Protein AF-0000000076640587 (afdb_homodimer)

InterPro domains:
  IPR010496 3-keto-alpha-glucoside-1,2-lyase/3-keto-2-hydroxy-glucal hydratase domain [PF06439] (41-233)

Organism: NCBI:txid1194090

Radius of gyration: 27.67 Å; Cα contacts (8 Å, |Δi|>4): 1198; chains: 2; bounding box: 108×90×88 Å

Nearest PDB structures (foldseek):
  4jqt-assembly1_B  TM=8.275E-01  e=9.500E-14  Bacteroides thetaiotaomicron VPI-5482
  3imm-assembly3_C  TM=6.831E-01  e=9.959E-11  Parabacteroides distasonis ATCC 8503
  3s5q-assembly1_A  TM=6.541E-01  e=3.874E-10  Parabacteroides distasonis ATCC 8503
  3hbk-assembly1_A  TM=6.434E-01  e=1.646E-08  Parabacteroides distasonis ATCC 8503
  8axs-assembly1_A  TM=4.552E-01  e=3.311E-05  Akkermansia muciniphila

Secondary structure (DSSP, 8-state):
---------------------PPPPPPS-TTTT-EE-SSSTTGGGEE--TTTEEEETTEEEEEE-GGG--SS-EEEEEEEEESSEEEEEEEEE-TT-EEEEEEEEEEPTTSTT-EEEEEEEEETTSSSTT-EEEETTTEEEE-TTEEEEE-TTS-EEEEEESS-HHHHHTTS-SS-EEEEEEEETTEEEEEETTEEEEEEEE--TT--SSEEEEEEE-SSS-EEEEEEEEEEEE-/---------------------PPPPPPS-TTTT-EE-SSSTTGGGEE--TTTEEEETTEEEEEE-GGG--SS-EEEEEEEEESSEEEEEEEEE-TT-EEEEEEEEEEPTTSTT-EEEEEEEEETTSSSTT-EEEETTTEEEE-TTEEEEE-TTS-EEEEEESS-HHHHHTTS-SS-EEEEEEEETTEEEEEETTEEEEEEEE--TT--SSEEEEEEE-SSS-EEEEEEEEEEEE-

pLDDT: mean 90.07, std 19.49, range [26.83, 99.0]

Foldseek 3Di:
DPPPDPPPPPPPPPPPPPVPVDDPDPDPCPQPFWDFCDFPVNPVQKDWDPVAWDDDPQKIKGWDAPVRFDPFKAWIWGNDKAFFKKKKKKKAKAQAWKKWKFHLWDDDPPDPRDTFAWTQIDGNVLQQHQFIATHVPPGGQKGFFFEWEQEQVRDTDGDGGQDDPVVLSVLDDNDMKMWIWGGDAQWTWIDIPRGTTYIYRYPYPPDGRMGIIIMITGGDHIMMMMMHDIIMHGD/DPPPPPPPPPPPPPPPDPVPVDDPDPDPCPQPFWDFCDFPVNPVQKDWDPVAWDDDPQKIKGWDAPVRFDPFKAWTWGNDKAFFKKKKKKKAKAQAWKKWKFHLWDDDPPDPRDTFAWTQIDGNVLQQHQFIATHVPPGGQKGWFFEWEQEQVRDTDGDGGQDDPVVLSVLDDNDMKMWIWGGDAQWTWIDIPRGTTYIYRYPYPPHGRMGIIIMITGGDHIMMMMMHDTIMHGD

Solvent-accessible surface area (backbone atoms only — not comparable to full-atom values): 24705 Å² total; per-residue (Å²): 136,86,79,79,76,79,81,78,80,76,79,77,75,76,73,76,68,72,80,68,80,73,72,79,74,70,68,87,66,84,61,71,76,52,39,78,67,60,45,88,90,37,45,81,53,38,49,51,60,67,88,36,41,48,78,57,95,76,25,43,36,37,48,35,42,88,89,54,61,46,92,53,55,36,27,45,30,44,78,53,71,42,59,42,31,37,37,35,33,32,35,35,46,32,66,81,20,50,36,29,43,34,34,35,18,40,77,40,86,96,41,83,51,26,70,30,27,40,23,44,31,37,35,31,76,56,83,47,46,34,12,36,32,20,40,95,60,80,31,77,48,18,53,58,20,23,23,16,41,21,38,67,85,56,48,55,32,75,73,33,24,33,51,54,61,77,62,55,54,68,58,61,57,92,46,75,38,36,40,37,38,44,33,46,83,50,36,41,35,31,23,41,68,46,33,45,21,18,31,32,38,46,58,22,73,80,56,63,72,46,20,33,32,30,36,43,47,52,46,54,72,57,29,40,36,38,36,31,66,35,32,38,26,75,109,135,85,80,78,76,79,80,78,79,77,76,77,75,75,74,77,68,74,80,67,79,71,72,78,75,71,68,87,64,83,62,71,75,52,40,78,66,59,44,88,89,36,44,81,52,37,49,52,61,69,88,35,40,48,78,56,94,78,25,43,36,38,48,36,41,90,89,55,60,47,92,54,54,36,27,45,29,44,77,52,71,41,58,42,32,37,39,36,34,32,35,36,50,32,65,80,18,48,37,30,41,33,34,36,18,40,76,41,87,96,41,83,51,26,69,32,28,41,24,44,32,38,35,30,77,53,83,50,46,34,12,37,33,20,41,94,60,81,34,76,48,17,52,58,20,24,24,16,42,20,39,66,84,57,48,54,32,76,72,34,24,34,52,53,58,75,63,56,56,67,58,62,57,98,43,74,36,37,40,36,38,44,33,46,83,51,35,40,35,31,20,43,68,48,32,43,21,17,31,30,38,45,57,21,73,80,55,64,72,45,21,32,32,29,36,42,47,52,46,55,71,54,29,39,35,38,36,33,65,35,32,38,26,76,108

Structure (mmCIF, N/CA/C/O backbone):
data_AF-0000000076640587-model_v1
#
loop_
_entity.id
_entity.type
_entity.pdbx_description
1 polymer '3-keto-alpha-glucoside-1,2-lyase/3-keto-2-hydroxy-glucal hydratase domain-containing protein'
#
loop_
_atom_site.group_PDB
_atom_site.id
_atom_site.type_symbol
_atom_site.label_atom_id
_atom_site.label_alt_id
_atom_site.label_comp_id
_atom_site.label_asym_id
_atom_site.label_entity_id
_atom_site.label_seq_id
_atom_site.pdbx_PDB_ins_code
_atom_site.Cartn_x
_atom_site.Cartn_y
_atom_site.Cartn_z
_atom_site.occupancy
_atom_site.B_iso_or_equiv
_atom_site.auth_seq_id
_atom_site.auth_comp_id
_atom_site.auth_asym_id
_atom_site.auth_atom_id
_atom_site.pdbx_PDB_model_num
ATOM 1 N N . MET A 1 1 ? -50.781 22.109 61.188 1 26.83 1 MET A N 1
ATOM 2 C CA . MET A 1 1 ? -49.344 22.031 60.969 1 26.83 1 MET A CA 1
ATOM 3 C C . MET A 1 1 ? -49.031 21.656 59.531 1 26.83 1 MET A C 1
ATOM 5 O O . MET A 1 1 ? -49.344 20.547 59.062 1 26.83 1 MET A O 1
ATOM 9 N N . LYS A 1 2 ? -49.219 22.703 58.594 1 37.69 2 LYS A N 1
ATOM 10 C CA . LYS A 1 2 ? -49.094 22.75 57.125 1 37.69 2 LYS A CA 1
ATOM 11 C C . LYS A 1 2 ? -47.75 22.234 56.656 1 37.69 2 LYS A C 1
ATOM 13 O O . LYS A 1 2 ? -46.719 22.703 57.125 1 37.69 2 LYS A O 1
ATOM 18 N N . TYR A 1 3 ? -47.594 20.891 56.312 1 35.53 3 TYR A N 1
ATOM 19 C CA . TYR A 1 3 ? -46.438 20.109 55.844 1 35.53 3 TYR A CA 1
ATOM 20 C C . TYR A 1 3 ? -45.844 20.719 54.594 1 35.53 3 TYR A C 1
ATOM 22 O O . TYR A 1 3 ? -46.562 20.953 53.625 1 35.53 3 TYR A O 1
ATOM 30 N N . PHE A 1 4 ? -45 21.672 54.656 1 42 4 PHE A N 1
ATOM 31 C CA . PHE A 1 4 ? -44.281 22.281 53.562 1 42 4 PHE A CA 1
ATOM 32 C C . PHE A 1 4 ? -43.5 21.219 52.781 1 42 4 PHE A C 1
ATOM 34 O O . PHE A 1 4 ? -42.656 20.516 53.344 1 42 4 PHE A O 1
ATOM 41 N N . LEU A 1 5 ? -44.062 20.609 51.781 1 42.41 5 LEU A N 1
ATOM 42 C CA . LEU A 1 5 ? -43.469 19.641 50.875 1 42.41 5 LEU A CA 1
ATOM 43 C C . LEU A 1 5 ? -42.312 20.266 50.094 1 42.41 5 LEU A C 1
ATOM 45 O O . LEU A 1 5 ? -42.469 21.297 49.438 1 42.41 5 LEU A O 1
ATOM 49 N N . PRO A 1 6 ? -41.062 20.109 50.531 1 45 6 PRO A N 1
ATOM 50 C CA . PRO A 1 6 ? -39.906 20.656 49.812 1 45 6 PRO A CA 1
ATOM 51 C C . PRO A 1 6 ? -39.844 20.156 48.344 1 45 6 PRO A C 1
ATOM 53 O O . PRO A 1 6 ? -40.219 19.016 48.062 1 45 6 PRO A O 1
ATOM 56 N N . ALA A 1 7 ? -40.031 21.016 47.344 1 44.22 7 ALA A N 1
ATOM 57 C CA . ALA A 1 7 ? -39.875 20.797 45.875 1 44.22 7 ALA A CA 1
ATOM 58 C C . ALA A 1 7 ? -38.469 20.359 45.531 1 44.22 7 ALA A C 1
ATOM 60 O O . ALA A 1 7 ? -37.5 21.094 45.781 1 44.22 7 ALA A O 1
ATOM 61 N N . VAL A 1 8 ? -38.062 19.109 45.719 1 42.09 8 VAL A N 1
ATOM 62 C CA . VAL A 1 8 ? -36.781 18.609 45.281 1 42.09 8 VAL A CA 1
ATOM 63 C C . VAL A 1 8 ? -36.625 18.844 43.781 1 42.09 8 VAL A C 1
ATOM 65 O O . VAL A 1 8 ? -37.438 18.375 42.969 1 42.09 8 VAL A O 1
ATOM 68 N N . LEU A 1 9 ? -36.094 20 43.312 1 43.03 9 LEU A N 1
ATOM 69 C CA . LEU A 1 9 ? -35.719 20.266 41.938 1 43.03 9 LEU A CA 1
ATOM 70 C C . LEU A 1 9 ? -34.75 19.188 41.406 1 43.03 9 LEU A C 1
ATOM 72 O O . LEU A 1 9 ? -33.656 19.016 41.938 1 43.03 9 LEU A O 1
ATOM 76 N N . GLY A 1 10 ? -35.25 18.062 40.906 1 40.03 10 GLY A N 1
ATOM 77 C CA . GLY A 1 10 ? -34.469 17.031 40.25 1 40.03 10 GLY A CA 1
ATOM 78 C C . GLY A 1 10 ? -33.656 17.562 39.094 1 40.03 10 GLY A C 1
ATOM 79 O O . GLY A 1 10 ? -34.188 18.141 38.125 1 40.03 10 GLY A O 1
ATOM 80 N N . MET A 1 11 ? -32.406 17.984 39.344 1 41.38 11 MET A N 1
ATOM 81 C CA . MET A 1 11 ? -31.438 18.359 38.312 1 41.38 11 MET A CA 1
ATOM 82 C C . MET A 1 11 ? -31.281 17.25 37.281 1 41.38 11 MET A C 1
ATOM 84 O O . MET A 1 11 ? -30.891 16.125 37.625 1 41.38 11 MET A O 1
ATOM 88 N N . ILE A 1 12 ? -32.031 17.297 36.188 1 42.62 12 ILE A N 1
ATOM 89 C CA . ILE A 1 12 ? -31.828 16.406 35.062 1 42.62 12 ILE A CA 1
ATOM 90 C C . ILE A 1 12 ? -30.422 16.578 34.5 1 42.62 12 ILE A C 1
ATOM 92 O O . ILE A 1 12 ? -30.047 17.656 34.031 1 42.62 12 ILE A O 1
ATOM 96 N N . LEU A 1 13 ? -29.469 15.867 35.031 1 39.22 13 LEU A N 1
ATOM 97 C CA . LEU A 1 13 ? -28.156 15.773 34.406 1 39.22 13 LEU A CA 1
ATOM 98 C C . LEU A 1 13 ? -28.281 15.281 32.969 1 39.22 13 LEU A C 1
ATOM 100 O O . LEU A 1 13 ? -28.672 14.133 32.719 1 39.22 13 LEU A O 1
ATOM 104 N N . LEU A 1 14 ? -28.5 16.203 32.062 1 39.56 14 LEU A N 1
ATOM 105 C CA . LEU A 1 14 ? -28.344 15.852 30.641 1 39.56 14 LEU A CA 1
ATOM 106 C C . LEU A 1 14 ? -26.938 15.297 30.375 1 39.56 14 LEU A C 1
ATOM 108 O O . LEU A 1 14 ? -25.953 16.016 30.516 1 39.56 14 LEU A O 1
ATOM 112 N N . PHE A 1 15 ? -26.734 14.031 30.594 1 36.06 15 PHE A N 1
ATOM 113 C CA . PHE A 1 15 ? -25.547 13.352 30.125 1 36.06 15 PHE A CA 1
ATOM 114 C C . PHE A 1 15 ? -25.344 13.562 28.625 1 36.06 15 PHE A C 1
ATOM 116 O O . PHE A 1 15 ? -26.141 13.078 27.812 1 36.06 15 PHE A O 1
ATOM 123 N N . ALA A 1 16 ? -24.703 14.664 28.203 1 37.38 16 ALA A N 1
ATOM 124 C CA . ALA A 1 16 ? -24.219 14.773 26.828 1 37.38 16 ALA A CA 1
ATOM 125 C C . ALA A 1 16 ? -23.438 13.531 26.422 1 37.38 16 ALA A C 1
ATOM 127 O O . ALA A 1 16 ? -22.359 13.25 26.984 1 37.38 16 ALA A O 1
ATOM 128 N N . SER A 1 17 ? -24.109 12.5 25.953 1 35.81 17 SER A N 1
ATOM 129 C CA . SER A 1 17 ? -23.422 11.352 25.359 1 35.81 17 SER A CA 1
ATOM 130 C C . SER A 1 17 ? -22.359 11.797 24.359 1 35.81 17 SER A C 1
ATOM 132 O O . SER A 1 17 ? -22.641 12.617 23.484 1 35.81 17 SER A O 1
ATOM 134 N N . PRO A 1 18 ? -21.109 11.672 24.719 1 38.47 18 PRO A N 1
ATOM 135 C CA . PRO A 1 18 ? -20.141 11.93 23.656 1 38.47 18 PRO A CA 1
ATOM 136 C C . PRO A 1 18 ? -20.516 11.258 22.344 1 38.47 18 PRO A C 1
ATOM 138 O O . PRO A 1 18 ? -21.016 10.141 22.328 1 38.47 18 PRO A O 1
ATOM 141 N N . LEU A 1 19 ? -20.906 12.023 21.375 1 35.66 19 LEU A N 1
ATOM 142 C CA . LEU A 1 19 ? -21.062 11.5 20.016 1 35.66 19 LEU A CA 1
ATOM 143 C C . LEU A 1 19 ? -19.953 10.5 19.688 1 35.66 19 LEU A C 1
ATOM 145 O O . LEU A 1 19 ? -18.812 10.898 19.453 1 35.66 19 LEU A O 1
ATOM 149 N N . HIS A 1 20 ? -19.969 9.336 20.328 1 31.84 20 HIS A N 1
ATOM 150 C CA . HIS A 1 20 ? -19.094 8.289 19.797 1 31.84 20 HIS A CA 1
ATOM 151 C C . HIS A 1 20 ? -19.234 8.164 18.281 1 31.84 20 HIS A C 1
ATOM 153 O O . HIS A 1 20 ? -20.328 7.926 17.781 1 31.84 20 HIS A O 1
ATOM 159 N N . ALA A 1 21 ? -18.422 8.875 17.562 1 36.19 21 ALA A N 1
ATOM 160 C CA . ALA A 1 21 ? -18.406 8.578 16.141 1 36.19 21 ALA A CA 1
ATOM 161 C C . ALA A 1 21 ? -18.484 7.078 15.883 1 36.19 21 ALA A C 1
ATOM 163 O O . ALA A 1 21 ? -17.594 6.328 16.297 1 36.19 21 ALA A O 1
ATOM 164 N N . GLN A 1 22 ? -19.641 6.445 15.805 1 33.38 22 GLN A N 1
ATOM 165 C CA . GLN A 1 22 ? -19.828 5.039 15.461 1 33.38 22 GLN A CA 1
ATOM 166 C C . GLN A 1 22 ? -19.047 4.672 14.203 1 33.38 22 GLN A C 1
ATOM 168 O O . GLN A 1 22 ? -19.047 5.41 13.219 1 33.38 22 GLN A O 1
ATOM 173 N N . PHE A 1 23 ? -18.125 3.748 14.297 1 35.94 23 PHE A N 1
ATOM 174 C CA . PHE A 1 23 ? -17.422 3.143 13.172 1 35.94 23 PHE A CA 1
ATOM 175 C C . PHE A 1 23 ? -18.406 2.584 12.156 1 35.94 23 PHE A C 1
ATOM 177 O O . PHE A 1 23 ? -19.438 2 12.531 1 35.94 23 PHE A O 1
ATOM 184 N N . PRO A 1 24 ? -18.453 3.023 11.016 1 41.66 24 PRO A N 1
ATOM 185 C CA . PRO A 1 24 ? -19.328 2.346 10.07 1 41.66 24 PRO A CA 1
ATOM 186 C C . PRO A 1 24 ? -19.156 0.83 10.07 1 41.66 24 PRO A C 1
ATOM 188 O O . PRO A 1 24 ? -18.047 0.338 10.32 1 41.66 24 PRO A O 1
ATOM 191 N N . GLU A 1 25 ? -20.156 -0.007 10.336 1 46.59 25 GLU A N 1
ATOM 192 C CA . GLU A 1 25 ? -20.141 -1.456 10.164 1 46.59 25 GLU A CA 1
ATOM 193 C C . GLU A 1 25 ? -19.594 -1.842 8.789 1 46.59 25 GLU A C 1
ATOM 195 O O . GLU A 1 25 ? -19.938 -1.213 7.789 1 46.59 25 GLU A O 1
ATOM 200 N N . PRO A 1 26 ? -18.531 -2.646 8.711 1 46.06 26 PRO A N 1
ATOM 201 C CA . PRO A 1 26 ? -18.078 -3.078 7.387 1 46.06 26 PRO A CA 1
ATOM 202 C C . PRO A 1 26 ? -19.203 -3.615 6.512 1 46.06 26 PRO A C 1
ATOM 204 O O . PRO A 1 26 ? -20.141 -4.234 7.023 1 46.06 26 PRO A O 1
ATOM 207 N N . PRO A 1 27 ? -19.297 -3.094 5.402 1 46.25 27 PRO A N 1
ATOM 208 C CA . PRO A 1 27 ? -20.375 -3.625 4.555 1 46.25 27 PRO A CA 1
ATOM 209 C C . PRO A 1 27 ? -20.328 -5.145 4.422 1 46.25 27 PRO A C 1
ATOM 211 O O . PRO A 1 27 ? -19.234 -5.734 4.434 1 46.25 27 PRO A O 1
ATOM 214 N N . LYS A 1 28 ? -21.359 -5.898 4.609 1 47.22 28 LYS A N 1
ATOM 215 C CA . LYS A 1 28 ? -21.625 -7.332 4.559 1 47.22 28 LYS A CA 1
ATOM 216 C C . LYS A 1 28 ? -21.078 -7.953 3.281 1 47.22 28 LYS A C 1
ATOM 218 O O . LYS A 1 28 ? -20.922 -9.172 3.189 1 47.22 28 LYS A O 1
ATOM 223 N N . ASP A 1 29 ? -20.984 -7.242 2.023 1 53.91 29 ASP A N 1
ATOM 224 C CA . ASP A 1 29 ? -20.703 -8.039 0.832 1 53.91 29 ASP A CA 1
ATOM 225 C C . ASP A 1 29 ? -19.234 -7.934 0.427 1 53.91 29 ASP A C 1
ATOM 227 O O . ASP A 1 29 ? -18.906 -7.219 -0.519 1 53.91 29 ASP A O 1
ATOM 231 N N . GLU A 1 30 ? -18.297 -8.406 1.137 1 56.25 30 GLU A N 1
ATOM 232 C CA . GLU A 1 30 ? -16.844 -8.422 0.944 1 56.25 30 GLU A CA 1
ATOM 233 C C . GLU A 1 30 ? -16.484 -8.852 -0.475 1 56.25 30 GLU A C 1
ATOM 235 O O . GLU A 1 30 ? -15.461 -8.422 -1.016 1 56.25 30 GLU A O 1
ATOM 240 N N . ASP A 1 31 ? -17.391 -9.57 -1.124 1 64.25 31 ASP A N 1
ATOM 241 C CA . ASP A 1 31 ? -17.016 -10.125 -2.42 1 64.25 31 ASP A CA 1
ATOM 242 C C . ASP A 1 31 ? -17.719 -9.391 -3.559 1 64.25 31 ASP A C 1
ATOM 244 O O . ASP A 1 31 ? -17.75 -9.867 -4.691 1 64.25 31 ASP A O 1
ATOM 248 N N . ALA A 1 32 ? -18.172 -8.281 -3.225 1 73.19 32 ALA A N 1
ATOM 249 C CA . ALA A 1 32 ? -18.812 -7.57 -4.328 1 73.19 32 ALA A CA 1
ATOM 250 C C . ALA A 1 32 ? -17.797 -7.211 -5.41 1 73.19 32 ALA A C 1
ATOM 252 O O . ALA A 1 32 ? -16.703 -6.723 -5.109 1 73.19 32 ALA A O 1
ATOM 253 N N . GLY A 1 33 ? -18 -7.719 -6.672 1 88.44 33 GLY A N 1
ATOM 254 C CA . GLY A 1 33 ? -17.219 -7.391 -7.855 1 88.44 33 GLY A CA 1
ATOM 255 C C . GLY A 1 33 ? -16.25 -8.492 -8.258 1 88.44 33 GLY A C 1
ATOM 256 O O . GLY A 1 33 ? -15.664 -8.438 -9.344 1 88.44 33 GLY A O 1
ATOM 257 N N . PHE A 1 34 ? -16.172 -9.578 -7.469 1 95.81 34 PHE A N 1
ATOM 258 C CA . PHE A 1 34 ? -15.234 -10.648 -7.793 1 95.81 34 PHE A CA 1
ATOM 259 C C . PHE A 1 34 ? -15.898 -11.688 -8.688 1 95.81 34 PHE A C 1
ATOM 261 O O . PHE A 1 34 ? -17.078 -12.008 -8.508 1 95.81 34 PHE A O 1
ATOM 268 N N . GLU A 1 35 ? -15.117 -12.219 -9.562 1 96.31 35 GLU A N 1
ATOM 269 C CA . GLU A 1 35 ? -15.508 -13.344 -10.414 1 96.31 35 GLU A CA 1
ATOM 270 C C . GLU A 1 35 ? -14.57 -14.531 -10.211 1 96.31 35 GLU A C 1
ATOM 272 O O . GLU A 1 35 ? -13.352 -14.359 -10.102 1 96.31 35 GLU A O 1
ATOM 277 N N . GLN A 1 36 ? -15.188 -15.734 -10.18 1 97.44 36 GLN A N 1
ATOM 278 C CA . GLN A 1 36 ? -14.367 -16.938 -10.195 1 97.44 36 GLN A CA 1
ATOM 279 C C . GLN A 1 36 ? -13.758 -17.172 -11.57 1 97.44 36 GLN A C 1
ATOM 281 O O . GLN A 1 36 ? -14.477 -17.344 -12.555 1 97.44 36 GLN A O 1
ATOM 286 N N . ILE A 1 37 ? -12.414 -17.281 -11.602 1 98.38 37 ILE A N 1
ATOM 287 C CA . ILE A 1 37 ? -11.836 -17.328 -12.938 1 98.38 37 ILE A CA 1
ATOM 288 C C . ILE A 1 37 ? -11.242 -18.719 -13.195 1 98.38 37 ILE A C 1
ATOM 290 O O . ILE A 1 37 ? -10.766 -19 -14.297 1 98.38 37 ILE A O 1
ATOM 294 N N . LEU A 1 38 ? -11.242 -19.594 -12.242 1 98.56 38 LEU A N 1
ATOM 295 C CA . LEU A 1 38 ? -10.812 -20.984 -12.453 1 98.56 38 LEU A CA 1
ATOM 296 C C . LEU A 1 38 ? -11.789 -21.953 -11.805 1 98.56 38 LEU A C 1
ATOM 298 O O . LEU A 1 38 ? -11.75 -22.156 -10.586 1 98.56 38 LEU A O 1
ATOM 302 N N . THR A 1 39 ? -12.602 -22.5 -12.586 1 97.88 39 THR A N 1
ATOM 303 C CA . THR A 1 39 ? -13.594 -23.516 -12.258 1 97.88 39 THR A CA 1
ATOM 304 C C . THR A 1 39 ? -13.555 -24.641 -13.289 1 97.88 39 THR A C 1
ATOM 306 O O . THR A 1 39 ? -12.781 -24.594 -14.242 1 97.88 39 THR A O 1
ATOM 309 N N . ARG A 1 40 ? -14.383 -25.656 -12.977 1 97 40 ARG A N 1
ATOM 310 C CA . ARG A 1 40 ? -14.484 -26.719 -13.969 1 97 40 ARG A CA 1
ATOM 311 C C . ARG A 1 40 ? -14.93 -26.156 -15.32 1 97 40 ARG A C 1
ATOM 313 O O . ARG A 1 40 ? -14.422 -26.578 -16.359 1 97 40 ARG A O 1
ATOM 320 N N . GLU A 1 41 ? -15.797 -25.219 -15.367 1 97.06 41 GLU A N 1
ATOM 321 C CA . GLU A 1 41 ? -16.391 -24.641 -16.578 1 97.06 41 GLU A CA 1
ATOM 322 C C . GLU A 1 41 ? -15.398 -23.734 -17.297 1 97.06 41 GLU A C 1
ATOM 324 O O . GLU A 1 41 ? -15.484 -23.562 -18.516 1 97.06 41 GLU A O 1
ATOM 329 N N . THR A 1 42 ? -14.422 -23.188 -16.531 1 97.56 42 THR A N 1
ATOM 330 C CA . THR A 1 42 ? -13.508 -22.234 -17.156 1 97.56 42 THR A CA 1
ATOM 331 C C . THR A 1 42 ? -12.094 -22.812 -17.219 1 97.56 42 THR A C 1
ATOM 333 O O . THR A 1 42 ? -11.141 -22.078 -17.484 1 97.56 42 THR A O 1
ATOM 336 N N . PHE A 1 43 ? -12.008 -24.047 -16.984 1 97.94 43 PHE A N 1
ATOM 337 C CA . PHE A 1 43 ? -10.703 -24.688 -16.938 1 97.94 43 PHE A CA 1
ATOM 338 C C . PHE A 1 43 ? -9.977 -24.531 -18.266 1 97.94 43 PHE A C 1
ATOM 340 O O . PHE A 1 43 ? -8.758 -24.328 -18.297 1 97.94 43 PHE A O 1
ATOM 347 N N . ASP A 1 44 ? -10.656 -24.531 -19.359 1 97.31 44 ASP A N 1
ATOM 348 C CA . ASP A 1 44 ? -10.062 -24.438 -20.688 1 97.31 44 ASP A CA 1
ATOM 349 C C . ASP A 1 44 ? -9.648 -23.016 -21.016 1 97.31 44 ASP A C 1
ATOM 351 O O . ASP A 1 44 ? -8.992 -22.766 -22.031 1 97.31 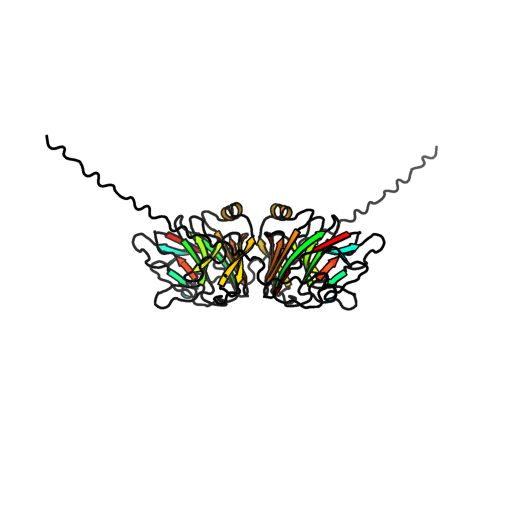44 ASP A O 1
ATOM 355 N N . HIS A 1 45 ? -10.016 -22.078 -20.109 1 98.56 45 HIS A N 1
ATOM 356 C CA . HIS A 1 45 ? -9.547 -20.703 -20.266 1 98.56 45 HIS A CA 1
ATOM 357 C C . HIS A 1 45 ? -8.141 -20.547 -19.703 1 98.56 45 HIS A C 1
ATOM 359 O O . HIS A 1 45 ? -7.609 -19.438 -19.656 1 98.56 45 HIS A O 1
ATOM 365 N N . TRP A 1 46 ? -7.648 -21.641 -19.281 1 98.81 46 TRP A N 1
ATOM 366 C CA . TRP A 1 46 ? -6.277 -21.703 -18.797 1 98.81 46 TRP A CA 1
ATOM 367 C C . TRP A 1 46 ? -5.453 -22.703 -19.594 1 98.81 46 TRP A C 1
ATOM 369 O O . TRP A 1 46 ? -6.008 -23.578 -20.266 1 98.81 46 TRP A O 1
ATOM 379 N N . GLU A 1 47 ? -4.117 -22.5 -19.516 1 98.62 47 GLU A N 1
ATOM 380 C CA . GLU A 1 47 ? -3.238 -23.438 -20.203 1 98.62 47 GLU A CA 1
ATOM 381 C C . GLU A 1 47 ? -2.043 -23.828 -19.328 1 98.62 47 GLU A C 1
ATOM 383 O O . GLU A 1 47 ? -1.599 -23.031 -18.5 1 98.62 47 GLU A O 1
ATOM 388 N N . GLY A 1 48 ? -1.555 -24.938 -19.5 1 98.44 48 GLY A N 1
ATOM 389 C CA . GLY A 1 48 ? -0.412 -25.531 -18.828 1 98.44 48 GLY A CA 1
ATOM 390 C C . GLY A 1 48 ? -0.182 -26.984 -19.203 1 98.44 48 GLY A C 1
ATOM 391 O O . GLY A 1 48 ? -1.013 -27.594 -19.875 1 98.44 48 GLY A O 1
ATOM 392 N N . ASP A 1 49 ? 0.935 -27.484 -18.844 1 98 49 ASP A N 1
ATOM 393 C CA . ASP A 1 49 ? 1.28 -28.875 -19.141 1 98 49 ASP A CA 1
ATOM 394 C C . ASP A 1 49 ? 0.447 -29.844 -18.312 1 98 49 ASP A C 1
ATOM 396 O O . ASP A 1 49 ? 0.62 -29.922 -17.094 1 98 49 ASP A O 1
ATOM 400 N N . ARG A 1 50 ? -0.397 -30.641 -18.969 1 97.31 50 ARG A N 1
ATOM 401 C CA . ARG A 1 50 ? -1.365 -31.484 -18.281 1 97.31 50 ARG A CA 1
ATOM 402 C C . ARG A 1 50 ? -0.68 -32.688 -17.641 1 97.31 50 ARG A C 1
ATOM 404 O O . ARG A 1 50 ? -1.294 -33.406 -16.844 1 97.31 50 ARG A O 1
ATOM 411 N N . ASP A 1 51 ? 0.578 -32.844 -17.859 1 96.75 51 ASP A N 1
ATOM 412 C CA . ASP A 1 51 ? 1.342 -33.844 -17.141 1 96.75 51 ASP A CA 1
ATOM 413 C C . ASP A 1 51 ? 1.595 -33.438 -15.695 1 96.75 51 ASP A C 1
ATOM 415 O O . ASP A 1 51 ? 1.896 -34.281 -14.844 1 96.75 51 ASP A O 1
ATOM 419 N N . TYR A 1 52 ? 1.47 -32.156 -15.453 1 97.88 52 TYR A N 1
ATOM 420 C CA . TYR A 1 52 ? 1.823 -31.656 -14.125 1 97.88 52 TYR A CA 1
ATOM 421 C C . TYR A 1 52 ? 0.619 -31.016 -13.445 1 97.88 52 TYR A C 1
ATOM 423 O O . TYR A 1 52 ? 0.569 -30.922 -12.219 1 97.88 52 TYR A O 1
ATOM 431 N N . TRP A 1 53 ? -0.309 -30.516 -14.289 1 98.5 53 TRP A N 1
ATOM 432 C CA . TRP A 1 53 ? -1.455 -29.781 -13.758 1 98.5 53 TRP A CA 1
ATOM 433 C C . TRP A 1 53 ? -2.754 -30.531 -14.031 1 98.5 53 TRP A C 1
ATOM 435 O O . TRP A 1 53 ? -2.955 -31.062 -15.125 1 98.5 53 TRP A O 1
ATOM 445 N N . ARG A 1 54 ? -3.602 -30.578 -13.039 1 98.06 54 ARG A N 1
ATOM 446 C CA . ARG A 1 54 ? -4.941 -31.125 -13.203 1 98.06 54 ARG A CA 1
ATOM 447 C C . ARG A 1 54 ? -5.949 -30.406 -12.328 1 98.06 54 ARG A C 1
ATOM 449 O O . ARG A 1 54 ? -5.574 -29.719 -11.375 1 98.06 54 ARG A O 1
ATOM 456 N N . PHE A 1 55 ? -7.168 -30.453 -12.68 1 98.38 55 PHE A N 1
ATOM 457 C CA . PHE A 1 55 ? -8.266 -29.875 -11.922 1 98.38 55 PHE A CA 1
ATOM 458 C C . PHE A 1 55 ? -9.164 -30.969 -11.344 1 98.38 55 PHE A C 1
ATOM 460 O O . PHE A 1 55 ? -9.742 -31.75 -12.086 1 98.38 55 PHE A O 1
ATOM 467 N N . GLU A 1 56 ? -9.18 -31.094 -10.008 1 97.56 56 GLU A N 1
ATOM 468 C CA . GLU A 1 56 ? -9.953 -32.125 -9.312 1 97.56 56 GLU A CA 1
ATOM 469 C C . GLU A 1 56 ? -10.648 -31.547 -8.078 1 97.56 56 GLU A C 1
ATOM 471 O O . GLU A 1 56 ? -10.023 -30.859 -7.273 1 97.56 56 GLU A O 1
ATOM 476 N N . ASP A 1 57 ? -11.961 -31.797 -7.949 1 96.75 57 ASP A N 1
ATOM 477 C CA . ASP A 1 57 ? -12.734 -31.453 -6.762 1 96.75 57 ASP A CA 1
ATOM 478 C C . ASP A 1 57 ? -12.625 -29.953 -6.445 1 96.75 57 ASP A C 1
ATOM 480 O O . ASP A 1 57 ? -12.344 -29.578 -5.309 1 96.75 57 ASP A O 1
ATOM 484 N N . GLY A 1 58 ? -12.656 -29.203 -7.461 1 97.31 58 GLY A N 1
ATOM 485 C CA . GLY A 1 58 ? -12.688 -27.766 -7.293 1 97.31 58 GLY A CA 1
ATOM 486 C C . GLY A 1 58 ? -11.32 -27.156 -7.035 1 97.31 58 GLY A C 1
ATOM 487 O O . GLY A 1 58 ? -11.219 -25.984 -6.672 1 97.31 58 GLY A O 1
ATOM 488 N N . LYS A 1 59 ? -10.266 -27.984 -7.289 1 98.62 59 LYS A N 1
ATOM 489 C CA . LYS A 1 59 ? -8.906 -27.531 -7.023 1 98.62 59 LYS A CA 1
ATOM 490 C C . LYS A 1 59 ? -8.016 -27.703 -8.25 1 98.62 59 LYS A C 1
ATOM 492 O O . LYS A 1 59 ? -8.109 -28.719 -8.945 1 98.62 59 LYS A O 1
ATOM 497 N N . LEU A 1 60 ? -7.227 -26.672 -8.492 1 98.94 60 LEU A N 1
ATOM 498 C CA . LEU A 1 60 ? -6.086 -26.859 -9.383 1 98.94 60 LEU A CA 1
ATOM 499 C C . LEU A 1 60 ? -4.926 -27.516 -8.641 1 98.94 60 LEU A C 1
ATOM 501 O O . LEU A 1 60 ? -4.5 -27.047 -7.586 1 98.94 60 LEU A O 1
ATOM 505 N N . ILE A 1 61 ? -4.461 -28.609 -9.164 1 98.81 61 ILE A N 1
ATOM 506 C CA . ILE A 1 61 ? -3.391 -29.359 -8.516 1 98.81 61 ILE A CA 1
ATOM 507 C C . ILE A 1 61 ? -2.162 -29.391 -9.422 1 98.81 61 ILE A C 1
ATOM 509 O O . ILE A 1 61 ? -2.25 -29.797 -10.578 1 98.81 61 ILE A O 1
ATOM 513 N N . GLY A 1 62 ? -1.047 -28.875 -8.945 1 98.5 62 GLY A N 1
ATOM 514 C CA . GLY A 1 62 ? 0.263 -29.047 -9.547 1 98.5 62 GLY A CA 1
ATOM 515 C C . GLY A 1 62 ? 1.128 -30.062 -8.812 1 98.5 62 GLY A C 1
ATOM 516 O O . GLY A 1 62 ? 1.283 -29.969 -7.59 1 98.5 62 GLY A O 1
ATOM 517 N N . GLU A 1 63 ? 1.671 -30.969 -9.578 1 97.88 63 GLU A N 1
ATOM 518 C CA . GLU A 1 63 ? 2.395 -32.031 -8.891 1 97.88 63 GLU A CA 1
ATOM 519 C C . GLU A 1 63 ? 3.615 -32.469 -9.688 1 97.88 63 GLU A C 1
ATOM 521 O O . GLU A 1 63 ? 3.516 -32.719 -10.891 1 97.88 63 GLU A O 1
ATOM 526 N N . VAL A 1 64 ? 4.727 -32.438 -9.047 1 97.25 64 VAL A N 1
ATOM 527 C CA . VAL A 1 64 ? 5.977 -33 -9.531 1 97.25 64 VAL A CA 1
ATOM 528 C C . VAL A 1 64 ? 6.34 -34.25 -8.703 1 97.25 64 VAL A C 1
ATOM 530 O O . VAL A 1 64 ? 6.371 -34.188 -7.469 1 97.25 64 VAL A O 1
ATOM 533 N N . THR A 1 65 ? 6.527 -35.312 -9.391 1 95.94 65 THR A N 1
ATOM 534 C CA . THR A 1 65 ? 6.922 -36.562 -8.734 1 95.94 65 THR A CA 1
ATOM 535 C C . THR A 1 65 ? 8.328 -36.969 -9.156 1 95.94 65 THR A C 1
ATOM 537 O O . THR A 1 65 ? 8.938 -36.344 -10.023 1 95.94 65 THR A O 1
ATOM 540 N N . GLU A 1 66 ? 8.789 -38.062 -8.484 1 94.69 66 GLU A N 1
ATOM 541 C CA . GLU A 1 66 ? 10.102 -38.562 -8.875 1 94.69 66 GLU A CA 1
ATOM 542 C C . GLU A 1 66 ? 10.109 -39 -10.328 1 94.69 66 GLU A C 1
ATOM 544 O O . GLU A 1 66 ? 11.133 -38.906 -11.008 1 94.69 66 GLU A O 1
ATOM 549 N N . GLY A 1 67 ? 9.023 -39.375 -10.859 1 93.94 67 GLY A N 1
ATOM 550 C CA . GLY A 1 67 ? 8.914 -39.938 -12.195 1 93.94 67 GLY A CA 1
ATOM 551 C C . GLY A 1 67 ? 8.688 -38.875 -13.266 1 93.94 67 GLY A C 1
ATOM 552 O O . GLY A 1 67 ? 8.695 -39.156 -14.453 1 93.94 67 GLY A O 1
ATOM 553 N N . ASN A 1 68 ? 8.523 -37.656 -12.906 1 93.19 68 ASN A N 1
ATOM 554 C CA . ASN A 1 68 ? 8.266 -36.594 -13.883 1 93.19 68 ASN A CA 1
ATOM 555 C C . ASN A 1 68 ? 8.914 -35.281 -13.469 1 93.19 68 ASN A C 1
ATOM 557 O O . ASN A 1 68 ? 8.258 -34.219 -13.461 1 93.19 68 ASN A O 1
ATOM 561 N N . LEU A 1 69 ? 10.164 -35.375 -13.164 1 93.62 69 LEU A N 1
ATOM 562 C CA . LEU A 1 69 ? 10.875 -34.188 -12.688 1 93.62 69 LEU A CA 1
ATOM 563 C C . LEU A 1 69 ? 10.883 -33.094 -13.742 1 93.62 69 LEU A C 1
ATOM 565 O O . LEU A 1 69 ? 10.898 -33.375 -14.945 1 93.62 69 LEU A O 1
ATOM 569 N N . LEU A 1 70 ? 10.844 -31.844 -13.305 1 93.19 70 LEU A N 1
ATOM 570 C CA . LEU A 1 70 ? 10.859 -30.672 -14.172 1 93.19 70 LEU A CA 1
ATOM 571 C C . LEU A 1 70 ? 12.289 -30.172 -14.391 1 93.19 70 LEU A C 1
ATOM 573 O O . LEU A 1 70 ? 13.07 -30.094 -13.438 1 93.19 70 LEU A O 1
ATOM 577 N N . ASP A 1 71 ? 12.539 -29.828 -15.625 1 89.94 71 ASP A N 1
ATOM 578 C CA . ASP A 1 71 ? 13.82 -29.203 -15.938 1 89.94 71 ASP A CA 1
ATOM 579 C C . ASP A 1 71 ? 13.781 -27.703 -15.672 1 89.94 71 ASP A C 1
ATOM 581 O O . ASP A 1 71 ? 14.812 -27.094 -15.367 1 89.94 71 ASP A O 1
ATOM 585 N N . GLU A 1 72 ? 12.656 -27.125 -15.859 1 93.44 72 GLU A N 1
ATOM 586 C CA . GLU A 1 72 ? 12.422 -25.703 -15.664 1 93.44 72 GLU A CA 1
ATOM 587 C C . GLU A 1 72 ? 11.094 -25.453 -14.969 1 93.44 72 GLU A C 1
ATOM 589 O O . GLU A 1 72 ? 10.18 -26.281 -15.031 1 93.44 72 GLU A O 1
ATOM 594 N N . ASN A 1 73 ? 11.086 -24.297 -14.289 1 97.12 73 ASN A N 1
ATOM 595 C CA . ASN A 1 73 ? 9.797 -23.922 -13.727 1 97.12 73 ASN A CA 1
ATOM 596 C C . ASN A 1 73 ? 8.703 -23.906 -14.797 1 97.12 73 ASN A C 1
ATOM 598 O O . ASN A 1 73 ? 8.953 -23.5 -15.93 1 97.12 73 ASN A O 1
ATOM 602 N N . THR A 1 74 ? 7.562 -24.328 -14.406 1 98 74 THR A N 1
ATOM 603 C CA . THR A 1 74 ? 6.43 -24.281 -15.328 1 98 74 THR A CA 1
ATOM 604 C C . THR A 1 74 ? 5.211 -23.656 -14.656 1 98 74 THR A C 1
ATOM 606 O O . THR A 1 74 ? 5.164 -23.547 -13.43 1 98 74 THR A O 1
ATOM 609 N N . PHE A 1 75 ? 4.254 -23.203 -15.516 1 98.88 75 PHE A N 1
ATOM 610 C CA . PHE A 1 75 ? 3.143 -22.406 -15 1 98.88 75 PHE A CA 1
ATOM 611 C C . PHE A 1 75 ? 1.818 -22.891 -15.586 1 98.88 75 PHE A C 1
ATOM 613 O O . PHE A 1 75 ? 1.788 -23.484 -16.672 1 98.88 75 PHE A O 1
ATOM 620 N N . PHE A 1 76 ? 0.812 -22.781 -14.773 1 98.94 76 PHE A N 1
ATOM 621 C CA . PHE A 1 76 ? -0.564 -22.812 -15.258 1 98.94 76 PHE A CA 1
ATOM 622 C C . PHE A 1 76 ? -1.095 -21.406 -15.469 1 98.94 76 PHE A C 1
ATOM 624 O O . PHE A 1 76 ? -1.177 -20.609 -14.531 1 98.94 76 PHE A O 1
ATOM 631 N N . ILE A 1 77 ? -1.458 -21 -16.734 1 98.94 77 ILE A N 1
ATOM 632 C CA . ILE A 1 77 ? -1.544 -19.594 -17.141 1 98.94 77 ILE A CA 1
ATOM 633 C C . ILE A 1 77 ? -2.969 -19.266 -17.578 1 98.94 77 ILE A C 1
ATOM 635 O O . ILE A 1 77 ? -3.557 -20 -18.375 1 98.94 77 ILE A O 1
ATOM 639 N N . TRP A 1 78 ? -3.545 -18.219 -17 1 98.88 78 TRP A N 1
ATOM 640 C CA . TRP A 1 78 ? -4.816 -17.703 -17.484 1 98.88 78 TRP A CA 1
ATOM 641 C C . TRP A 1 78 ? -4.656 -17.078 -18.875 1 98.88 78 TRP A C 1
ATOM 643 O O . TRP A 1 78 ? -3.689 -16.359 -19.125 1 98.88 78 TRP A O 1
ATOM 653 N N . LYS A 1 79 ? -5.523 -17.391 -19.812 1 98.5 79 LYS A N 1
ATOM 654 C CA . LYS A 1 79 ? -5.402 -16.953 -21.188 1 98.5 79 LYS A CA 1
ATOM 655 C C . LYS A 1 79 ? -5.938 -15.531 -21.359 1 98.5 79 LYS A C 1
ATOM 657 O O . LYS A 1 79 ? -6.609 -15.227 -22.344 1 98.5 79 LYS A O 1
ATOM 662 N N . GLU A 1 80 ? -5.836 -14.711 -20.375 1 97.56 80 GLU A N 1
ATOM 663 C CA . GLU A 1 80 ? -6.16 -13.289 -20.406 1 97.56 80 GLU A CA 1
ATOM 664 C C . GLU A 1 80 ? -5.105 -12.461 -19.688 1 97.56 80 GLU A C 1
ATOM 666 O O . GLU A 1 80 ? -4.625 -12.852 -18.625 1 97.56 80 GLU A O 1
ATOM 671 N N . LYS A 1 81 ? -4.797 -11.32 -20.25 1 98.62 81 LYS A N 1
ATOM 672 C CA . LYS A 1 81 ? -3.857 -10.414 -19.594 1 98.62 81 LYS A CA 1
ATOM 673 C C . LYS A 1 81 ? -4.559 -9.578 -18.531 1 98.62 81 LYS A C 1
ATOM 675 O O . LYS A 1 81 ? -5.734 -9.242 -18.672 1 98.62 81 LYS A O 1
ATOM 680 N N . VAL A 1 82 ? -3.783 -9.242 -17.531 1 98.75 82 VAL A N 1
ATOM 681 C CA . VAL A 1 82 ? -4.324 -8.438 -16.453 1 98.75 82 VAL A CA 1
ATOM 682 C C . VAL A 1 82 ? -3.535 -7.129 -16.328 1 98.75 82 VAL A C 1
ATOM 684 O O . VAL A 1 82 ? -2.344 -7.09 -16.656 1 98.75 82 VAL A O 1
ATOM 687 N N . LYS A 1 83 ? -4.168 -6.047 -15.938 1 98.62 83 LYS A N 1
ATOM 688 C CA . LYS A 1 83 ? -3.6 -4.75 -15.578 1 98.62 83 LYS A CA 1
ATOM 689 C C . LYS A 1 83 ? -3.725 -4.492 -14.078 1 98.62 83 LYS A C 1
ATOM 691 O O . LYS A 1 83 ? -3.098 -5.184 -13.266 1 98.62 83 LYS A O 1
ATOM 696 N N . ASP A 1 84 ? -4.633 -3.494 -13.672 1 98.69 84 ASP A N 1
ATOM 697 C CA . ASP A 1 84 ? -4.969 -3.268 -12.266 1 98.69 84 ASP A CA 1
ATOM 698 C C . ASP A 1 84 ? -6.035 -4.25 -11.789 1 98.69 84 ASP A C 1
ATOM 700 O O . ASP A 1 84 ? -7.082 -4.395 -12.422 1 98.69 84 ASP A O 1
ATOM 704 N N . PHE A 1 85 ? -5.746 -4.934 -10.633 1 98.5 85 PHE A N 1
ATOM 705 C CA . PHE A 1 85 ? -6.711 -5.938 -10.203 1 98.5 85 PHE A CA 1
ATOM 706 C C . PHE A 1 85 ? -6.574 -6.223 -8.711 1 98.5 85 PHE A C 1
ATOM 708 O O . PHE A 1 85 ? -5.59 -5.82 -8.094 1 98.5 85 PHE A O 1
ATOM 715 N N . GLU A 1 86 ? -7.555 -6.863 -8.219 1 98.12 86 GLU A N 1
ATOM 716 C CA . GLU A 1 86 ? -7.555 -7.578 -6.945 1 98.12 86 GLU A CA 1
ATOM 717 C C . GLU A 1 86 ? -7.77 -9.078 -7.156 1 98.12 86 GLU A C 1
ATOM 719 O O . GLU A 1 86 ? -8.609 -9.484 -7.965 1 98.12 86 GLU A O 1
ATOM 724 N N . LEU A 1 87 ? -6.953 -9.875 -6.488 1 98.69 87 LEU A N 1
ATOM 725 C CA . LEU A 1 87 ? -7.051 -11.32 -6.625 1 98.69 87 LEU A CA 1
ATOM 726 C C . LEU A 1 87 ? -7 -12 -5.258 1 98.69 87 LEU A C 1
ATOM 728 O O . LEU A 1 87 ? -6.121 -11.711 -4.445 1 98.69 87 LEU A O 1
ATOM 732 N N . LYS A 1 88 ? -7.961 -12.805 -4.984 1 98.56 88 LYS A N 1
ATOM 733 C CA . LYS A 1 88 ? -7.949 -13.703 -3.83 1 98.56 88 LYS A CA 1
ATOM 734 C C . LYS A 1 88 ? -7.895 -15.164 -4.262 1 98.56 88 LYS A C 1
ATOM 736 O O . LYS A 1 88 ? -8.688 -15.602 -5.098 1 98.56 88 LYS A O 1
ATOM 741 N N . VAL A 1 89 ? -6.922 -15.867 -3.738 1 98.69 89 VAL A N 1
ATOM 742 C CA . VAL A 1 89 ? -6.723 -17.281 -4.047 1 98.69 89 VAL A CA 1
ATOM 743 C C . VAL A 1 89 ? -6.289 -18.031 -2.789 1 98.69 89 VAL A C 1
ATOM 745 O O . VAL A 1 89 ? -5.465 -17.531 -2.018 1 98.69 89 VAL A O 1
ATOM 748 N N . GLU A 1 90 ? -6.906 -19.203 -2.646 1 98.88 90 GLU A N 1
ATOM 749 C CA . GLU A 1 90 ? -6.406 -20.062 -1.582 1 98.88 90 GLU A CA 1
ATOM 750 C C . GLU A 1 90 ? -5.387 -21.062 -2.117 1 98.88 90 GLU A C 1
ATOM 752 O O . GLU A 1 90 ? -5.539 -21.594 -3.225 1 98.88 90 GLU A O 1
ATOM 757 N N . TYR A 1 91 ? -4.352 -21.344 -1.332 1 98.88 91 TYR A N 1
ATOM 758 C CA . TYR A 1 91 ? -3.318 -22.281 -1.758 1 98.88 91 TYR A CA 1
ATOM 759 C C . TYR A 1 91 ? -2.826 -23.109 -0.585 1 98.88 91 TYR A C 1
ATOM 761 O O . TYR A 1 91 ? -2.965 -22.719 0.573 1 98.88 91 TYR A O 1
ATOM 769 N N . ARG A 1 92 ? -2.328 -24.219 -0.844 1 98.56 92 ARG A N 1
ATOM 770 C CA . ARG A 1 92 ? -1.452 -24.984 0.046 1 98.56 92 ARG A CA 1
ATOM 771 C C . ARG A 1 92 ? -0.35 -25.688 -0.739 1 98.56 92 ARG A C 1
ATOM 773 O O . ARG A 1 92 ? -0.561 -26.094 -1.881 1 98.56 92 ARG A O 1
ATOM 780 N N . VAL A 1 93 ? 0.789 -25.766 -0.201 1 98.44 93 VAL A N 1
ATOM 781 C CA . VAL A 1 93 ? 1.973 -26.297 -0.876 1 98.44 93 VAL A CA 1
ATOM 782 C C . VAL A 1 93 ? 2.707 -27.266 0.047 1 98.44 93 VAL A C 1
ATOM 784 O O . VAL A 1 93 ? 2.754 -27.062 1.262 1 98.44 93 VAL A O 1
ATOM 787 N N . SER A 1 94 ? 3.236 -28.297 -0.521 1 97.88 94 SER A N 1
ATOM 788 C CA . SER A 1 94 ? 3.949 -29.312 0.242 1 97.88 94 SER A CA 1
ATOM 789 C C . SER A 1 94 ? 5.172 -28.734 0.938 1 97.88 94 SER A C 1
ATOM 791 O O . SER A 1 94 ? 5.668 -27.672 0.549 1 97.88 94 SER A O 1
ATOM 793 N N . ALA A 1 95 ? 5.691 -29.375 1.899 1 95.94 95 ALA A N 1
ATOM 794 C CA . ALA A 1 95 ? 6.684 -28.875 2.85 1 95.94 95 ALA A CA 1
ATOM 795 C C . ALA A 1 95 ? 7.953 -28.422 2.135 1 95.94 95 ALA A C 1
ATOM 797 O O . ALA A 1 95 ? 8.617 -27.484 2.568 1 95.94 95 ALA A O 1
ATOM 798 N N . GLU A 1 96 ? 8.266 -29.078 1.076 1 93.5 96 GLU A N 1
ATOM 799 C CA . GLU A 1 96 ? 9.492 -28.719 0.372 1 93.5 96 GLU A CA 1
ATOM 800 C C . GLU A 1 96 ? 9.188 -27.969 -0.922 1 93.5 96 GLU A C 1
ATOM 802 O O . GLU A 1 96 ? 10.086 -27.734 -1.736 1 93.5 96 GLU A O 1
ATOM 807 N N . GLY A 1 97 ? 7.961 -27.656 -1.083 1 97 97 GLY A N 1
ATOM 808 C CA . GLY A 1 97 ? 7.527 -27.047 -2.336 1 97 97 GLY A CA 1
ATOM 809 C C . GLY A 1 97 ? 7.832 -25.562 -2.428 1 97 97 GLY A C 1
ATOM 810 O O . GLY A 1 97 ? 8.016 -24.906 -1.405 1 97 97 GLY A O 1
ATOM 811 N N . ASN A 1 98 ? 7.996 -25.109 -3.615 1 97.31 98 ASN A N 1
ATOM 812 C CA . ASN A 1 98 ? 8.148 -23.703 -3.988 1 97.31 98 ASN A CA 1
ATOM 813 C C . ASN A 1 98 ? 7.215 -23.328 -5.133 1 97.31 98 ASN A C 1
ATOM 815 O O . ASN A 1 98 ? 7.215 -23.969 -6.18 1 97.31 98 ASN A O 1
ATOM 819 N N . SER A 1 99 ? 6.383 -22.406 -4.848 1 98.5 99 SER A N 1
ATOM 820 C CA . SER A 1 99 ? 5.355 -21.984 -5.789 1 98.5 99 SER A CA 1
ATOM 821 C C . SER A 1 99 ? 5.156 -20.469 -5.738 1 98.5 99 SER A C 1
ATOM 823 O O . SER A 1 99 ? 6.02 -19.734 -5.25 1 98.5 99 SER A O 1
ATOM 825 N N . GLY A 1 100 ? 4.109 -19.984 -6.363 1 98.81 100 GLY A N 1
ATOM 826 C CA . GLY A 1 100 ? 3.781 -18.578 -6.379 1 98.81 100 GLY A CA 1
ATOM 827 C C . GLY A 1 100 ? 2.723 -18.219 -7.406 1 98.81 100 GLY A C 1
ATOM 828 O O . GLY A 1 100 ? 2.307 -19.062 -8.195 1 98.81 100 GLY A O 1
ATOM 829 N N . ILE A 1 101 ? 2.279 -17.062 -7.293 1 98.94 101 ILE A N 1
ATOM 830 C CA . ILE A 1 101 ? 1.34 -16.469 -8.242 1 98.94 101 ILE A CA 1
ATOM 831 C C . ILE A 1 101 ? 2.045 -15.398 -9.07 1 98.94 101 ILE A C 1
ATOM 833 O O . ILE A 1 101 ? 2.512 -14.391 -8.531 1 98.94 101 ILE A O 1
ATOM 837 N N . ASN A 1 102 ? 2.143 -15.656 -10.344 1 98.94 102 ASN A N 1
ATOM 838 C CA . ASN A 1 102 ? 2.738 -14.688 -11.258 1 98.94 102 ASN A CA 1
ATOM 839 C C . ASN A 1 102 ? 1.687 -13.75 -11.844 1 98.94 102 ASN A C 1
ATOM 841 O O . ASN A 1 102 ? 0.566 -14.164 -12.133 1 98.94 102 ASN A O 1
ATOM 845 N N . TYR A 1 103 ? 2.043 -12.531 -11.977 1 98.94 103 TYR A N 1
ATOM 846 C CA . TYR A 1 103 ? 1.128 -11.555 -12.562 1 98.94 103 TYR A CA 1
ATOM 847 C C . TYR A 1 103 ? 1.893 -10.477 -13.312 1 98.94 103 TYR A C 1
ATOM 849 O O . TYR A 1 103 ? 3.102 -10.312 -13.125 1 98.94 103 TYR A O 1
ATOM 857 N N . ARG A 1 104 ? 1.16 -9.805 -14.227 1 98.94 104 ARG A N 1
ATOM 858 C CA . ARG A 1 104 ? 1.768 -8.836 -15.125 1 98.94 104 ARG A CA 1
ATOM 859 C C . ARG A 1 104 ? 3.068 -9.375 -15.711 1 98.94 104 ARG A C 1
ATOM 861 O O . ARG A 1 104 ? 4.082 -8.672 -15.734 1 98.94 104 ARG A O 1
ATOM 868 N N . SER A 1 105 ? 2.941 -10.648 -16.156 1 98.88 105 SER A N 1
ATOM 869 C CA . SER A 1 105 ? 4.129 -11.359 -16.609 1 98.88 105 SER A CA 1
ATOM 870 C C . SER A 1 105 ? 4.168 -11.453 -18.141 1 98.88 105 SER A C 1
ATOM 872 O O . SER A 1 105 ? 3.174 -11.172 -18.797 1 98.88 105 SER A O 1
ATOM 874 N N . GLU A 1 106 ? 5.293 -11.828 -18.594 1 98.75 106 GLU A N 1
ATOM 875 C CA . GLU A 1 106 ? 5.488 -12.141 -20 1 98.75 106 GLU A CA 1
ATOM 876 C C . GLU A 1 106 ? 5.824 -13.617 -20.203 1 98.75 106 GLU A C 1
ATOM 878 O O . GLU A 1 106 ? 6.473 -14.234 -19.344 1 98.75 106 GLU A O 1
ATOM 883 N N . LYS A 1 107 ? 5.332 -14.117 -21.359 1 98.5 107 LYS A N 1
ATOM 884 C CA . LYS A 1 107 ? 5.766 -15.461 -21.719 1 98.5 107 LYS A CA 1
ATOM 885 C C . LYS A 1 107 ? 7.219 -15.461 -22.172 1 98.5 107 LYS A C 1
ATOM 887 O O . LYS A 1 107 ? 7.691 -14.492 -22.766 1 98.5 107 LYS A O 1
ATOM 892 N N . VAL A 1 108 ? 7.867 -16.547 -21.891 1 98.19 108 VAL A N 1
ATOM 893 C CA . VAL A 1 108 ? 9.27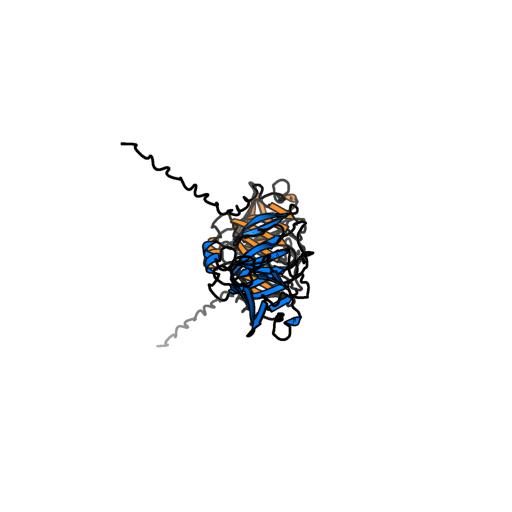3 -16.688 -22.25 1 98.19 108 VAL A CA 1
ATOM 894 C C . VAL A 1 108 ? 9.398 -17.391 -23.594 1 98.19 108 VAL A C 1
ATOM 896 O O . VAL A 1 108 ? 8.938 -18.531 -23.75 1 98.19 108 VAL A O 1
ATOM 899 N N . GLU A 1 109 ? 10.07 -16.766 -24.516 1 97.12 109 GLU A N 1
ATOM 900 C CA . GLU A 1 109 ? 10.234 -17.344 -25.844 1 97.12 109 GLU A CA 1
ATOM 901 C C . GLU A 1 109 ? 11.039 -18.641 -25.781 1 97.12 109 GLU A C 1
ATOM 903 O O . GLU A 1 109 ? 12.078 -18.703 -25.125 1 97.12 109 GLU A O 1
ATOM 908 N N . GLY A 1 110 ? 10.453 -19.688 -26.422 1 96.25 110 GLY A N 1
ATOM 909 C CA . GLY A 1 110 ? 11.18 -20.938 -26.547 1 96.25 110 GLY A CA 1
ATOM 910 C C . GLY A 1 110 ? 10.992 -21.859 -25.359 1 96.25 110 GLY A C 1
ATOM 911 O O . GLY A 1 110 ? 11.461 -23 -25.391 1 96.25 110 GLY A O 1
ATOM 912 N N . ILE A 1 111 ? 10.383 -21.422 -24.344 1 96.44 111 ILE A N 1
ATOM 913 C CA . ILE A 1 111 ? 10.125 -22.266 -23.172 1 96.44 111 ILE A CA 1
ATOM 914 C C . ILE A 1 111 ? 8.617 -22.375 -22.953 1 96.44 111 ILE A C 1
ATOM 916 O O . ILE A 1 111 ? 7.98 -21.406 -22.516 1 96.44 111 ILE A O 1
ATOM 920 N N . PRO A 1 112 ? 8.062 -23.547 -23.172 1 96.38 112 PRO A N 1
ATOM 921 C CA . PRO A 1 112 ? 6.613 -23.688 -23.047 1 96.38 112 PRO A CA 1
ATOM 922 C C . PRO A 1 112 ? 6.113 -23.391 -21.625 1 96.38 112 PRO A C 1
ATOM 924 O O . PRO A 1 112 ? 6.719 -23.844 -20.656 1 96.38 112 PRO A O 1
ATOM 927 N N . HIS A 1 113 ? 5.109 -22.594 -21.484 1 98.06 113 HIS A N 1
ATOM 928 C CA . HIS A 1 113 ? 4.383 -22.281 -20.25 1 98.06 113 HIS A CA 1
ATOM 929 C C . HIS A 1 113 ? 5.301 -21.641 -19.219 1 98.06 113 HIS A C 1
ATOM 931 O O . HIS A 1 113 ? 5.141 -21.875 -18.016 1 98.06 113 HIS A O 1
ATOM 937 N N . ALA A 1 114 ? 6.297 -20.969 -19.672 1 98.44 114 ALA A N 1
ATOM 938 C CA . ALA A 1 114 ? 7.176 -20.234 -18.766 1 98.44 114 ALA A CA 1
ATOM 939 C C . ALA A 1 114 ? 6.797 -18.75 -18.719 1 98.44 114 ALA A C 1
ATOM 941 O O . ALA A 1 114 ? 6.488 -18.156 -19.75 1 98.44 114 ALA A O 1
ATOM 942 N N . LEU A 1 115 ? 6.809 -18.188 -17.484 1 98.75 115 LEU A N 1
ATOM 943 C CA . LEU A 1 115 ? 6.523 -16.766 -17.312 1 98.75 115 LEU A CA 1
ATOM 944 C C . LEU A 1 115 ? 7.723 -16.031 -16.719 1 98.75 115 LEU A C 1
ATOM 946 O O . LEU A 1 115 ? 8.492 -16.625 -15.953 1 98.75 115 LEU A O 1
ATOM 950 N N . LYS A 1 116 ? 7.887 -14.828 -17.109 1 98.81 116 LYS A N 1
ATOM 951 C CA . LYS A 1 116 ? 8.797 -13.836 -16.547 1 98.81 116 LYS A CA 1
ATOM 952 C C . LYS A 1 116 ? 8.031 -12.633 -16 1 98.81 116 LYS A C 1
ATOM 954 O O . LYS A 1 116 ? 7.234 -12.023 -16.719 1 98.81 116 LYS A O 1
ATOM 959 N N . GLY A 1 117 ? 8.242 -12.336 -14.727 1 98.88 117 GLY A N 1
ATOM 960 C CA . GLY A 1 117 ? 7.547 -11.18 -14.172 1 98.88 117 GLY A CA 1
ATOM 961 C C . GLY A 1 117 ? 7.34 -11.281 -12.672 1 98.88 117 GLY A C 1
ATOM 962 O O . GLY A 1 117 ? 8.023 -12.047 -11.992 1 98.88 117 GLY A O 1
ATOM 963 N N . TYR A 1 118 ? 6.426 -10.391 -12.156 1 98.94 118 TYR A N 1
ATOM 964 C CA . TYR A 1 118 ? 6.141 -10.32 -10.727 1 98.94 118 TYR A CA 1
ATOM 965 C C . TYR A 1 118 ? 5.613 -11.648 -10.203 1 98.94 118 TYR A C 1
ATOM 967 O O . TYR A 1 118 ? 4.816 -12.312 -10.875 1 98.94 118 TYR A O 1
ATOM 975 N N . GLN A 1 119 ? 6.047 -11.953 -8.992 1 98.94 119 GLN A N 1
ATOM 976 C CA . GLN A 1 119 ? 5.617 -13.195 -8.359 1 98.94 119 GLN A CA 1
ATOM 977 C C . GLN A 1 119 ? 5.355 -13 -6.871 1 98.94 119 GLN A C 1
ATOM 979 O O . GLN A 1 119 ? 6.23 -12.523 -6.141 1 98.94 119 GLN A O 1
ATOM 984 N N . ALA A 1 120 ? 4.145 -13.312 -6.488 1 98.94 120 ALA A N 1
ATOM 985 C CA . ALA A 1 120 ? 3.873 -13.508 -5.066 1 98.94 120 ALA A CA 1
ATOM 986 C C . ALA A 1 120 ? 4.301 -14.898 -4.613 1 98.94 120 ALA A C 1
ATOM 988 O O . ALA A 1 120 ? 3.645 -15.891 -4.938 1 98.94 120 ALA A O 1
ATOM 989 N N . ASP A 1 121 ? 5.309 -14.93 -3.785 1 98.88 121 ASP A N 1
ATOM 990 C CA . ASP A 1 121 ? 5.922 -16.219 -3.463 1 98.88 121 ASP A CA 1
ATOM 991 C C . ASP A 1 121 ? 5.078 -16.984 -2.451 1 98.88 121 ASP A C 1
ATOM 993 O O . ASP A 1 121 ? 4.496 -16.391 -1.539 1 98.88 121 ASP A O 1
ATOM 997 N N . ALA A 1 122 ? 5.051 -18.25 -2.641 1 98.62 122 ALA A N 1
ATOM 998 C CA . ALA A 1 122 ? 4.434 -19.234 -1.747 1 98.62 122 ALA A CA 1
ATOM 999 C C . ALA A 1 122 ? 5.285 -20.5 -1.647 1 98.62 122 ALA A C 1
ATOM 1001 O O . ALA A 1 122 ? 5.496 -21.188 -2.643 1 98.62 122 ALA A O 1
ATOM 1002 N N . ASP A 1 123 ? 5.781 -20.734 -0.446 1 98 123 ASP A N 1
ATOM 1003 C CA . ASP A 1 123 ? 6.66 -21.906 -0.327 1 98 123 ASP A CA 1
ATOM 1004 C C . ASP A 1 123 ? 6.355 -22.688 0.944 1 98 123 ASP A C 1
ATOM 1006 O O . ASP A 1 123 ? 5.879 -22.125 1.932 1 98 123 ASP A O 1
ATOM 1010 N N . GLY A 1 124 ? 6.652 -23.938 0.907 1 97.44 124 GLY A N 1
ATOM 1011 C CA . GLY A 1 124 ? 6.41 -24.859 2.012 1 97.44 124 GLY A CA 1
ATOM 1012 C C . GLY A 1 124 ? 7.215 -24.516 3.254 1 97.44 124 GLY A C 1
ATOM 1013 O O . GLY A 1 124 ? 6.68 -24.516 4.363 1 97.44 124 GLY A O 1
ATOM 1014 N N . PRO A 1 125 ? 8.484 -24.234 3.152 1 96.69 125 PRO A N 1
ATOM 1015 C CA . PRO A 1 125 ? 9.305 -23.891 4.32 1 96.69 125 PRO A CA 1
ATOM 1016 C C . PRO A 1 125 ? 8.898 -22.547 4.949 1 96.69 125 PRO A C 1
ATOM 1018 O O . PRO A 1 125 ? 9.367 -22.219 6.043 1 96.69 125 PRO A O 1
ATOM 1021 N N . ASN A 1 126 ? 8.109 -21.797 4.223 1 97.94 126 ASN A N 1
ATOM 1022 C CA . ASN A 1 126 ? 7.641 -20.5 4.691 1 97.94 126 ASN A CA 1
ATOM 1023 C C . ASN A 1 126 ? 8.797 -19.531 4.898 1 97.94 126 ASN A C 1
ATOM 1025 O O . ASN A 1 126 ? 8.82 -18.781 5.883 1 97.94 126 ASN A O 1
ATOM 1029 N N . ARG A 1 127 ? 9.719 -19.609 4.035 1 96.12 127 ARG A N 1
ATOM 1030 C CA . ARG A 1 127 ? 10.844 -18.688 4.023 1 96.12 127 ARG A CA 1
ATOM 1031 C C . ARG A 1 127 ? 10.508 -17.438 3.207 1 96.12 127 ARG A C 1
ATOM 1033 O O . ARG A 1 127 ? 10.93 -16.328 3.555 1 96.12 127 ARG A O 1
ATOM 1040 N N . TRP A 1 128 ? 9.703 -17.641 2.174 1 96.94 128 TRP A N 1
ATOM 1041 C CA . TRP A 1 128 ? 9.562 -16.594 1.167 1 96.94 128 TRP A CA 1
ATOM 1042 C C . TRP A 1 128 ? 8.102 -16.203 1.001 1 96.94 128 TRP A C 1
ATOM 1044 O O . TRP A 1 128 ? 7.797 -15.211 0.326 1 96.94 128 TRP A O 1
ATOM 1054 N N . SER A 1 129 ? 7.195 -16.906 1.658 1 98.75 129 SER A N 1
ATOM 1055 C CA . SER A 1 129 ? 5.777 -16.641 1.471 1 98.75 129 SER A CA 1
ATOM 1056 C C . SER A 1 129 ? 5.438 -15.195 1.829 1 98.75 129 SER A C 1
ATOM 1058 O O . SER A 1 129 ? 5.797 -14.719 2.908 1 98.75 129 SER A O 1
ATOM 1060 N N . GLY A 1 130 ? 4.836 -14.492 0.892 1 98.81 130 GLY A N 1
ATOM 1061 C CA . GLY A 1 130 ? 4.398 -13.133 1.14 1 98.81 130 GLY A CA 1
ATOM 1062 C C . GLY A 1 130 ? 5.297 -12.094 0.499 1 98.81 130 GLY A C 1
ATOM 1063 O O . GLY A 1 130 ? 4.922 -10.922 0.397 1 98.81 130 GLY A O 1
ATOM 1064 N N . GLN A 1 131 ? 6.48 -12.508 0.054 1 98.69 131 GLN A N 1
ATOM 1065 C CA . GLN A 1 131 ? 7.395 -11.547 -0.551 1 98.69 131 GLN A CA 1
ATOM 1066 C C . GLN A 1 131 ? 7.098 -11.367 -2.037 1 98.69 131 GLN A C 1
ATOM 1068 O O . GLN A 1 131 ? 6.375 -12.172 -2.633 1 98.69 131 GLN A O 1
ATOM 1073 N N . LEU A 1 132 ? 7.613 -10.305 -2.602 1 98.94 132 LEU A N 1
ATOM 1074 C CA . LEU A 1 132 ? 7.527 -10.016 -4.027 1 98.94 132 LEU A CA 1
ATOM 1075 C C . LEU A 1 132 ? 8.859 -10.297 -4.719 1 98.94 132 LEU A C 1
ATOM 1077 O O . LEU A 1 132 ? 9.859 -9.625 -4.441 1 98.94 132 LEU A O 1
ATOM 1081 N N . TYR A 1 133 ? 8.805 -11.273 -5.484 1 98.81 133 TYR A N 1
ATOM 1082 C CA . TYR A 1 133 ? 9.922 -11.656 -6.336 1 98.81 133 TYR A CA 1
ATOM 1083 C C . TYR A 1 133 ? 9.617 -11.391 -7.805 1 98.81 133 TYR A C 1
ATOM 1085 O O . TYR A 1 133 ? 8.445 -11.328 -8.195 1 98.81 133 TYR A O 1
ATOM 1093 N N . GLU A 1 134 ? 10.609 -11.109 -8.594 1 98.75 134 GLU A N 1
ATOM 1094 C CA . GLU A 1 134 ? 10.422 -11.078 -10.039 1 98.75 134 GLU A CA 1
ATOM 1095 C C . GLU A 1 134 ? 11.133 -12.25 -10.711 1 98.75 134 GLU A C 1
ATOM 1097 O O . GLU A 1 134 ? 12.352 -12.227 -10.883 1 98.75 134 GLU A O 1
ATOM 1102 N N . GLU A 1 135 ? 10.359 -13.203 -11.133 1 98.31 135 GLU A N 1
ATOM 1103 C CA . GLU A 1 135 ? 10.844 -14.391 -11.836 1 98.31 135 GLU A CA 1
ATOM 1104 C C . GLU A 1 135 ? 11.562 -14.008 -13.133 1 98.31 135 GLU A C 1
ATOM 1106 O O . GLU A 1 135 ? 11.023 -13.258 -13.945 1 98.31 135 GLU A O 1
ATOM 1111 N N . ARG A 1 136 ? 12.82 -14.492 -13.297 1 97.56 136 ARG A N 1
ATOM 1112 C CA . ARG A 1 136 ? 13.625 -14.266 -14.492 1 97.56 136 ARG A CA 1
ATOM 1113 C C . ARG A 1 136 ? 13.828 -12.773 -14.742 1 97.56 136 ARG A C 1
ATOM 1115 O O . ARG A 1 136 ? 13.883 -12.336 -15.891 1 97.56 136 ARG A O 1
ATOM 1122 N N . GLY A 1 137 ? 13.719 -11.992 -13.688 1 98 137 GLY A N 1
ATOM 1123 C CA . GLY A 1 137 ? 13.859 -10.547 -13.773 1 98 137 GLY A CA 1
ATOM 1124 C C . GLY A 1 137 ? 14.719 -9.961 -12.672 1 98 137 GLY A C 1
ATOM 1125 O O . GLY A 1 137 ? 15.844 -10.414 -12.453 1 98 137 GLY A O 1
ATOM 1126 N N . ARG A 1 138 ? 14.219 -8.977 -11.922 1 98.06 138 ARG A N 1
ATOM 1127 C CA . ARG A 1 138 ? 14.992 -8.195 -10.961 1 98.06 138 ARG A CA 1
ATOM 1128 C C . ARG A 1 138 ? 15.109 -8.938 -9.633 1 98.06 138 ARG A C 1
ATOM 1130 O O . ARG A 1 138 ? 15.742 -8.445 -8.695 1 98.06 138 ARG A O 1
ATOM 1137 N N . GLU A 1 139 ? 14.453 -10 -9.523 1 97.56 139 GLU A N 1
ATOM 1138 C CA . GLU A 1 139 ? 14.547 -10.891 -8.375 1 97.56 139 GLU A CA 1
ATOM 1139 C C . GLU A 1 139 ? 13.789 -10.336 -7.176 1 97.56 139 GLU A C 1
ATOM 1141 O O . GLU A 1 139 ? 12.578 -10.102 -7.258 1 97.56 139 GLU A O 1
ATOM 1146 N N . PHE A 1 140 ? 14.508 -10.094 -6.043 1 98.31 140 PHE A N 1
ATOM 1147 C CA . PHE A 1 140 ? 13.82 -9.703 -4.816 1 98.31 140 PHE A CA 1
ATOM 1148 C C . PHE A 1 140 ? 13.461 -8.219 -4.848 1 98.31 140 PHE A C 1
ATOM 1150 O O . PHE A 1 140 ? 14.328 -7.359 -4.711 1 98.31 140 PHE A O 1
ATOM 1157 N N . LEU A 1 141 ? 12.18 -7.949 -4.973 1 98.81 141 LEU A N 1
ATOM 1158 C CA . LEU A 1 141 ? 11.711 -6.566 -5.051 1 98.81 141 LEU A CA 1
ATOM 1159 C C . LEU A 1 141 ? 11.227 -6.078 -3.693 1 98.81 141 LEU A C 1
ATOM 1161 O O . LEU A 1 141 ? 11.367 -4.898 -3.365 1 98.81 141 LEU A O 1
ATOM 1165 N N . ALA A 1 142 ? 10.617 -6.902 -2.918 1 98.88 142 ALA A N 1
ATOM 1166 C CA . ALA A 1 142 ? 10.211 -6.641 -1.539 1 98.88 142 ALA A CA 1
ATOM 1167 C C . ALA A 1 142 ? 10.164 -7.934 -0.727 1 98.88 142 ALA A C 1
ATOM 1169 O O . ALA A 1 142 ? 9.383 -8.836 -1.03 1 98.88 142 ALA A O 1
ATOM 1170 N N . LEU A 1 143 ? 10.969 -7.996 0.261 1 98.69 143 LEU A N 1
ATOM 1171 C CA . LEU A 1 143 ? 10.93 -9.133 1.174 1 98.69 143 LEU A CA 1
ATOM 1172 C C . LEU A 1 143 ? 9.719 -9.039 2.098 1 98.69 143 LEU A C 1
ATOM 1174 O O . LEU A 1 143 ? 9.102 -7.98 2.215 1 98.69 143 LEU A O 1
ATOM 1178 N N . ARG A 1 144 ? 9.391 -10.148 2.678 1 98.75 144 ARG A N 1
ATOM 1179 C CA . ARG A 1 144 ? 8.344 -10.133 3.695 1 98.75 144 ARG A CA 1
ATOM 1180 C C . ARG A 1 144 ? 8.641 -9.086 4.766 1 98.75 144 ARG A C 1
ATOM 1182 O O . ARG A 1 144 ? 9.766 -9.016 5.273 1 98.75 144 ARG A O 1
ATOM 1189 N N . GLY A 1 145 ? 7.66 -8.258 5.035 1 98.75 145 GLY A N 1
ATOM 1190 C CA . GLY A 1 145 ? 7.809 -7.238 6.062 1 98.75 145 GLY A CA 1
ATOM 1191 C C . GLY A 1 145 ? 8.188 -5.879 5.508 1 98.75 145 GLY A C 1
ATOM 1192 O O . GLY A 1 145 ? 8.047 -4.863 6.191 1 98.75 145 GLY A O 1
ATOM 1193 N N . GLN A 1 146 ? 8.562 -5.848 4.242 1 98.75 146 GLN A N 1
ATOM 1194 C CA . GLN A 1 146 ? 9.125 -4.609 3.715 1 98.75 146 GLN A CA 1
ATOM 1195 C C . GLN A 1 146 ? 8.078 -3.807 2.951 1 98.75 146 GLN A C 1
ATOM 1197 O O . GLN A 1 146 ? 7.164 -4.379 2.355 1 98.75 146 GLN A O 1
ATOM 1202 N N . VAL A 1 147 ? 8.242 -2.52 3.043 1 98.88 147 VAL A N 1
ATOM 1203 C CA . VAL A 1 147 ? 7.777 -1.585 2.023 1 98.88 147 VAL A CA 1
ATOM 1204 C C . VAL A 1 147 ? 8.961 -1.088 1.199 1 98.88 147 VAL A C 1
ATOM 1206 O O . VAL A 1 147 ? 9.93 -0.562 1.751 1 98.88 147 VAL A O 1
ATOM 1209 N N . THR A 1 148 ? 8.828 -1.244 -0.151 1 98.75 148 THR A N 1
ATOM 1210 C CA . THR A 1 148 ? 9.961 -0.836 -0.968 1 98.75 148 THR A CA 1
ATOM 1211 C C . THR A 1 148 ? 9.523 0.141 -2.055 1 98.75 148 THR A C 1
ATOM 1213 O O . THR A 1 148 ? 8.367 0.128 -2.479 1 98.75 148 THR A O 1
ATOM 1216 N N . HIS A 1 149 ? 10.383 0.973 -2.373 1 98.31 149 HIS A N 1
ATOM 1217 C CA . HIS A 1 149 ? 10.297 1.773 -3.59 1 98.31 149 HIS A CA 1
ATOM 1218 C C . HIS A 1 149 ? 11.383 1.381 -4.586 1 98.31 149 HIS A C 1
ATOM 1220 O O . HIS A 1 149 ? 12.562 1.35 -4.242 1 98.31 149 HIS A O 1
ATOM 1226 N N . VAL A 1 150 ? 10.922 0.983 -5.754 1 97.94 150 VAL A N 1
ATOM 1227 C CA . VAL A 1 150 ? 11.852 0.713 -6.848 1 97.94 150 VAL A CA 1
ATOM 1228 C C . VAL A 1 150 ? 11.977 1.951 -7.734 1 97.94 150 VAL A C 1
ATOM 1230 O O . VAL A 1 150 ? 11.016 2.357 -8.391 1 97.94 150 VAL A O 1
ATOM 1233 N N . GLY A 1 151 ? 13.164 2.463 -7.758 1 95.44 151 GLY A N 1
ATOM 1234 C CA . GLY A 1 151 ? 13.383 3.676 -8.531 1 95.44 151 GLY A CA 1
ATOM 1235 C C . GLY A 1 151 ? 13.727 3.402 -9.984 1 95.44 151 GLY A C 1
ATOM 1236 O O . GLY A 1 151 ? 13.734 2.248 -10.414 1 95.44 151 GLY A O 1
ATOM 1237 N N . GLU A 1 152 ? 14 4.465 -10.719 1 94.56 152 GLU A N 1
ATOM 1238 C CA . GLU A 1 152 ? 14.289 4.379 -12.148 1 94.56 152 GLU A CA 1
ATOM 1239 C C . GLU A 1 152 ? 15.508 3.496 -12.414 1 94.56 152 GLU A C 1
ATOM 1241 O O . GLU A 1 152 ? 15.648 2.934 -13.5 1 94.56 152 GLU A O 1
ATOM 1246 N N . ASP A 1 153 ? 16.359 3.301 -11.438 1 95.44 153 ASP A N 1
ATOM 1247 C CA . ASP A 1 153 ? 17.547 2.463 -11.57 1 95.44 153 ASP A CA 1
ATOM 1248 C C . ASP A 1 153 ? 17.203 0.986 -11.398 1 95.44 153 ASP A C 1
ATOM 1250 O O . ASP A 1 153 ? 18.078 0.127 -11.422 1 95.44 153 ASP A O 1
ATOM 1254 N N . ASP A 1 154 ? 15.906 0.665 -11.133 1 97.12 154 ASP A N 1
ATOM 1255 C CA . ASP A 1 154 ? 15.344 -0.679 -11.023 1 97.12 154 ASP A CA 1
ATOM 1256 C C . ASP A 1 154 ? 15.844 -1.383 -9.766 1 97.12 154 ASP A C 1
ATOM 1258 O O . ASP A 1 154 ? 15.875 -2.613 -9.711 1 97.12 154 ASP A O 1
ATOM 1262 N N . LYS A 1 155 ? 16.297 -0.615 -8.805 1 96.5 155 LYS A N 1
ATOM 1263 C CA . LYS A 1 155 ? 16.75 -1.177 -7.535 1 96.5 155 LYS A CA 1
ATOM 1264 C C . LYS A 1 155 ? 15.742 -0.908 -6.422 1 96.5 155 LYS A C 1
ATOM 1266 O O . LYS A 1 155 ? 15.344 0.238 -6.199 1 96.5 155 LYS A O 1
ATOM 1271 N N . PRO A 1 156 ? 15.375 -1.95 -5.738 1 98 156 PRO A N 1
ATOM 1272 C CA . PRO A 1 156 ? 14.461 -1.739 -4.609 1 98 156 PRO A CA 1
ATOM 1273 C C . PRO A 1 156 ? 15.164 -1.138 -3.393 1 98 156 PRO A C 1
ATOM 1275 O O . PRO A 1 156 ? 16.312 -1.493 -3.096 1 98 156 PRO A O 1
ATOM 1278 N N . ARG A 1 157 ? 14.539 -0.188 -2.768 1 97 157 ARG A N 1
ATOM 1279 C CA . ARG A 1 157 ? 14.969 0.394 -1.497 1 97 157 ARG A CA 1
ATOM 1280 C C . ARG A 1 157 ? 13.875 0.262 -0.443 1 97 157 ARG A C 1
ATOM 1282 O O . ARG A 1 157 ? 12.719 0.611 -0.693 1 97 157 ARG A O 1
ATOM 1289 N N . GLU A 1 158 ? 14.242 -0.307 0.691 1 98.06 158 GLU A N 1
ATOM 1290 C CA . GLU A 1 158 ? 13.289 -0.407 1.789 1 98.06 158 GLU A CA 1
ATOM 1291 C C . GLU A 1 158 ? 12.992 0.965 2.389 1 98.06 158 GLU A C 1
ATOM 1293 O O . GLU A 1 158 ? 13.906 1.675 2.812 1 98.06 158 GLU A O 1
ATOM 1298 N N . ILE A 1 159 ? 11.688 1.309 2.447 1 97.88 159 ILE A N 1
ATOM 1299 C CA . ILE A 1 159 ? 11.352 2.643 2.93 1 97.88 159 ILE A CA 1
ATOM 1300 C C . ILE A 1 159 ? 10.445 2.535 4.152 1 97.88 159 ILE A C 1
ATOM 1302 O O . ILE A 1 159 ? 10.086 3.549 4.762 1 97.88 159 ILE A O 1
ATOM 1306 N N . GLY A 1 160 ? 10.078 1.384 4.473 1 98.44 160 GLY A N 1
ATOM 1307 C CA . GLY A 1 160 ? 9.203 1.149 5.609 1 98.44 160 GLY A CA 1
ATOM 1308 C C . GLY A 1 160 ? 8.945 -0.323 5.871 1 98.44 160 GLY A C 1
ATOM 1309 O O . GLY A 1 160 ? 9.57 -1.188 5.254 1 98.44 160 GLY A O 1
ATOM 1310 N N . SER A 1 161 ? 8.016 -0.533 6.832 1 98.75 161 SER A N 1
ATOM 1311 C CA . SER A 1 161 ? 7.742 -1.908 7.234 1 98.75 161 SER A CA 1
ATOM 1312 C C . SER A 1 161 ? 6.254 -2.125 7.473 1 98.75 161 SER A C 1
ATOM 1314 O O . SER A 1 161 ? 5.551 -1.212 7.91 1 98.75 161 SER A O 1
ATOM 1316 N N . VAL A 1 162 ? 5.848 -3.387 7.199 1 98.75 162 VAL A N 1
ATOM 1317 C CA . VAL A 1 162 ? 4.465 -3.768 7.469 1 98.75 162 VAL A CA 1
ATOM 1318 C C . VAL A 1 162 ? 4.406 -4.656 8.711 1 98.75 162 VAL A C 1
ATOM 1320 O O . VAL A 1 162 ? 3.334 -5.137 9.086 1 98.75 162 VAL A O 1
ATOM 1323 N N . GLY A 1 163 ? 5.504 -4.883 9.305 1 97.69 163 GLY A N 1
ATOM 1324 C CA . GLY A 1 163 ? 5.562 -5.715 10.5 1 97.69 163 GLY A CA 1
ATOM 1325 C C . GLY A 1 163 ? 6.891 -6.434 10.656 1 97.69 163 GLY A C 1
ATOM 1326 O O . GLY A 1 163 ? 7.727 -6.41 9.75 1 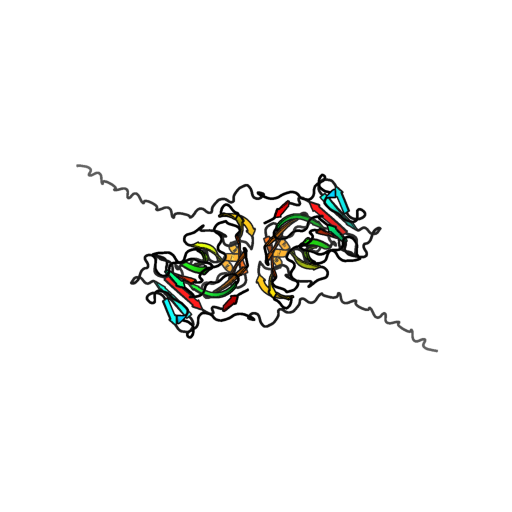97.69 163 GLY A O 1
ATOM 1327 N N . GLN A 1 164 ? 7.02 -7.051 11.781 1 95.25 164 GLN A N 1
ATOM 1328 C CA . GLN A 1 164 ? 8.242 -7.785 12.078 1 95.25 164 GLN A CA 1
ATOM 1329 C C . GLN A 1 164 ? 8.172 -9.211 11.539 1 95.25 164 GLN A C 1
ATOM 1331 O O . GLN A 1 164 ? 7.105 -9.828 11.539 1 95.25 164 GLN A O 1
ATOM 1336 N N . GLU A 1 165 ? 9.297 -9.703 11.188 1 95.38 165 GLU A N 1
ATOM 1337 C CA . GLU A 1 165 ? 9.391 -11.016 10.555 1 95.38 165 GLU A CA 1
ATOM 1338 C C . GLU A 1 165 ? 8.758 -12.094 11.422 1 95.38 165 GLU A C 1
ATOM 1340 O O . GLU A 1 165 ? 7.992 -12.922 10.922 1 95.38 165 GLU A O 1
ATOM 1345 N N . GLU A 1 166 ? 9.031 -12.094 12.727 1 94.5 166 GLU A N 1
ATOM 1346 C CA . GLU A 1 166 ? 8.523 -13.133 13.625 1 94.5 166 GLU A CA 1
ATOM 1347 C C . GLU A 1 166 ? 7 -13.156 13.625 1 94.5 166 GLU A C 1
ATOM 1349 O O . GLU A 1 166 ? 6.391 -14.227 13.633 1 94.5 166 GLU A O 1
ATOM 1354 N N . GLU A 1 167 ? 6.434 -12.031 13.578 1 95.31 167 GLU A N 1
ATOM 1355 C CA . GLU A 1 167 ? 4.977 -11.93 13.57 1 95.31 167 GLU A CA 1
ATOM 1356 C C . GLU A 1 167 ? 4.395 -12.375 12.234 1 95.31 167 GLU A C 1
ATOM 1358 O O . GLU A 1 167 ? 3.369 -13.055 12.195 1 95.31 167 GLU A O 1
ATOM 1363 N N . LEU A 1 168 ? 5.062 -12.031 11.211 1 97.94 168 LEU A N 1
ATOM 1364 C CA . LEU A 1 168 ? 4.527 -12.281 9.875 1 97.94 168 LEU A CA 1
ATOM 1365 C C . LEU A 1 168 ? 4.676 -13.75 9.5 1 97.94 168 LEU A C 1
ATOM 1367 O O . LEU A 1 168 ? 3.83 -14.305 8.797 1 97.94 168 LEU A O 1
ATOM 1371 N N . VAL A 1 169 ? 5.699 -14.398 9.961 1 97.75 169 VAL A N 1
ATOM 1372 C CA . VAL A 1 169 ? 5.863 -15.828 9.734 1 97.75 169 VAL A CA 1
ATOM 1373 C C . VAL A 1 169 ? 4.688 -16.578 10.352 1 97.75 169 VAL A C 1
ATOM 1375 O O . VAL A 1 169 ? 4.199 -17.562 9.773 1 97.75 169 VAL A O 1
ATOM 1378 N N . ALA A 1 170 ? 4.195 -16.094 11.461 1 97.56 170 ALA A N 1
ATOM 1379 C CA . ALA A 1 170 ? 3.137 -16.766 12.211 1 97.56 170 ALA A CA 1
ATOM 1380 C C . ALA A 1 170 ? 1.788 -16.609 11.516 1 97.56 170 ALA A C 1
ATOM 1382 O O . ALA A 1 170 ? 0.829 -17.312 11.852 1 97.56 170 ALA A O 1
ATOM 1383 N N . VAL A 1 171 ? 1.691 -15.766 10.562 1 98.19 171 VAL A N 1
ATOM 1384 C CA . VAL A 1 171 ? 0.458 -15.516 9.82 1 98.19 171 VAL A CA 1
ATOM 1385 C C . VAL A 1 171 ? 0.191 -16.688 8.867 1 98.19 171 VAL A C 1
ATOM 1387 O O . VAL A 1 171 ? -0.963 -16.969 8.547 1 98.19 171 VAL A O 1
ATOM 1390 N N . VAL A 1 172 ? 1.224 -17.297 8.398 1 98.5 172 VAL A N 1
ATOM 1391 C CA . VAL A 1 172 ? 1.121 -18.344 7.379 1 98.5 172 VAL A CA 1
ATOM 1392 C C . VAL A 1 172 ? 0.821 -19.688 8.039 1 98.5 172 VAL A C 1
ATOM 1394 O O . VAL A 1 172 ? 1.534 -20.109 8.953 1 98.5 172 VAL A O 1
ATOM 1397 N N . ASN A 1 173 ? -0.151 -20.391 7.5 1 97.12 173 ASN A N 1
ATOM 1398 C CA . ASN A 1 173 ? -0.575 -21.688 8.031 1 97.12 173 ASN A CA 1
ATOM 1399 C C . ASN A 1 173 ? 0.134 -22.844 7.328 1 97.12 173 ASN A C 1
ATOM 1401 O O . ASN A 1 173 ? 0.541 -22.703 6.172 1 97.12 173 ASN A O 1
ATOM 1405 N N . ASP A 1 174 ? 0.301 -24.094 7.945 1 92.62 174 ASP A N 1
ATOM 1406 C CA . ASP A 1 174 ? 0.765 -25.328 7.301 1 92.62 174 ASP A CA 1
ATOM 1407 C C . ASP A 1 174 ? -0.296 -25.875 6.355 1 92.62 174 ASP A C 1
ATOM 1409 O O . ASP A 1 174 ? 0.033 -26.531 5.355 1 92.62 174 ASP A O 1
ATOM 1413 N N . GLY A 1 175 ? -1.357 -25.422 6.133 1 97 175 GLY A N 1
ATOM 1414 C CA . GLY A 1 175 ? -2.494 -25.812 5.312 1 97 175 GLY A CA 1
ATOM 1415 C C . GLY A 1 175 ? -2.939 -24.719 4.355 1 97 175 GLY A C 1
ATOM 1416 O O . GLY A 1 175 ? -2.123 -24.156 3.621 1 97 175 GLY A O 1
ATOM 1417 N N . TRP A 1 176 ? -4.156 -24.609 4.371 1 98.69 176 TRP A N 1
ATOM 1418 C CA . TRP A 1 176 ? -4.711 -23.625 3.439 1 98.69 176 TRP A CA 1
ATOM 1419 C C . TRP A 1 176 ? -4.426 -22.203 3.91 1 98.69 176 TRP A C 1
ATOM 1421 O O . TRP A 1 176 ? -4.559 -21.891 5.098 1 98.69 176 TRP A O 1
ATOM 1431 N N . ASN A 1 177 ? -3.963 -21.406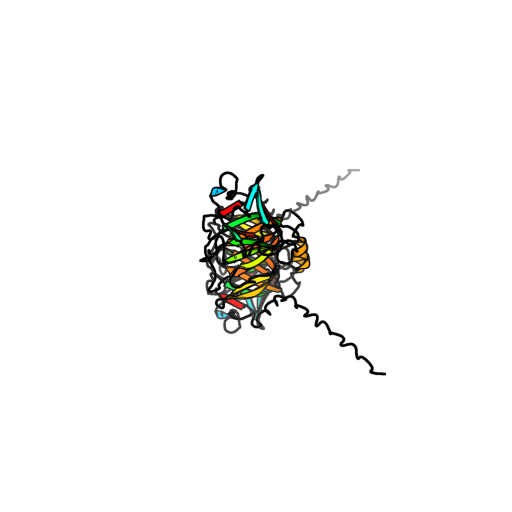 2.99 1 98.88 177 ASN A N 1
ATOM 1432 C CA . ASN A 1 177 ? -3.789 -19.969 3.121 1 98.88 177 ASN A CA 1
ATOM 1433 C C . ASN A 1 177 ? -4.531 -19.203 2.025 1 98.88 177 ASN A C 1
ATOM 1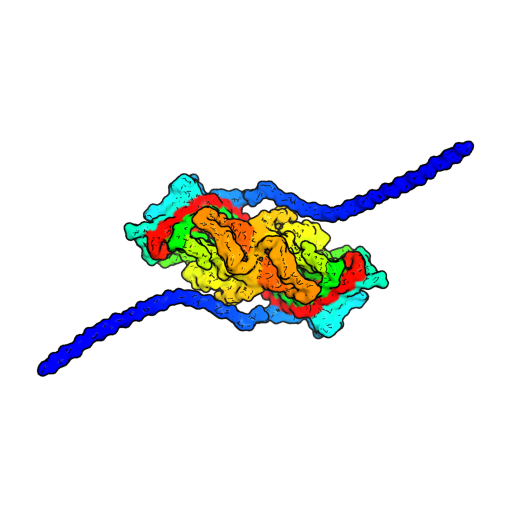435 O O . ASN A 1 177 ? -4.773 -19.75 0.944 1 98.88 177 ASN A O 1
ATOM 1439 N N . GLU A 1 178 ? -4.902 -17.969 2.338 1 98.81 178 GLU A N 1
ATOM 1440 C CA . GLU A 1 178 ? -5.453 -17.109 1.294 1 98.81 178 GLU A CA 1
ATOM 1441 C C . GLU A 1 178 ? -4.48 -16 0.922 1 98.81 178 GLU A C 1
ATOM 1443 O O . GLU A 1 178 ? -4.066 -15.211 1.78 1 98.81 178 GLU A O 1
ATOM 1448 N N . TYR A 1 179 ? -4.086 -16.016 -0.307 1 98.88 179 TYR A N 1
ATOM 1449 C CA . TYR A 1 179 ? -3.395 -14.867 -0.871 1 98.88 179 TYR A CA 1
ATOM 1450 C C . TYR A 1 179 ? -4.387 -13.812 -1.339 1 98.88 179 TYR A C 1
ATOM 1452 O O . TYR A 1 179 ? -5.414 -14.141 -1.938 1 98.88 179 TYR A O 1
ATOM 1460 N N . HIS A 1 180 ? -4.133 -12.648 -0.987 1 98.81 180 HIS A N 1
ATOM 1461 C CA . HIS A 1 180 ? -4.859 -11.484 -1.478 1 98.81 180 HIS A CA 1
ATOM 1462 C C . HIS A 1 180 ? -3.908 -10.453 -2.074 1 98.81 180 HIS A C 1
ATOM 1464 O O . HIS A 1 180 ? -3.117 -9.844 -1.353 1 98.81 180 HIS A O 1
ATOM 1470 N N . LEU A 1 181 ? -3.943 -10.289 -3.434 1 98.94 181 LEU A N 1
ATOM 1471 C CA . LEU A 1 18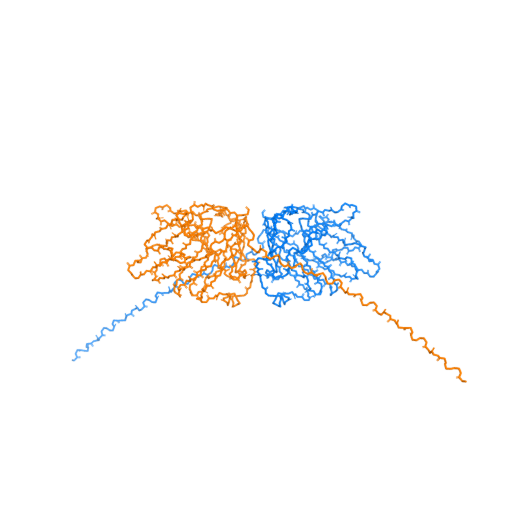1 ? -3.119 -9.328 -4.152 1 98.94 181 LEU A CA 1
ATOM 1472 C C . LEU A 1 181 ? -3.93 -8.086 -4.523 1 98.94 181 LEU A C 1
ATOM 1474 O O . LEU A 1 181 ? -5.043 -8.203 -5.039 1 98.94 181 LEU A O 1
ATOM 1478 N N . VAL A 1 182 ? -3.443 -6.973 -4.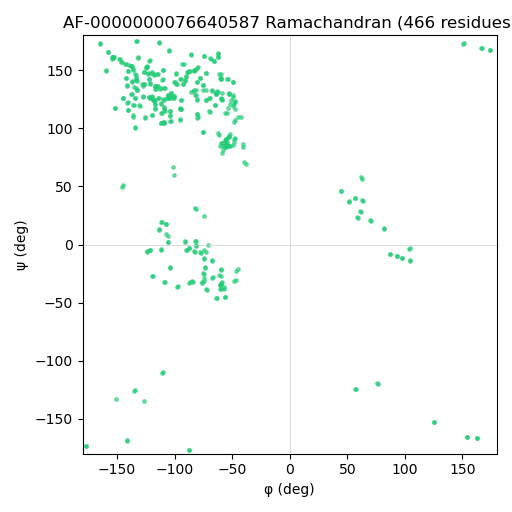148 1 98.88 182 VAL A N 1
ATOM 1479 C CA . VAL A 1 182 ? -3.951 -5.703 -4.652 1 98.88 182 VAL A CA 1
ATOM 1480 C C . VAL A 1 182 ? -2.893 -5.031 -5.527 1 98.88 182 VAL A C 1
ATOM 1482 O O . VAL A 1 182 ? -1.876 -4.551 -5.023 1 98.88 182 VAL A O 1
ATOM 1485 N N . VAL A 1 183 ? -3.129 -5.094 -6.789 1 98.94 183 VAL A N 1
ATOM 1486 C CA . VAL A 1 183 ? -2.238 -4.531 -7.801 1 98.94 183 VAL A CA 1
ATOM 1487 C C . VAL A 1 183 ? -2.889 -3.307 -8.438 1 98.94 183 VAL A C 1
ATOM 1489 O O . VAL A 1 183 ? -3.83 -3.438 -9.227 1 98.94 183 VAL A O 1
ATOM 1492 N N . ARG A 1 184 ? -2.447 -2.164 -8.078 1 98.69 184 ARG A N 1
ATOM 1493 C CA . ARG A 1 184 ? -3.08 -0.921 -8.508 1 98.69 184 ARG A CA 1
ATOM 1494 C C . ARG A 1 184 ? -2.037 0.107 -8.93 1 98.69 184 ARG A C 1
ATOM 1496 O O . ARG A 1 184 ? -1.33 0.666 -8.094 1 98.69 184 ARG A O 1
ATOM 1503 N N . GLY A 1 185 ? -2.01 0.387 -10.25 1 98.38 185 GLY A N 1
ATOM 1504 C CA . GLY A 1 185 ? -0.953 1.251 -10.758 1 98.38 185 GLY A CA 1
ATOM 1505 C C . GLY A 1 185 ? 0.439 0.73 -10.445 1 98.38 185 GLY A C 1
ATOM 1506 O O . GLY A 1 185 ? 0.762 -0.417 -10.766 1 98.38 185 GLY A O 1
ATOM 1507 N N . ASN A 1 186 ? 1.254 1.629 -9.766 1 98.69 186 ASN A N 1
ATOM 1508 C CA . ASN A 1 186 ? 2.641 1.293 -9.461 1 98.69 186 ASN A CA 1
ATOM 1509 C C . ASN A 1 186 ? 2.754 0.54 -8.141 1 98.69 186 ASN A C 1
ATOM 1511 O O . ASN A 1 186 ? 3.84 0.098 -7.762 1 98.69 186 ASN A O 1
ATOM 1515 N N . THR A 1 187 ? 1.63 0.363 -7.453 1 98.94 187 THR A N 1
ATOM 1516 C CA . THR A 1 187 ? 1.701 -0.212 -6.113 1 98.94 187 THR A CA 1
ATOM 1517 C C . THR A 1 187 ? 1.227 -1.662 -6.125 1 98.94 187 THR A C 1
ATOM 1519 O O . THR A 1 187 ? 0.145 -1.965 -6.633 1 98.94 187 THR A O 1
ATOM 1522 N N . LEU A 1 188 ? 2.043 -2.521 -5.586 1 98.94 188 LEU A N 1
ATOM 1523 C CA . LEU A 1 188 ? 1.8 -3.955 -5.465 1 98.94 188 LEU A CA 1
ATOM 1524 C C . LEU A 1 188 ? 1.742 -4.379 -4.004 1 98.94 188 LEU A C 1
ATOM 1526 O O . LEU A 1 188 ? 2.725 -4.23 -3.271 1 98.94 188 LEU A O 1
ATOM 1530 N N . ILE A 1 189 ? 0.578 -4.879 -3.586 1 99 189 ILE A N 1
ATOM 1531 C CA . ILE A 1 189 ? 0.378 -5.258 -2.193 1 99 189 ILE A CA 1
ATOM 1532 C C . ILE A 1 189 ? 0.067 -6.75 -2.105 1 99 189 ILE A C 1
ATOM 1534 O O . ILE A 1 189 ? -0.852 -7.238 -2.768 1 99 189 ILE A O 1
ATOM 1538 N N . HIS A 1 190 ? 0.857 -7.441 -1.318 1 99 190 HIS A N 1
ATOM 1539 C CA . HIS A 1 190 ? 0.63 -8.852 -1.038 1 99 190 HIS A CA 1
ATOM 1540 C C . HIS A 1 190 ? 0.109 -9.055 0.381 1 99 190 HIS A C 1
ATOM 1542 O O . HIS A 1 190 ? 0.721 -8.594 1.345 1 99 190 HIS A O 1
ATOM 1548 N N . MET A 1 191 ? -1.013 -9.75 0.445 1 98.94 191 MET A N 1
ATOM 1549 C CA . MET A 1 191 ? -1.546 -10.117 1.753 1 98.94 191 MET A CA 1
ATOM 1550 C C . MET A 1 191 ? -1.705 -11.625 1.871 1 98.94 191 MET A C 1
ATOM 1552 O O . MET A 1 191 ? -2.037 -12.297 0.893 1 98.94 191 MET A O 1
ATOM 1556 N N . LEU A 1 192 ? -1.409 -12.078 3.051 1 98.88 192 LEU A N 1
ATOM 1557 C CA . LEU A 1 192 ? -1.728 -13.461 3.406 1 98.88 192 LEU A CA 1
ATOM 1558 C C . LEU A 1 192 ? -2.639 -13.508 4.629 1 98.88 192 LEU A C 1
ATOM 1560 O O . LEU A 1 192 ? -2.348 -12.883 5.652 1 98.88 192 LEU A O 1
ATOM 1564 N N . ASN A 1 193 ? -3.75 -14.219 4.395 1 98.75 193 ASN A N 1
ATOM 1565 C CA . ASN A 1 193 ? -4.703 -14.406 5.48 1 98.75 193 ASN A CA 1
ATOM 1566 C C . ASN A 1 193 ? -5.074 -13.078 6.133 1 98.75 193 ASN A C 1
ATOM 1568 O O . ASN A 1 193 ? -5.137 -12.977 7.359 1 98.75 193 ASN A O 1
ATOM 1572 N N . GLY A 1 194 ? -5.172 -12.07 5.289 1 98.5 194 GLY A N 1
ATOM 1573 C CA . GLY A 1 194 ? -5.695 -10.773 5.703 1 98.5 194 GLY A CA 1
ATOM 1574 C C . GLY A 1 194 ? -4.617 -9.812 6.148 1 98.5 194 GLY A C 1
ATOM 1575 O O . GLY A 1 194 ? -4.883 -8.625 6.344 1 98.5 194 GLY A O 1
ATOM 1576 N N . GLN A 1 195 ? -3.396 -10.258 6.305 1 98.81 195 GLN A N 1
ATOM 1577 C CA . GLN A 1 195 ? -2.268 -9.461 6.766 1 98.81 195 GLN A CA 1
ATOM 1578 C C . GLN A 1 195 ? -1.394 -9.016 5.594 1 98.81 195 GLN A C 1
ATOM 1580 O O . GLN A 1 195 ? -0.985 -9.844 4.773 1 98.81 195 GLN A O 1
ATOM 1585 N N . VAL A 1 196 ? -1.134 -7.688 5.535 1 98.94 196 VAL A N 1
ATOM 1586 C CA . VAL A 1 196 ? -0.168 -7.234 4.543 1 98.94 196 VAL A CA 1
ATOM 1587 C C . VAL A 1 196 ? 1.21 -7.812 4.855 1 98.94 196 VAL A C 1
ATOM 1589 O O . VAL A 1 196 ? 1.692 -7.707 5.984 1 98.94 196 VAL A O 1
ATOM 1592 N N . MET A 1 197 ? 1.813 -8.391 3.822 1 98.94 197 MET A N 1
ATOM 1593 C CA . MET A 1 197 ? 3.104 -9.055 3.994 1 98.94 197 MET A CA 1
ATOM 1594 C C . MET A 1 197 ? 4.219 -8.25 3.328 1 98.94 197 MET A C 1
ATOM 1596 O O . MET A 1 197 ? 5.367 -8.297 3.768 1 98.94 197 MET A O 1
ATOM 1600 N N . SER A 1 198 ? 3.906 -7.586 2.256 1 98.94 198 SER A N 1
ATOM 1601 C CA . SER A 1 198 ? 4.855 -6.738 1.543 1 98.94 198 SER A CA 1
ATOM 1602 C C . SER A 1 198 ? 4.137 -5.719 0.67 1 98.94 198 SER A C 1
ATOM 1604 O O . SER A 1 198 ? 2.996 -5.941 0.253 1 98.94 198 SER A O 1
ATOM 1606 N N . VAL A 1 199 ? 4.758 -4.613 0.503 1 98.94 199 VAL A N 1
ATOM 1607 C CA . VAL A 1 199 ? 4.309 -3.564 -0.404 1 98.94 199 VAL A CA 1
ATOM 1608 C C . VAL A 1 199 ? 5.48 -3.084 -1.26 1 98.94 199 VAL A C 1
ATOM 1610 O O . VAL A 1 199 ? 6.574 -2.844 -0.747 1 98.94 199 VAL A O 1
ATOM 1613 N N . ALA A 1 200 ? 5.25 -2.975 -2.551 1 98.94 200 ALA A N 1
ATOM 1614 C CA . ALA A 1 200 ? 6.238 -2.359 -3.434 1 98.94 200 ALA A CA 1
ATOM 1615 C C . ALA A 1 200 ? 5.609 -1.253 -4.273 1 98.94 200 ALA A C 1
ATOM 1617 O O . ALA A 1 200 ? 4.527 -1.432 -4.84 1 98.94 200 ALA A O 1
ATOM 1618 N N . ILE A 1 201 ? 6.211 -0.122 -4.223 1 98.81 201 ILE A N 1
ATOM 1619 C CA . ILE A 1 201 ? 5.961 0.919 -5.215 1 98.81 201 ILE A CA 1
ATOM 1620 C C . ILE A 1 201 ? 7.008 0.837 -6.324 1 98.81 201 ILE A C 1
ATOM 1622 O O . ILE A 1 201 ? 8.172 1.182 -6.117 1 98.81 201 ILE A O 1
ATOM 1626 N N . ASP A 1 202 ? 6.598 0.386 -7.484 1 98.75 202 ASP A N 1
ATOM 1627 C CA . ASP A 1 202 ? 7.562 0.133 -8.547 1 98.75 202 ASP A CA 1
ATOM 1628 C C . ASP A 1 202 ? 7.516 1.234 -9.602 1 98.75 202 ASP A C 1
ATOM 1630 O O . ASP A 1 202 ? 6.617 1.255 -10.445 1 98.75 202 ASP A O 1
ATOM 1634 N N . ASP A 1 203 ? 8.492 2.066 -9.602 1 98 203 ASP A N 1
ATOM 1635 C CA . ASP A 1 203 ? 8.672 3.107 -10.609 1 98 203 ASP A CA 1
ATOM 1636 C C . ASP A 1 203 ? 9.883 2.816 -11.492 1 98 203 ASP A C 1
ATOM 1638 O O . ASP A 1 203 ? 10.453 3.727 -12.102 1 98 203 ASP A O 1
ATOM 1642 N N . GLY A 1 204 ? 10.242 1.589 -11.461 1 98.06 204 GLY A N 1
ATOM 1643 C CA . GLY A 1 204 ? 11.391 1.186 -12.258 1 98.06 204 GLY A CA 1
ATOM 1644 C C . GLY A 1 204 ? 11.117 1.234 -13.75 1 98.06 204 GLY A C 1
ATOM 1645 O O . GLY A 1 204 ? 9.969 1.185 -14.18 1 98.06 204 GLY A O 1
ATOM 1646 N N . GLU A 1 205 ? 12.219 1.275 -14.484 1 97.75 205 GLU A N 1
ATOM 1647 C CA . GLU A 1 205 ? 12.109 1.261 -15.938 1 97.75 205 GLU A CA 1
ATOM 1648 C C . GLU A 1 205 ? 11.57 -0.079 -16.438 1 97.75 205 GLU A C 1
ATOM 1650 O O . GLU A 1 205 ? 10.875 -0.135 -17.453 1 97.75 205 GLU A O 1
ATOM 1655 N N . SER A 1 206 ? 11.836 -1.08 -15.695 1 98.19 206 SER A N 1
ATOM 1656 C CA . SER A 1 206 ? 11.477 -2.434 -16.109 1 98.19 206 SER A CA 1
ATOM 1657 C C . SER A 1 206 ? 10.086 -2.809 -15.609 1 98.19 206 SER A C 1
ATOM 1659 O O . SER A 1 206 ? 9.625 -3.936 -15.812 1 98.19 206 SER A O 1
ATOM 1661 N N . ARG A 1 207 ? 9.422 -1.883 -14.953 1 98.75 207 ARG A N 1
ATOM 1662 C CA . ARG A 1 207 ? 8.125 -2.201 -14.359 1 98.75 207 ARG A CA 1
ATOM 1663 C C . ARG A 1 207 ? 7.129 -2.654 -15.422 1 98.75 207 ARG A C 1
ATOM 1665 O O . ARG A 1 207 ? 7.137 -2.143 -16.547 1 98.75 207 ARG A O 1
ATOM 1672 N N . ALA A 1 208 ? 6.289 -3.623 -15.055 1 98.75 208 ALA A N 1
ATOM 1673 C CA . ALA A 1 208 ? 5.215 -4.059 -15.945 1 98.75 208 ALA A CA 1
ATOM 1674 C C . ALA A 1 208 ? 3.879 -3.441 -15.531 1 98.75 208 ALA A C 1
ATOM 1676 O O . ALA A 1 208 ? 3.551 -3.387 -14.344 1 98.75 208 ALA A O 1
ATOM 1677 N N . LYS A 1 209 ? 3.082 -3.02 -16.547 1 98.44 209 LYS A N 1
ATOM 1678 C CA . LYS A 1 209 ? 1.769 -2.434 -16.281 1 98.44 209 LYS A CA 1
ATOM 1679 C C . LYS A 1 209 ? 0.653 -3.432 -16.594 1 98.44 209 LYS A C 1
ATOM 1681 O O . LYS A 1 209 ? -0.498 -3.219 -16.203 1 98.44 209 LYS A O 1
ATOM 1686 N N . GLU A 1 210 ? 0.983 -4.363 -17.344 1 98.81 210 GLU A N 1
ATOM 1687 C CA . GLU A 1 210 ? 0.056 -5.414 -17.766 1 98.81 210 GLU A CA 1
ATOM 1688 C C . GLU A 1 210 ? 0.796 -6.703 -18.094 1 98.81 210 GLU A C 1
ATOM 1690 O O . GLU A 1 210 ? 2.016 -6.699 -18.281 1 98.81 210 GLU A O 1
ATOM 1695 N N . GLY A 1 211 ? 0.113 -7.824 -18.109 1 98.94 211 GLY A N 1
ATOM 1696 C CA . GLY A 1 211 ? 0.703 -9.094 -18.516 1 98.94 211 GLY A CA 1
ATOM 1697 C C . GLY A 1 211 ? -0.105 -10.297 -18.062 1 98.94 211 GLY A C 1
ATOM 1698 O O . GLY A 1 211 ? -1.267 -10.156 -17.672 1 98.94 211 GLY A O 1
ATOM 1699 N N . TRP A 1 212 ? 0.489 -11.391 -18.156 1 98.88 212 TRP A N 1
ATOM 1700 C CA . TRP A 1 212 ? -0.185 -12.664 -17.938 1 98.88 212 TRP A CA 1
ATOM 1701 C C . TRP A 1 212 ? -0.241 -12.992 -16.438 1 98.88 212 TRP A C 1
ATOM 1703 O O . TRP A 1 212 ? 0.625 -12.57 -15.672 1 98.88 212 TRP A O 1
ATOM 1713 N N . LEU A 1 213 ? -1.294 -13.711 -16.109 1 98.94 213 LEU A N 1
ATOM 1714 C CA . LEU A 1 213 ? -1.502 -14.25 -14.766 1 98.94 213 LEU A CA 1
ATOM 1715 C C . LEU A 1 213 ? -1.331 -15.766 -14.766 1 98.94 213 LEU A C 1
ATOM 1717 O O . LEU A 1 213 ? -1.811 -16.453 -15.672 1 98.94 213 LEU A O 1
ATOM 1721 N N . GLY A 1 214 ? -0.611 -16.266 -13.789 1 98.94 214 GLY A N 1
ATOM 1722 C CA . GLY A 1 214 ? -0.442 -17.703 -13.672 1 98.94 214 GLY A CA 1
ATOM 1723 C C . GLY A 1 214 ? 0.095 -18.141 -12.32 1 98.94 214 GLY A C 1
ATOM 1724 O O . GLY A 1 214 ? 0.408 -17.312 -11.477 1 98.94 214 GLY A O 1
ATOM 1725 N N . VAL A 1 215 ? 0.126 -19.5 -12.133 1 98.94 215 VAL A N 1
ATOM 1726 C CA . VAL A 1 215 ? 0.667 -20.062 -10.898 1 98.94 215 VAL A CA 1
ATOM 1727 C C . VAL A 1 215 ? 1.773 -21.062 -11.227 1 98.94 215 VAL A C 1
ATOM 1729 O O . VAL A 1 215 ? 1.738 -21.703 -12.281 1 98.94 215 VAL A O 1
ATOM 1732 N N . GLN A 1 216 ? 2.684 -21.172 -10.273 1 98.75 216 GLN A N 1
ATOM 1733 C CA . GLN A 1 216 ? 3.955 -21.828 -10.578 1 98.75 216 GLN A CA 1
ATOM 1734 C C . GLN A 1 216 ? 4.07 -23.172 -9.867 1 98.75 216 GLN A C 1
ATOM 1736 O O . GLN A 1 216 ? 3.664 -23.297 -8.711 1 98.75 216 GLN A O 1
ATOM 1741 N N . ILE A 1 217 ? 4.645 -24.141 -10.523 1 97.88 217 ILE A N 1
ATOM 1742 C CA . ILE A 1 217 ? 5.387 -25.203 -9.852 1 97.88 217 ILE A CA 1
ATOM 1743 C C . ILE A 1 217 ? 6.871 -25.094 -10.195 1 97.88 217 ILE A C 1
ATOM 1745 O O . ILE A 1 217 ? 7.234 -24.828 -11.344 1 97.88 217 ILE A O 1
ATOM 1749 N N . HIS A 1 218 ? 7.656 -25.203 -9.211 1 96.69 218 HIS A N 1
ATOM 1750 C CA . HIS A 1 218 ? 9.094 -25 -9.336 1 96.69 218 HIS A CA 1
ATOM 1751 C C . HIS A 1 218 ? 9.797 -26.297 -9.711 1 96.69 218 HIS A C 1
ATOM 1753 O O . HIS A 1 218 ? 9.398 -27.375 -9.258 1 96.69 218 HIS A O 1
ATOM 1759 N N . ARG A 1 219 ? 10.883 -26.109 -10.469 1 92.56 219 ARG A N 1
ATOM 1760 C CA . ARG A 1 219 ? 11.742 -27.266 -10.727 1 92.56 219 ARG A CA 1
ATOM 1761 C C . ARG A 1 219 ? 12.406 -27.75 -9.438 1 92.56 219 ARG A C 1
ATOM 1763 O O . ARG A 1 219 ? 12.617 -26.969 -8.508 1 92.56 219 ARG A O 1
ATOM 1770 N N . GLY A 1 220 ? 12.789 -28.875 -9.406 1 82.31 220 GLY A N 1
ATOM 1771 C CA . GLY A 1 220 ? 13.43 -29.406 -8.219 1 82.31 220 GLY A CA 1
ATOM 1772 C C . GLY A 1 220 ? 12.781 -30.672 -7.703 1 82.31 220 GLY A C 1
ATOM 1773 O O . GLY A 1 220 ? 12.211 -31.438 -8.477 1 82.31 220 GLY A O 1
ATOM 1774 N N . PRO A 1 221 ? 12.938 -30.859 -6.359 1 89.31 221 PRO A N 1
ATOM 1775 C CA . PRO A 1 221 ? 12.383 -32.094 -5.805 1 89.31 221 PRO A CA 1
ATOM 1776 C C . PRO A 1 221 ? 10.867 -32.188 -5.969 1 89.31 221 PRO A C 1
ATOM 1778 O O . PRO A 1 221 ? 10.227 -31.219 -6.344 1 89.31 221 PRO A O 1
ATOM 1781 N N . PRO A 1 222 ? 10.414 -33.406 -5.797 1 96.12 222 PRO A N 1
ATOM 1782 C CA . PRO A 1 222 ? 8.961 -33.594 -5.859 1 96.12 222 PRO A CA 1
ATOM 1783 C C . PRO A 1 222 ? 8.211 -32.594 -4.98 1 96.12 222 PRO A C 1
ATOM 1785 O O . PRO A 1 222 ? 8.672 -32.25 -3.881 1 96.12 222 PRO A O 1
ATOM 1788 N N . MET A 1 223 ? 7.113 -32.094 -5.453 1 97.75 223 MET A N 1
ATOM 1789 C CA . MET A 1 223 ? 6.27 -31.172 -4.711 1 97.75 223 MET A CA 1
ATOM 1790 C C . MET A 1 223 ? 4.824 -31.25 -5.184 1 97.75 223 MET A C 1
ATOM 1792 O O . MET A 1 223 ? 4.547 -31.766 -6.266 1 97.75 223 MET A O 1
ATOM 1796 N N . LYS A 1 224 ? 4.004 -30.766 -4.328 1 98.19 224 LYS A N 1
ATOM 1797 C CA . LYS A 1 224 ? 2.588 -30.609 -4.648 1 98.19 224 LYS A CA 1
ATOM 1798 C C . LYS A 1 224 ? 2.074 -29.25 -4.203 1 98.19 224 LYS A C 1
ATOM 1800 O O . LYS A 1 224 ? 2.402 -28.781 -3.113 1 98.19 224 LYS A O 1
ATOM 1805 N N . VAL A 1 225 ? 1.349 -28.641 -5.023 1 98.75 225 VAL A N 1
ATOM 1806 C CA . VAL A 1 225 ? 0.656 -27.391 -4.688 1 98.75 225 VAL A CA 1
ATOM 1807 C C . VAL A 1 225 ? -0.791 -27.469 -5.168 1 98.75 225 VAL A C 1
ATOM 1809 O O . VAL A 1 225 ? -1.076 -28.062 -6.215 1 98.75 225 VAL A O 1
ATOM 1812 N N . GLU A 1 226 ? -1.633 -26.938 -4.367 1 98.88 226 GLU A N 1
ATOM 1813 C CA . GLU A 1 226 ? -3.049 -26.844 -4.711 1 98.88 226 GLU A CA 1
ATOM 1814 C C . GLU A 1 226 ? -3.559 -25.422 -4.578 1 98.88 226 GLU A C 1
ATOM 1816 O O . GLU A 1 226 ? -3.168 -24.703 -3.656 1 98.88 226 GLU A O 1
ATOM 1821 N N . PHE A 1 227 ? -4.363 -25 -5.539 1 98.88 227 PHE A N 1
ATOM 1822 C CA . PHE A 1 227 ? -5.039 -23.703 -5.523 1 98.88 227 PHE A CA 1
ATOM 1823 C C . PHE A 1 227 ? -6.547 -23.891 -5.641 1 98.88 227 PHE A C 1
ATOM 1825 O O . PHE A 1 227 ? -7.02 -24.781 -6.336 1 98.88 227 PHE A O 1
ATOM 1832 N N . ARG A 1 228 ? -7.254 -23 -5.008 1 98.75 228 ARG A N 1
ATOM 1833 C CA . ARG A 1 228 ? -8.703 -22.984 -5.172 1 98.75 228 ARG A CA 1
ATOM 1834 C C . ARG A 1 228 ? -9.266 -21.594 -4.91 1 98.75 228 ARG A C 1
ATOM 1836 O O . ARG A 1 228 ? -8.547 -20.703 -4.434 1 98.75 228 ARG A O 1
ATOM 1843 N N . ASN A 1 229 ? -10.484 -21.359 -5.383 1 98.25 229 ASN A N 1
ATOM 1844 C CA . ASN A 1 229 ? -11.219 -20.125 -5.129 1 98.25 229 ASN A CA 1
ATOM 1845 C C . ASN A 1 229 ? -10.492 -18.906 -5.703 1 98.25 229 ASN A C 1
ATOM 1847 O O . ASN A 1 229 ? -10.234 -17.938 -4.988 1 98.25 229 ASN A O 1
ATOM 1851 N N . PHE A 1 230 ? -10.266 -19 -7.055 1 98.44 230 PHE A N 1
ATOM 1852 C CA . PHE A 1 230 ? -9.672 -17.859 -7.758 1 98.44 230 PHE A CA 1
ATOM 1853 C C . PHE A 1 230 ? -10.695 -16.75 -7.953 1 98.44 230 PHE A C 1
ATOM 1855 O O . PHE A 1 230 ? -11.445 -16.75 -8.93 1 98.44 230 PHE A O 1
ATOM 1862 N N . ARG A 1 231 ? -10.688 -15.805 -7.09 1 98.19 231 ARG A N 1
ATOM 1863 C CA . ARG A 1 231 ? -11.609 -14.68 -7.164 1 98.19 231 ARG A CA 1
ATOM 1864 C C . ARG A 1 231 ? -10.898 -13.43 -7.676 1 98.19 231 ARG A C 1
ATOM 1866 O O . ARG A 1 231 ? -9.992 -12.906 -7.016 1 98.19 231 ARG A O 1
ATOM 1873 N N . PHE A 1 232 ? -11.328 -13 -8.844 1 98.44 232 PHE A N 1
ATOM 1874 C CA . PHE A 1 232 ? -10.648 -11.93 -9.562 1 98.44 232 PHE A CA 1
ATOM 1875 C C . PHE A 1 232 ? -11.562 -10.719 -9.727 1 98.44 232 PHE A C 1
ATOM 1877 O O . PHE A 1 232 ? -12.75 -10.875 -10.023 1 98.44 232 PHE A O 1
ATOM 1884 N N . LYS A 1 233 ? -11.016 -9.562 -9.508 1 97.38 233 LYS A N 1
ATOM 1885 C CA . LYS A 1 233 ? -11.695 -8.289 -9.719 1 97.38 233 LYS A CA 1
ATOM 1886 C C . LYS A 1 233 ? -10.781 -7.289 -10.422 1 97.38 233 LYS A C 1
ATOM 1888 O O . LYS A 1 233 ? -9.695 -6.973 -9.922 1 97.38 233 LYS A O 1
ATOM 1893 N N . ALA A 1 234 ? -11.195 -6.824 -11.594 1 96.25 234 ALA A N 1
ATOM 1894 C CA . ALA A 1 234 ? -10.461 -5.758 -12.273 1 96.25 234 ALA A CA 1
ATOM 1895 C C . ALA A 1 234 ? -10.82 -4.391 -11.695 1 96.25 234 ALA A C 1
ATOM 1897 O O . ALA A 1 234 ? -11.984 -4.141 -11.352 1 96.25 234 ALA A O 1
ATOM 1898 N N . PHE A 1 235 ? -9.812 -3.533 -11.555 1 91.88 235 PHE A N 1
ATOM 1899 C CA . PHE A 1 235 ? -10.094 -2.16 -11.148 1 91.88 235 PHE A CA 1
ATOM 1900 C C . PHE A 1 235 ? -10.578 -1.333 -12.336 1 91.88 235 PHE A C 1
ATOM 1902 O O . PHE A 1 235 ? -10.203 -1.602 -13.477 1 91.88 235 PHE A O 1
ATOM 1909 N N . MET B 1 1 ? 60.438 -55.312 10.43 1 26.91 1 MET B N 1
ATOM 1910 C CA . MET B 1 1 ? 59.031 -55.125 10.711 1 26.91 1 MET B CA 1
ATOM 1911 C C . MET B 1 1 ? 58.531 -53.812 10.094 1 26.91 1 MET B C 1
ATOM 1913 O O . MET B 1 1 ? 58.938 -52.719 10.508 1 26.91 1 MET B O 1
ATOM 1917 N N . LYS B 1 2 ? 58.375 -53.812 8.695 1 35.75 2 LYS B N 1
ATOM 1918 C CA . LYS B 1 2 ? 58 -52.781 7.73 1 35.75 2 LYS B CA 1
ATOM 1919 C C . LYS B 1 2 ? 56.688 -52.125 8.102 1 35.75 2 LYS B C 1
ATOM 1921 O O . LYS B 1 2 ? 55.688 -52.781 8.297 1 35.75 2 LYS B O 1
ATOM 1926 N N . TYR B 1 3 ? 56.688 -50.969 8.875 1 35.12 3 TYR B N 1
ATOM 1927 C CA . TYR B 1 3 ? 55.594 -50.125 9.383 1 35.12 3 TYR B CA 1
ATOM 1928 C C . TYR B 1 3 ? 54.75 -49.594 8.242 1 35.12 3 TYR B C 1
ATOM 1930 O O . TYR B 1 3 ? 55.281 -49 7.301 1 35.12 3 TYR B O 1
ATOM 1938 N N . PHE B 1 4 ? 53.781 -50.312 7.746 1 40.91 4 PHE B N 1
ATOM 1939 C CA . PHE B 1 4 ? 52.812 -49.906 6.73 1 40.91 4 PHE B CA 1
ATOM 1940 C C . PHE B 1 4 ? 52.094 -48.656 7.164 1 40.91 4 PHE B C 1
ATOM 1942 O O . PHE B 1 4 ? 51.469 -48.625 8.227 1 40.91 4 PHE B O 1
ATOM 1949 N N . LEU B 1 5 ? 52.562 -47.469 6.844 1 41.22 5 LEU B N 1
ATOM 1950 C CA . LEU B 1 5 ? 51.938 -46.188 7.094 1 41.22 5 LEU B CA 1
ATOM 1951 C C . LEU B 1 5 ? 50.594 -46.062 6.379 1 41.22 5 LEU B C 1
ATOM 1953 O O . LEU B 1 5 ? 50.531 -46.25 5.16 1 41.22 5 LEU B O 1
ATOM 1957 N N . PRO B 1 6 ? 49.469 -46.375 7.027 1 44 6 PRO B N 1
ATOM 1958 C CA . PRO B 1 6 ? 48.156 -46.25 6.391 1 44 6 PRO B CA 1
ATOM 1959 C C . PRO B 1 6 ? 47.906 -44.844 5.832 1 44 6 PRO B C 1
ATOM 1961 O O . PRO B 1 6 ? 48.375 -43.844 6.418 1 44 6 PRO B O 1
ATOM 1964 N N . ALA B 1 7 ? 47.812 -44.625 4.516 1 43.19 7 ALA B N 1
ATOM 1965 C CA . ALA B 1 7 ? 47.438 -43.438 3.77 1 43.19 7 ALA B CA 1
ATOM 1966 C C . ALA B 1 7 ? 46.031 -42.969 4.16 1 43.19 7 ALA B C 1
ATOM 1968 O O . ALA B 1 7 ? 45.062 -43.688 3.984 1 43.19 7 ALA B O 1
ATOM 1969 N N . VAL B 1 8 ? 45.875 -42.25 5.262 1 40.22 8 VAL B N 1
ATOM 1970 C CA . VAL B 1 8 ? 44.594 -41.656 5.621 1 40.22 8 VAL B CA 1
ATOM 1971 C C . VAL B 1 8 ? 44.125 -40.719 4.512 1 40.22 8 VAL B C 1
ATOM 1973 O O . VAL B 1 8 ? 44.844 -39.75 4.16 1 40.22 8 VAL B O 1
ATOM 1976 N N . LEU B 1 9 ? 43.406 -41.188 3.486 1 41.66 9 LEU B N 1
ATOM 1977 C CA . LEU B 1 9 ? 42.719 -40.375 2.486 1 41.66 9 LEU B CA 1
ATOM 1978 C C . LEU B 1 9 ? 41.812 -39.344 3.15 1 41.66 9 LEU B C 1
ATOM 1980 O O . LEU B 1 9 ? 40.875 -39.688 3.869 1 41.66 9 LEU B O 1
ATOM 1984 N N . GLY B 1 10 ? 42.344 -38.188 3.529 1 39.31 10 GLY B N 1
ATOM 1985 C CA . GLY B 1 10 ? 41.562 -37.062 4.016 1 39.31 10 GLY B CA 1
ATOM 1986 C C . GLY B 1 10 ? 40.469 -36.625 3.059 1 39.31 10 GLY B C 1
ATOM 1987 O O . GLY B 1 10 ? 40.75 -36.25 1.913 1 39.31 10 GLY B O 1
ATOM 1988 N N . MET B 1 11 ? 39.281 -37.219 3.154 1 40.34 11 MET B N 1
ATOM 1989 C CA . MET B 1 11 ? 38.094 -36.781 2.418 1 40.34 11 MET B CA 1
ATOM 1990 C C . MET B 1 11 ? 37.844 -35.281 2.621 1 40.34 11 MET B C 1
ATOM 1992 O O . MET B 1 11 ? 37.688 -34.844 3.754 1 40.34 11 MET B O 1
ATOM 1996 N N . ILE B 1 12 ? 38.312 -34.469 1.729 1 41.78 12 ILE B N 1
ATOM 1997 C CA . ILE B 1 12 ? 38 -33.031 1.694 1 41.78 12 ILE B CA 1
ATOM 1998 C C . ILE B 1 12 ? 36.469 -32.844 1.52 1 41.78 12 ILE B C 1
ATOM 2000 O O . ILE B 1 12 ? 35.906 -33.25 0.5 1 41.78 12 ILE B O 1
ATOM 2004 N N . LEU B 1 13 ? 35.75 -32.875 2.598 1 38.22 13 LEU B N 1
ATOM 2005 C CA . LEU B 1 13 ? 34.344 -32.469 2.559 1 38.22 13 LEU B CA 1
ATOM 2006 C C . LEU B 1 13 ? 34.188 -31.062 1.987 1 38.22 13 LEU B C 1
ATOM 2008 O O . LEU B 1 13 ? 34.656 -30.094 2.596 1 38.22 13 LEU B O 1
ATOM 2012 N N . LEU B 1 14 ? 34.125 -30.984 0.685 1 38.84 14 LEU B N 1
ATOM 2013 C CA . LEU B 1 14 ? 33.688 -29.719 0.088 1 38.84 14 LEU B CA 1
ATOM 2014 C C . LEU B 1 14 ? 32.344 -29.297 0.637 1 38.84 14 LEU B C 1
ATOM 2016 O O . LEU B 1 14 ? 31.328 -29.984 0.416 1 38.84 14 LEU B O 1
ATOM 2020 N N . PHE B 1 15 ? 32.312 -28.656 1.76 1 35.38 15 PHE B N 1
ATOM 2021 C CA . PHE B 1 15 ? 31.109 -27.984 2.242 1 35.38 15 PHE B CA 1
ATOM 2022 C C . PHE B 1 15 ? 30.547 -27.047 1.177 1 35.38 15 PHE B C 1
ATOM 2024 O O . PHE B 1 15 ? 31.172 -26.031 0.84 1 35.38 15 PHE B O 1
ATOM 2031 N N . ALA B 1 16 ? 29.734 -27.547 0.233 1 36.88 16 ALA B N 1
ATOM 2032 C CA . ALA B 1 16 ? 28.938 -26.656 -0.619 1 36.88 16 ALA B CA 1
ATOM 2033 C C . ALA B 1 16 ? 28.203 -25.609 0.211 1 36.88 16 ALA B C 1
ATOM 2035 O O . ALA B 1 16 ? 27.344 -25.938 1.03 1 36.88 16 ALA B O 1
ATOM 2036 N N . SER B 1 17 ? 28.859 -24.484 0.471 1 34.78 17 SER B N 1
ATOM 2037 C CA . SER B 1 17 ? 28.188 -23.359 1.098 1 34.78 17 SER B CA 1
ATOM 2038 C C . SER B 1 17 ? 26.875 -23.047 0.399 1 34.78 17 SER B C 1
ATOM 2040 O O . SER B 1 17 ? 26.812 -22.938 -0.829 1 34.78 17 SER B O 1
ATOM 2042 N N . PRO B 1 18 ? 25.766 -23.391 1.021 1 36.84 18 PRO B N 1
ATOM 2043 C CA . PRO B 1 18 ? 24.531 -22.906 0.408 1 36.84 18 PRO B CA 1
ATOM 2044 C C . PRO B 1 18 ? 24.625 -21.453 -0.066 1 36.84 18 PRO B C 1
ATOM 2046 O O . PRO B 1 18 ? 25.266 -20.625 0.592 1 36.84 18 PRO B O 1
ATOM 2049 N N . LEU B 1 19 ? 24.641 -21.25 -1.345 1 34.75 19 LEU B N 1
ATOM 2050 C CA . LEU B 1 19 ? 24.516 -19.906 -1.886 1 34.75 19 LEU B CA 1
ATOM 2051 C C . LEU B 1 19 ? 23.484 -19.094 -1.092 1 34.75 19 LEU B C 1
ATOM 2053 O O . LEU B 1 19 ? 22.281 -19.344 -1.186 1 34.75 19 LEU B O 1
ATOM 2057 N N . HIS B 1 20 ? 23.828 -18.734 0.133 1 31.16 20 HIS B N 1
ATOM 2058 C CA . HIS B 1 20 ? 22.969 -17.75 0.789 1 31.16 20 HIS B CA 1
ATOM 2059 C C . HIS B 1 20 ? 22.688 -16.562 -0.135 1 31.16 20 HIS B C 1
ATOM 2061 O O . HIS B 1 20 ? 23.625 -15.891 -0.594 1 31.16 20 HIS B O 1
ATOM 2067 N N . ALA B 1 21 ? 21.641 -16.641 -0.89 1 35.81 21 ALA B N 1
ATOM 2068 C CA . ALA B 1 21 ? 21.25 -15.422 -1.583 1 35.81 21 ALA B CA 1
ATOM 2069 C C . ALA B 1 21 ? 21.391 -14.203 -0.67 1 35.81 21 ALA B C 1
ATOM 2071 O O . ALA B 1 21 ? 20.719 -14.102 0.349 1 35.81 21 ALA B O 1
ATOM 2072 N N . GLN B 1 22 ? 22.562 -13.594 -0.536 1 32.72 22 GLN B N 1
ATOM 2073 C CA . GLN B 1 22 ? 22.781 -12.367 0.23 1 32.72 22 GLN B CA 1
ATOM 2074 C C . GLN B 1 22 ? 21.734 -11.312 -0.107 1 32.72 22 GLN B C 1
ATOM 2076 O O . GLN B 1 22 ? 21.453 -11.07 -1.28 1 32.72 22 GLN B O 1
ATOM 2081 N N . PHE B 1 23 ? 20.938 -10.914 0.818 1 34.34 23 PHE B N 1
ATOM 2082 C CA . PHE B 1 23 ? 20.047 -9.766 0.706 1 34.34 23 PHE B CA 1
ATOM 2083 C C . PHE B 1 23 ? 20.828 -8.531 0.255 1 34.34 23 PHE B C 1
ATOM 2085 O O . PHE B 1 23 ? 21.953 -8.305 0.692 1 34.34 23 PHE B O 1
ATOM 2092 N N . PRO B 1 24 ? 20.531 -7.953 -0.775 1 41.16 24 PRO B N 1
ATOM 2093 C CA . PRO B 1 24 ? 21.25 -6.707 -1.078 1 41.16 24 PRO B CA 1
ATOM 2094 C C . PRO B 1 24 ? 21.234 -5.727 0.09 1 41.16 24 PRO B C 1
ATOM 2096 O O . PRO B 1 24 ? 20.297 -5.707 0.879 1 41.16 24 PRO B O 1
ATOM 2099 N N . GLU B 1 25 ? 22.328 -5.238 0.616 1 44.34 25 GLU B N 1
ATOM 2100 C CA . GLU B 1 25 ? 22.453 -4.16 1.593 1 44.34 25 GLU B CA 1
ATOM 2101 C C . GLU B 1 25 ? 21.609 -2.953 1.188 1 44.34 25 GLU B C 1
ATOM 2103 O O . GLU B 1 25 ? 21.594 -2.576 0.013 1 44.34 25 GLU B O 1
ATOM 2108 N N . PRO B 1 26 ? 20.703 -2.494 2.043 1 44.62 26 PRO B N 1
ATOM 2109 C CA . PRO B 1 26 ? 19.969 -1.277 1.699 1 44.62 26 PRO B CA 1
ATOM 2110 C C . PRO B 1 26 ? 20.875 -0.138 1.255 1 44.62 26 PRO B C 1
ATOM 2112 O O . PRO B 1 26 ? 21.984 0.018 1.786 1 44.62 26 PRO B O 1
ATOM 2115 N N . PRO B 1 27 ? 20.562 0.406 0.168 1 43.53 27 PRO B N 1
ATOM 2116 C CA . PRO B 1 27 ? 21.438 1.499 -0.266 1 43.53 27 PRO B CA 1
ATOM 2117 C C . PRO B 1 27 ? 21.516 2.637 0.75 1 43.53 27 PRO B C 1
ATOM 2119 O O . PRO B 1 27 ? 20.547 2.891 1.468 1 43.53 27 PRO B O 1
ATOM 2122 N N . LYS B 1 28 ? 22.609 3.152 1.168 1 47.84 28 LYS B N 1
ATOM 2123 C CA . LYS B 1 28 ? 23.031 4.203 2.092 1 47.84 28 LYS B CA 1
ATOM 2124 C C . LYS B 1 28 ? 22.219 5.48 1.872 1 47.84 28 LYS B C 1
ATOM 2126 O O . LYS B 1 28 ? 22.219 6.375 2.717 1 47.84 28 LYS B O 1
ATOM 2131 N N . ASP B 1 29 ? 21.734 5.789 0.619 1 52.91 29 ASP B N 1
ATOM 2132 C CA . ASP B 1 29 ? 21.234 7.148 0.438 1 52.91 29 ASP B CA 1
ATOM 2133 C C . ASP B 1 29 ? 19.703 7.188 0.507 1 52.91 29 ASP B C 1
ATOM 2135 O O . ASP B 1 29 ? 19.031 7.387 -0.51 1 52.91 29 ASP B O 1
ATOM 2139 N N . GLU B 1 30 ? 19.109 6.801 1.547 1 55.97 30 GLU B N 1
ATOM 2140 C CA . GLU B 1 30 ? 17.688 6.754 1.835 1 55.97 30 GLU B CA 1
ATOM 2141 C C . GLU B 1 30 ? 16.984 8.047 1.415 1 55.97 30 GLU B C 1
ATOM 2143 O O . GLU B 1 30 ? 15.812 8.039 1.064 1 55.97 30 GLU B O 1
ATOM 2148 N N . ASP B 1 31 ? 17.781 9.141 1.286 1 64.38 31 ASP B N 1
ATOM 2149 C CA . ASP B 1 31 ? 17.125 10.414 1.021 1 64.38 31 ASP B CA 1
ATOM 2150 C C . ASP B 1 31 ? 17.359 10.867 -0.417 1 64.38 31 ASP B C 1
ATOM 2152 O O . ASP B 1 31 ? 17.125 12.031 -0.755 1 64.38 31 ASP B O 1
ATOM 2156 N N . ALA B 1 32 ? 17.734 9.953 -1.181 1 73.25 32 ALA B N 1
ATOM 2157 C CA . ALA B 1 32 ? 17.938 10.383 -2.561 1 73.25 32 ALA B CA 1
ATOM 2158 C C . ALA B 1 32 ? 16.625 10.82 -3.199 1 73.25 32 ALA B C 1
ATOM 2160 O O . ALA B 1 32 ? 15.602 10.141 -3.059 1 73.25 32 ALA B O 1
ATOM 2161 N N . GLY B 1 33 ? 16.547 12.109 -3.656 1 88.62 33 GLY B N 1
ATOM 2162 C CA . GLY B 1 33 ? 15.422 12.672 -4.398 1 88.62 33 GLY B CA 1
ATOM 2163 C C . GLY B 1 33 ? 14.539 13.57 -3.559 1 88.62 33 GLY B C 1
ATOM 2164 O O . GLY B 1 33 ? 13.664 14.258 -4.086 1 88.62 33 GLY B O 1
ATOM 2165 N N . PHE B 1 34 ? 14.828 13.695 -2.238 1 95.94 34 PHE B N 1
ATOM 2166 C CA . PHE B 1 34 ? 13.992 14.523 -1.381 1 95.94 34 PHE B CA 1
ATOM 2167 C C . PHE B 1 34 ? 14.5 15.961 -1.342 1 95.94 34 PHE B C 1
ATOM 2169 O O . PHE B 1 34 ? 15.711 16.188 -1.333 1 95.94 34 PHE B O 1
ATOM 2176 N N . GLU B 1 35 ? 13.586 16.859 -1.275 1 96.31 35 GLU B N 1
ATOM 2177 C CA . GLU B 1 35 ? 13.859 18.281 -1.076 1 96.31 35 GLU B CA 1
ATOM 2178 C C . GLU B 1 35 ? 13.18 18.812 0.188 1 96.31 35 GLU B C 1
ATOM 2180 O O . GLU B 1 35 ? 12.031 18.453 0.474 1 96.31 35 GLU B O 1
ATOM 2185 N N . GLN B 1 36 ? 13.922 19.641 0.917 1 97.44 36 GLN B N 1
ATOM 2186 C CA . GLN B 1 36 ? 13.289 20.344 2.033 1 97.44 36 GLN B CA 1
ATOM 2187 C C . GLN B 1 36 ? 12.359 21.453 1.536 1 97.44 36 GLN B C 1
ATOM 2189 O O . GLN B 1 36 ? 12.789 22.375 0.847 1 97.44 36 GLN B O 1
ATOM 2194 N N . ILE B 1 37 ? 11.094 21.375 1.978 1 98.38 37 ILE B N 1
ATOM 2195 C CA . ILE B 1 37 ? 10.172 22.312 1.355 1 98.38 37 ILE B CA 1
ATOM 2196 C C . ILE B 1 37 ? 9.719 23.344 2.385 1 98.38 37 ILE B C 1
ATOM 2198 O O . ILE B 1 37 ? 8.992 24.281 2.051 1 98.38 37 ILE B O 1
ATOM 2202 N N . LEU B 1 38 ? 10.094 23.219 3.621 1 98.56 38 LEU B N 1
ATOM 2203 C CA . LEU B 1 38 ? 9.805 24.234 4.629 1 98.56 38 LEU B CA 1
ATOM 2204 C C . LEU B 1 38 ? 11.039 24.531 5.477 1 98.56 38 LEU B C 1
ATOM 2206 O O . LEU B 1 38 ? 11.375 23.766 6.379 1 98.56 38 LEU B O 1
ATOM 2210 N N . THR B 1 39 ? 11.672 25.562 5.168 1 97.81 39 THR B N 1
ATOM 2211 C CA . THR B 1 39 ? 12.836 26.141 5.844 1 97.81 39 THR B CA 1
ATOM 2212 C C . THR B 1 39 ? 12.656 27.641 6.059 1 97.81 39 THR B C 1
ATOM 2214 O O . THR B 1 39 ? 11.641 28.203 5.656 1 97.81 39 THR B O 1
ATOM 2217 N N . ARG B 1 40 ? 13.656 28.188 6.77 1 97 40 ARG B N 1
ATOM 2218 C CA . ARG B 1 40 ? 13.609 29.641 6.914 1 97 40 ARG B CA 1
ATOM 2219 C C . ARG B 1 40 ? 13.586 30.328 5.555 1 97 40 ARG B C 1
ATOM 2221 O O . ARG B 1 40 ? 12.859 31.297 5.355 1 97 40 ARG B O 1
ATOM 2228 N N . GLU B 1 41 ? 14.273 29.828 4.574 1 97 41 GLU B N 1
ATOM 2229 C CA . GLU B 1 41 ? 14.43 30.422 3.246 1 97 41 GLU B CA 1
ATOM 2230 C C . GLU B 1 41 ? 13.164 30.234 2.41 1 97 41 GLU B C 1
ATOM 2232 O O . GLU B 1 41 ? 12.883 31.031 1.515 1 97 41 GLU B O 1
ATOM 2237 N N . THR B 1 42 ? 12.367 29.188 2.744 1 97.62 42 THR B N 1
ATOM 2238 C CA . THR B 1 42 ? 11.203 28.891 1.913 1 97.62 42 THR B CA 1
ATOM 2239 C C . THR B 1 42 ? 9.914 29.141 2.688 1 97.62 42 THR B C 1
ATOM 2241 O O . THR B 1 42 ? 8.836 28.719 2.256 1 97.62 42 THR B O 1
ATOM 2244 N N . PHE B 1 43 ? 10.062 29.781 3.785 1 97.88 43 PHE B N 1
ATOM 2245 C CA . PHE B 1 43 ? 8.906 30 4.648 1 97.88 43 PHE B CA 1
ATOM 2246 C C . PHE B 1 43 ? 7.824 30.781 3.914 1 97.88 43 PHE B C 1
ATOM 2248 O O . PHE B 1 43 ? 6.633 30.516 4.094 1 97.88 43 PHE B O 1
ATOM 2255 N N . ASP B 1 44 ? 8.164 31.672 3.059 1 97.31 44 ASP B N 1
ATOM 2256 C CA . ASP B 1 44 ? 7.219 32.531 2.346 1 97.31 44 ASP B CA 1
ATOM 2257 C C . ASP B 1 44 ? 6.547 31.75 1.207 1 97.31 44 ASP B C 1
ATOM 2259 O O . ASP B 1 44 ? 5.605 32.25 0.586 1 97.31 44 ASP B O 1
ATOM 2263 N N . HIS B 1 45 ? 7.039 30.516 0.965 1 98.5 45 HIS B N 1
ATOM 2264 C CA . HIS B 1 45 ? 6.375 29.656 -0.006 1 98.5 45 HIS B CA 1
ATOM 2265 C C . HIS B 1 45 ? 5.172 28.953 0.613 1 98.5 45 HIS B C 1
ATOM 2267 O O . HIS B 1 45 ? 4.539 28.109 -0.032 1 98.5 45 HIS B O 1
ATOM 2273 N N . TRP B 1 46 ? 4.957 29.312 1.815 1 98.81 46 TRP B N 1
ATOM 2274 C CA . TRP B 1 46 ? 3.801 28.812 2.553 1 98.81 46 TRP B CA 1
ATOM 2275 C C . TRP B 1 46 ? 2.92 29.953 3.035 1 98.81 46 TRP B C 1
ATOM 2277 O O . TRP B 1 46 ? 3.371 31.109 3.119 1 98.81 46 TRP B O 1
ATOM 2287 N N . GLU B 1 47 ? 1.646 29.609 3.307 1 98.62 47 GLU B N 1
ATOM 2288 C CA . GLU B 1 47 ? 0.736 30.625 3.824 1 98.62 47 GLU B CA 1
ATOM 2289 C C . GLU B 1 47 ? -0.107 30.078 4.973 1 98.62 47 GLU B C 1
ATOM 2291 O O . GLU B 1 47 ? -0.398 28.875 5.023 1 98.62 47 GLU B O 1
ATOM 2296 N N . GLY B 1 48 ? -0.478 30.859 5.828 1 98.44 48 GLY B N 1
ATOM 2297 C CA . GLY B 1 48 ? -1.3 30.609 7 1 98.44 48 GLY B CA 1
ATOM 2298 C C . GLY B 1 48 ? -1.435 31.812 7.906 1 98.44 48 GLY B C 1
ATOM 2299 O O . GLY B 1 48 ? -0.751 32.812 7.711 1 98.44 48 GLY B O 1
ATOM 2300 N N . ASP B 1 49 ? -2.332 31.75 8.812 1 98 49 ASP B N 1
ATOM 2301 C CA . ASP B 1 49 ? -2.566 32.844 9.75 1 98 49 ASP B CA 1
ATOM 2302 C C . ASP B 1 49 ? -1.411 33 10.734 1 98 49 ASP B C 1
ATOM 2304 O O . ASP B 1 49 ? -1.22 32.125 11.594 1 98 49 ASP B O 1
ATOM 2308 N N . ARG B 1 50 ? -0.698 34.094 10.68 1 97.31 50 ARG B N 1
ATOM 2309 C CA . ARG B 1 50 ? 0.523 34.281 11.453 1 97.31 50 ARG B CA 1
ATOM 2310 C C . ARG B 1 50 ? 0.206 34.5 12.93 1 97.31 50 ARG B C 1
ATOM 2312 O O . ARG B 1 50 ? 1.104 34.5 13.773 1 97.31 50 ARG B O 1
ATOM 2319 N N . ASP B 1 51 ? -1.029 34.625 13.258 1 96.75 51 ASP B N 1
ATOM 2320 C CA . ASP B 1 51 ? -1.426 34.688 14.656 1 96.75 51 ASP B CA 1
ATOM 2321 C C . ASP B 1 51 ? -1.311 33.312 15.312 1 96.75 51 ASP B C 1
ATOM 2323 O O . ASP B 1 51 ? -1.25 33.188 16.531 1 96.75 51 ASP B O 1
ATOM 2327 N N . TYR B 1 52 ? -1.275 32.281 14.492 1 97.88 52 TYR B N 1
ATOM 2328 C CA . TYR B 1 52 ? -1.302 30.922 15.031 1 97.88 52 TYR B CA 1
ATOM 2329 C C . TYR B 1 52 ? -0.048 30.156 14.633 1 97.88 52 TYR B C 1
ATOM 2331 O O . TYR B 1 52 ? 0.332 29.188 15.305 1 97.88 52 TYR B O 1
ATOM 2339 N N . TRP B 1 53 ? 0.531 30.562 13.5 1 98.5 53 TRP B N 1
ATOM 2340 C CA . TRP B 1 53 ? 1.673 29.828 12.961 1 98.5 53 TRP B CA 1
ATOM 2341 C C . TRP B 1 53 ? 2.93 30.703 12.977 1 98.5 53 TRP B C 1
ATOM 2343 O O . TRP B 1 53 ? 2.883 31.875 12.641 1 98.5 53 TRP B O 1
ATOM 2353 N N . ARG B 1 54 ? 4.027 30.109 13.391 1 98.06 54 ARG B N 1
ATOM 2354 C CA . ARG B 1 54 ? 5.324 30.766 13.312 1 98.06 54 ARG B CA 1
ATOM 2355 C C . ARG B 1 54 ? 6.438 29.766 13.031 1 98.06 54 ARG B C 1
ATOM 2357 O O . ARG B 1 54 ? 6.258 28.562 13.234 1 98.06 54 ARG B O 1
ATOM 2364 N N . PHE B 1 55 ? 7.504 30.219 12.5 1 98.38 55 PHE B N 1
ATOM 2365 C CA . PHE B 1 55 ? 8.688 29.406 12.234 1 98.38 55 PHE B CA 1
ATOM 2366 C C . PHE B 1 55 ? 9.836 29.812 13.141 1 98.38 55 PHE B C 1
ATOM 2368 O O . PHE B 1 55 ? 10.289 30.969 13.102 1 98.38 55 PHE B O 1
ATOM 2375 N N . GLU B 1 56 ? 10.242 28.922 14.055 1 97.56 56 GLU B N 1
ATOM 2376 C CA . GLU B 1 56 ? 11.305 29.188 15.016 1 97.56 56 GLU B CA 1
ATOM 2377 C C . GLU B 1 56 ? 12.242 27.984 15.164 1 97.56 56 GLU B C 1
ATOM 2379 O O . GLU B 1 56 ? 11.781 26.859 15.32 1 97.56 56 GLU B O 1
ATOM 2384 N N . ASP B 1 57 ? 13.562 28.219 15.062 1 96.75 57 ASP B N 1
ATOM 2385 C CA . ASP B 1 57 ? 14.586 27.219 15.32 1 96.75 57 ASP B CA 1
ATOM 2386 C C . ASP B 1 57 ? 14.383 25.984 14.445 1 96.75 57 ASP B C 1
ATOM 2388 O O . ASP B 1 57 ? 14.391 24.859 14.938 1 96.75 57 ASP B O 1
ATOM 2392 N N . GLY B 1 58 ? 14.031 26.234 13.258 1 97.25 58 GLY B N 1
ATOM 2393 C CA . GLY B 1 58 ? 13.93 25.156 12.281 1 97.25 58 GLY B CA 1
ATOM 2394 C C . GLY B 1 58 ? 12.625 24.391 12.375 1 97.25 58 GLY B C 1
ATOM 2395 O O . GLY B 1 58 ? 12.477 23.328 11.758 1 97.25 58 GLY B O 1
ATOM 2396 N N . LYS B 1 59 ? 11.648 25 13.125 1 98.62 59 LYS B N 1
ATOM 2397 C CA . LYS B 1 59 ? 10.367 24.312 13.32 1 98.62 59 LYS B CA 1
ATOM 2398 C C . LYS B 1 59 ? 9.203 25.234 12.953 1 98.62 59 LYS B C 1
ATOM 2400 O O . LYS B 1 59 ? 9.227 26.422 13.25 1 98.62 59 LYS B O 1
ATOM 2405 N N . LEU B 1 60 ? 8.25 24.625 12.266 1 98.94 60 LEU B N 1
ATOM 2406 C CA . LEU B 1 60 ? 6.941 25.266 12.18 1 98.94 60 LEU B CA 1
ATOM 2407 C C . LEU B 1 60 ? 6.133 25 13.445 1 98.94 60 LEU B C 1
ATOM 2409 O O . LEU B 1 60 ? 5.961 23.859 13.859 1 98.94 60 LEU B O 1
ATOM 2413 N N . ILE B 1 61 ? 5.688 26.047 14.062 1 98.81 61 ILE B N 1
ATOM 2414 C CA . ILE B 1 61 ? 4.945 25.922 15.32 1 98.81 61 ILE B CA 1
ATOM 2415 C C . ILE B 1 61 ? 3.527 26.453 15.133 1 98.81 61 ILE B C 1
ATOM 2417 O O . ILE B 1 61 ? 3.338 27.594 14.695 1 98.81 61 ILE B O 1
ATOM 2421 N N . GLY B 1 62 ? 2.527 25.625 15.352 1 98.5 62 GLY B N 1
ATOM 2422 C CA . GLY B 1 62 ? 1.136 26.016 15.477 1 98.5 62 GLY B CA 1
ATOM 2423 C C . GLY B 1 62 ? 0.647 26.031 16.906 1 98.5 62 GLY B C 1
ATOM 2424 O O . GLY B 1 62 ? 0.831 25.062 17.641 1 98.5 62 GLY B O 1
ATOM 2425 N N . GLU B 1 63 ? 0.027 27.125 17.266 1 97.88 63 GLU B N 1
ATOM 2426 C CA . GLU B 1 63 ? -0.333 27.234 18.688 1 97.88 63 GLU B CA 1
ATOM 2427 C C . GLU B 1 63 ? -1.662 27.953 18.859 1 97.88 63 GLU B C 1
ATOM 2429 O O . GLU B 1 63 ? -1.873 29.031 18.281 1 97.88 63 GLU B O 1
ATOM 2434 N N . VAL B 1 64 ? -2.537 27.312 19.547 1 97.25 64 VAL B N 1
ATOM 2435 C CA . VAL B 1 64 ? -3.791 27.891 20.016 1 97.25 64 VAL B CA 1
ATOM 2436 C C . VAL B 1 64 ? -3.744 28.047 21.531 1 97.25 64 VAL B C 1
ATOM 2438 O O . VAL B 1 64 ? -3.436 27.094 22.266 1 97.25 64 VAL B O 1
ATOM 2441 N N . THR B 1 65 ? -3.98 29.25 21.969 1 95.94 65 THR B N 1
ATOM 2442 C CA . THR B 1 65 ? -4.008 29.547 23.391 1 95.94 65 THR B CA 1
ATOM 2443 C C . THR B 1 65 ? -5.414 29.938 23.828 1 95.94 65 THR B C 1
ATOM 2445 O O . THR B 1 65 ? -6.312 30.094 23 1 95.94 65 THR B O 1
ATOM 2448 N N . GLU B 1 66 ? -5.539 30.094 25.156 1 94.69 66 GLU B N 1
ATOM 2449 C CA . GLU B 1 66 ? -6.824 30.562 25.672 1 94.69 66 GLU B CA 1
ATOM 2450 C C . GLU B 1 66 ? -7.184 31.922 25.109 1 94.69 66 GLU B C 1
ATOM 2452 O O . GLU B 1 66 ? -8.359 32.219 24.891 1 94.69 66 GLU B O 1
ATOM 2457 N N . GLY B 1 67 ? -6.254 32.719 24.75 1 93.94 67 GLY B N 1
ATOM 2458 C CA . GLY B 1 67 ? -6.445 34.062 24.312 1 93.94 67 GLY B CA 1
ATOM 2459 C C . GLY B 1 67 ? -6.668 34.188 22.812 1 93.94 67 GLY B C 1
ATOM 2460 O O . GLY B 1 67 ? -6.961 35.281 22.297 1 93.94 67 GLY B O 1
ATOM 2461 N N . ASN B 1 68 ? -6.57 33.125 22.078 1 93.12 68 ASN B N 1
ATOM 2462 C CA . ASN B 1 68 ? -6.727 33.188 20.625 1 93.12 68 ASN B CA 1
ATOM 2463 C C . ASN B 1 68 ? -7.395 31.938 20.078 1 93.12 68 ASN B C 1
ATOM 2465 O O . ASN B 1 68 ? -6.898 31.312 19.141 1 93.12 68 ASN B O 1
ATOM 2469 N N . LEU B 1 69 ? -8.484 31.594 20.703 1 93.62 69 LEU B N 1
ATOM 2470 C CA . LEU B 1 69 ? -9.18 30.375 20.328 1 93.62 69 LEU B CA 1
ATOM 2471 C C . LEU B 1 69 ? -9.625 30.422 18.859 1 93.62 69 LEU B C 1
ATOM 2473 O O . LEU B 1 69 ? -9.93 31.5 18.344 1 93.62 69 LEU B O 1
ATOM 2477 N N . LEU B 1 70 ? -9.633 29.281 18.203 1 93.25 70 LEU B N 1
ATOM 2478 C CA . LEU B 1 70 ? -10.039 29.141 16.812 1 93.25 70 LEU B CA 1
ATOM 2479 C C . LEU B 1 70 ? -11.516 28.797 16.719 1 93.25 70 LEU B C 1
ATOM 2481 O O . LEU B 1 70 ? -12.008 27.938 17.469 1 93.25 70 LEU B O 1
ATOM 2485 N N . ASP B 1 71 ? -12.148 29.438 15.766 1 89.81 71 ASP B N 1
ATOM 2486 C CA . ASP B 1 71 ? -13.539 29.094 15.477 1 89.81 71 ASP B CA 1
ATOM 2487 C C . ASP B 1 71 ? -13.625 27.906 14.523 1 89.81 71 ASP B C 1
ATOM 2489 O O . ASP B 1 71 ? -14.602 27.156 14.547 1 89.81 71 ASP B O 1
ATOM 2493 N N . GLU B 1 72 ? -12.672 27.797 13.68 1 93.38 72 GLU B N 1
ATOM 2494 C CA . GLU B 1 72 ? -12.586 26.734 12.688 1 93.38 72 GLU B CA 1
ATOM 2495 C C . GLU B 1 72 ? -11.156 26.219 12.547 1 93.38 72 GLU B C 1
ATOM 2497 O O . GLU B 1 72 ? -10.203 26.938 12.852 1 93.38 72 GLU B O 1
ATOM 2502 N N . ASN B 1 73 ? -11.109 24.969 12.117 1 97.06 73 ASN B N 1
ATOM 2503 C CA . ASN B 1 73 ? -9.766 24.469 11.82 1 97.06 73 ASN B CA 1
ATOM 2504 C C . ASN B 1 73 ? -9.039 25.375 10.844 1 97.06 73 ASN B C 1
ATOM 2506 O O . ASN B 1 73 ? -9.648 25.922 9.914 1 97.06 73 ASN B O 1
ATOM 2510 N N . THR B 1 74 ? -7.785 25.531 11.062 1 97.94 74 THR B N 1
ATOM 2511 C CA . THR B 1 74 ? -6.977 26.328 10.141 1 97.94 74 THR B CA 1
ATOM 2512 C C . THR B 1 74 ? -5.699 25.578 9.758 1 97.94 74 THR B C 1
ATOM 2514 O O . THR B 1 74 ? -5.328 24.594 10.414 1 97.94 74 THR B O 1
ATOM 2517 N N . PHE B 1 75 ? -5.102 26.016 8.625 1 98.81 75 PHE B N 1
ATOM 2518 C CA . PHE B 1 75 ? -4.004 25.266 8.039 1 98.81 75 PHE B CA 1
ATOM 2519 C C . PHE B 1 75 ? -2.848 26.188 7.668 1 98.81 75 PHE B C 1
ATOM 2521 O O . PHE B 1 75 ? -3.047 27.375 7.434 1 98.81 75 PHE B O 1
ATOM 2528 N N . PHE B 1 76 ? -1.668 25.656 7.801 1 98.94 76 PHE B N 1
ATOM 2529 C CA . PHE B 1 76 ? -0.491 26.203 7.145 1 98.94 76 PHE B CA 1
ATOM 2530 C C . PHE B 1 76 ? -0.224 25.5 5.82 1 98.94 76 PHE B C 1
ATOM 2532 O O . PHE B 1 76 ? 0.021 24.297 5.797 1 98.94 76 PHE B O 1
ATOM 2539 N N . ILE B 1 77 ? -0.292 26.219 4.645 1 98.94 77 ILE B N 1
ATOM 2540 C CA . ILE B 1 77 ? -0.501 25.594 3.344 1 98.94 77 ILE B CA 1
ATOM 2541 C C . ILE B 1 77 ? 0.686 25.891 2.432 1 98.94 77 ILE B C 1
ATOM 2543 O O . ILE B 1 77 ? 1.112 27.031 2.312 1 98.94 77 ILE B O 1
ATOM 2547 N N . TRP B 1 78 ? 1.261 24.828 1.852 1 98.88 78 TRP B N 1
ATOM 2548 C CA . TRP B 1 78 ? 2.264 25 0.807 1 98.88 78 TRP B CA 1
ATOM 2549 C C . TRP B 1 78 ? 1.641 25.594 -0.453 1 98.88 78 TRP B C 1
ATOM 2551 O O . TRP B 1 78 ? 0.559 25.172 -0.873 1 98.88 78 TRP B O 1
ATOM 2561 N N . LYS B 1 79 ? 2.244 26.609 -1.036 1 98.5 79 LYS B N 1
ATOM 2562 C CA . LYS B 1 79 ? 1.684 27.328 -2.182 1 98.5 79 LYS B CA 1
ATOM 2563 C C . LYS B 1 79 ? 1.964 26.578 -3.482 1 98.5 79 LYS B C 1
ATOM 2565 O O . LYS B 1 79 ? 2.285 27.188 -4.5 1 98.5 79 LYS B O 1
ATOM 2570 N N . GLU B 1 80 ? 2.045 25.297 -3.453 1 97.56 80 GLU B N 1
ATOM 2571 C CA . GLU B 1 80 ? 2.16 24.422 -4.613 1 97.56 80 GLU B CA 1
ATOM 2572 C C . GLU B 1 80 ? 1.252 23.203 -4.477 1 97.56 80 GLU B C 1
ATOM 2574 O O . GLU B 1 80 ? 1.146 22.609 -3.398 1 97.56 80 GLU B O 1
ATOM 2579 N N . LYS B 1 81 ? 0.644 22.828 -5.578 1 98.69 81 LYS B N 1
ATOM 2580 C CA . LYS B 1 81 ? -0.18 21.625 -5.574 1 98.69 81 LYS B CA 1
ATOM 2581 C C . LYS B 1 81 ? 0.677 20.375 -5.742 1 98.69 81 LYS B C 1
ATOM 2583 O O . LYS B 1 81 ? 1.71 20.406 -6.41 1 98.69 81 LYS B O 1
ATOM 2588 N N . VAL B 1 82 ? 0.181 19.312 -5.152 1 98.75 82 VAL B N 1
ATOM 2589 C CA . VAL B 1 82 ? 0.896 18.047 -5.234 1 98.75 82 VAL B CA 1
ATOM 2590 C C . VAL B 1 82 ? 0.012 17 -5.91 1 98.75 82 VAL B C 1
ATOM 2592 O O . VAL B 1 82 ? -1.216 17.047 -5.797 1 98.75 82 VAL B O 1
ATOM 2595 N N . LYS B 1 83 ? 0.577 16.062 -6.637 1 98.62 83 LYS B N 1
ATOM 2596 C CA . LYS B 1 83 ? -0.03 14.867 -7.215 1 98.62 83 LYS B CA 1
ATOM 2597 C C . LYS B 1 83 ? 0.477 13.602 -6.523 1 98.62 83 LYS B C 1
ATOM 2599 O O . LYS B 1 83 ? 0.196 13.375 -5.344 1 98.62 83 LYS B O 1
ATOM 2604 N N . ASP B 1 84 ? 1.321 12.75 -7.266 1 98.69 84 ASP B N 1
ATOM 2605 C CA . ASP B 1 84 ? 2.008 11.609 -6.672 1 98.69 84 ASP B CA 1
ATOM 2606 C C . ASP B 1 84 ? 3.283 12.047 -5.953 1 98.69 84 ASP B C 1
ATOM 2608 O O . ASP B 1 84 ? 4.121 12.742 -6.531 1 98.69 84 ASP B O 1
ATOM 2612 N N . PHE B 1 85 ? 3.428 11.617 -4.664 1 98.5 85 PHE B N 1
ATOM 2613 C CA . PHE B 1 85 ? 4.598 12.094 -3.934 1 98.5 85 PHE B CA 1
ATOM 2614 C C . PHE B 1 85 ? 4.922 11.164 -2.771 1 98.5 85 PHE B C 1
ATOM 2616 O O . PHE B 1 85 ? 4.113 10.305 -2.412 1 98.5 85 PHE B O 1
ATOM 2623 N N . GLU B 1 86 ? 6.07 11.344 -2.273 1 98.19 86 GLU B N 1
ATOM 2624 C CA . GLU B 1 86 ? 6.523 10.875 -0.967 1 98.19 86 GLU B CA 1
ATOM 2625 C C . GLU B 1 86 ? 6.867 12.047 -0.049 1 98.19 86 GLU B C 1
ATOM 2627 O O . GLU B 1 86 ? 7.488 13.016 -0.481 1 98.19 86 GLU B O 1
ATOM 2632 N N . LEU B 1 87 ? 6.387 11.977 1.178 1 98.69 87 LEU B N 1
ATOM 2633 C CA . LEU B 1 87 ? 6.625 13.047 2.137 1 98.69 87 LEU B CA 1
ATOM 2634 C C . LEU B 1 87 ? 7.051 12.484 3.488 1 98.69 87 LEU B C 1
ATOM 2636 O O . LEU B 1 87 ? 6.406 11.578 4.02 1 98.69 87 LEU B O 1
ATOM 2640 N N . LYS B 1 88 ? 8.148 12.945 3.979 1 98.56 88 LYS B N 1
ATOM 2641 C CA . LYS B 1 88 ? 8.578 12.68 5.348 1 98.56 88 LYS B CA 1
ATOM 2642 C C . LYS B 1 88 ? 8.594 13.961 6.18 1 98.56 88 LYS B C 1
ATOM 2644 O O . LYS B 1 88 ? 9.164 14.969 5.766 1 98.56 88 LYS B O 1
ATOM 2649 N N . VAL B 1 89 ? 7.902 13.922 7.301 1 98.62 89 VAL B N 1
ATOM 2650 C CA . VAL B 1 89 ? 7.809 15.062 8.203 1 98.62 89 VAL B CA 1
ATOM 2651 C C . VAL B 1 89 ? 7.848 14.57 9.656 1 98.62 89 VAL B C 1
ATOM 2653 O O . VAL B 1 89 ? 7.215 13.57 9.992 1 98.62 89 VAL B O 1
ATOM 2656 N N . GLU B 1 90 ? 8.625 15.312 10.43 1 98.88 90 GLU B N 1
ATOM 2657 C CA . GLU B 1 90 ? 8.562 15.039 11.867 1 98.88 90 GLU B CA 1
ATOM 2658 C C . GLU B 1 90 ? 7.57 15.969 12.562 1 98.88 90 GLU B C 1
ATOM 2660 O O . GLU B 1 90 ? 7.473 17.141 12.219 1 98.88 90 GLU B O 1
ATOM 2665 N N . TYR B 1 91 ? 6.84 15.438 13.539 1 98.88 91 TYR B N 1
ATOM 2666 C CA . TYR B 1 91 ? 5.855 16.234 14.258 1 98.88 91 TYR B CA 1
ATOM 2667 C C . TYR B 1 91 ? 5.828 15.867 15.734 1 98.88 91 TYR B C 1
ATOM 2669 O O . TYR B 1 91 ? 6.234 14.766 16.109 1 98.88 91 TYR B O 1
ATOM 2677 N N . ARG B 1 92 ? 5.426 16.719 16.531 1 98.56 92 ARG B N 1
ATOM 2678 C CA . ARG B 1 92 ? 4.941 16.453 17.875 1 98.56 92 ARG B CA 1
ATOM 2679 C C . ARG B 1 92 ? 3.762 17.359 18.234 1 98.56 92 ARG B C 1
ATOM 2681 O O . ARG B 1 92 ? 3.691 18.5 17.781 1 98.56 92 ARG B O 1
ATOM 2688 N N . VAL B 1 93 ? 2.844 16.875 18.938 1 98.38 93 VAL B N 1
ATOM 2689 C CA . VAL B 1 93 ? 1.596 17.562 19.25 1 98.38 93 VAL B CA 1
ATOM 2690 C C . VAL B 1 93 ? 1.28 17.438 20.734 1 98.38 93 VAL B C 1
ATOM 2692 O O . VAL B 1 93 ? 1.554 16.391 21.344 1 98.38 93 VAL B O 1
ATOM 2695 N N . SER B 1 94 ? 0.748 18.469 21.312 1 97.81 94 SER B N 1
ATOM 2696 C CA . SER B 1 94 ? 0.417 18.5 22.734 1 97.81 94 SER B CA 1
ATOM 2697 C C . SER B 1 94 ? -0.627 17.438 23.062 1 97.81 94 SER B C 1
ATOM 2699 O O . SER B 1 94 ? -1.339 16.953 22.188 1 97.81 94 SER B O 1
ATOM 2701 N N . ALA B 1 95 ? -0.77 17.078 24.266 1 95.94 95 ALA B N 1
ATOM 2702 C CA . ALA B 1 95 ? -1.513 15.93 24.766 1 95.94 95 ALA B CA 1
ATOM 2703 C C . ALA B 1 95 ? -2.979 16 24.359 1 95.94 95 ALA B C 1
ATOM 2705 O O . ALA B 1 95 ? -3.611 14.969 24.109 1 95.94 95 ALA B O 1
ATOM 2706 N N . GLU B 1 96 ? -3.482 17.188 24.266 1 93.38 96 GLU B N 1
ATOM 2707 C CA . GLU B 1 96 ? -4.895 17.312 23.906 1 93.38 96 GLU B CA 1
ATOM 2708 C C . GLU B 1 96 ? -5.062 17.812 22.484 1 93.38 96 GLU B C 1
ATOM 2710 O O . GLU B 1 96 ? -6.168 18.141 22.062 1 93.38 96 GLU B O 1
ATOM 2715 N N . GLY B 1 97 ? -3.975 17.859 21.797 1 96.94 97 GLY B N 1
ATOM 2716 C CA . GLY B 1 97 ? -3.988 18.438 20.469 1 96.94 97 GLY B CA 1
ATOM 2717 C C . GLY B 1 97 ? -4.492 17.484 19.406 1 96.94 97 GLY B C 1
ATOM 2718 O O . GLY B 1 97 ? -4.465 16.266 19.594 1 96.94 97 GLY B O 1
ATOM 2719 N N . ASN B 1 98 ? -5.055 18.031 18.391 1 97.31 98 ASN B N 1
ATOM 2720 C CA . ASN B 1 98 ? -5.488 17.359 17.172 1 97.31 98 ASN B CA 1
ATOM 2721 C C . ASN B 1 98 ? -4.969 18.078 15.922 1 97.31 98 ASN B C 1
ATOM 2723 O O . ASN B 1 98 ? -5.184 19.281 15.758 1 97.31 98 ASN B O 1
ATOM 2727 N N . SER B 1 99 ? -4.207 17.359 15.188 1 98.5 99 SER B N 1
ATOM 2728 C CA . SER B 1 99 ? -3.551 17.906 14 1 98.5 99 SER B CA 1
ATOM 2729 C C . SER B 1 99 ? -3.541 16.891 12.859 1 98.5 99 SER B C 1
ATOM 2731 O O . SER B 1 99 ? -4.332 15.945 12.859 1 98.5 99 SER B O 1
ATOM 2733 N N . GLY B 1 100 ? -2.785 17.156 11.844 1 98.75 100 GLY B N 1
ATOM 2734 C CA . GLY B 1 100 ? -2.66 16.281 10.703 1 98.75 100 GLY B CA 1
ATOM 2735 C C . GLY B 1 100 ? -1.992 16.938 9.508 1 98.75 100 GLY B C 1
ATOM 2736 O O . GLY B 1 100 ? -1.712 18.141 9.531 1 98.75 100 GLY B O 1
ATOM 2737 N N . ILE B 1 101 ? -1.686 16.141 8.586 1 98.94 101 ILE B N 1
ATOM 2738 C CA . ILE B 1 101 ? -1.138 16.578 7.309 1 98.94 101 ILE B CA 1
ATOM 2739 C C . ILE B 1 101 ? -2.182 16.391 6.211 1 98.94 101 ILE B C 1
ATOM 2741 O O . ILE B 1 101 ? -2.604 15.258 5.934 1 98.94 101 ILE B O 1
ATOM 2745 N N . ASN B 1 102 ? -2.602 17.484 5.648 1 98.94 102 ASN B N 1
ATOM 2746 C CA . ASN B 1 102 ? -3.553 17.438 4.547 1 98.94 102 ASN B CA 1
ATOM 2747 C C . ASN B 1 102 ? -2.844 17.391 3.195 1 98.94 102 ASN B C 1
ATOM 2749 O O . ASN B 1 102 ? -1.808 18.031 3.008 1 98.94 102 ASN B O 1
ATOM 2753 N N . TYR B 1 103 ? -3.369 16.625 2.324 1 98.94 103 TYR B N 1
ATOM 2754 C CA . TYR B 1 103 ? -2.791 16.531 0.989 1 98.94 103 TYR B CA 1
ATOM 2755 C C . TYR B 1 103 ? -3.871 16.281 -0.056 1 98.94 103 TYR B C 1
ATOM 2757 O O . TYR B 1 103 ? -4.984 15.867 0.282 1 98.94 103 TYR B O 1
ATOM 2765 N N . ARG B 1 104 ? -3.523 16.594 -1.316 1 98.94 104 ARG B N 1
ATOM 2766 C CA . ARG B 1 104 ? -4.48 16.531 -2.418 1 98.94 104 ARG B CA 1
ATOM 2767 C C . ARG B 1 104 ? -5.812 17.156 -2.018 1 98.94 104 ARG B C 1
ATOM 2769 O O . ARG B 1 104 ? -6.871 16.578 -2.27 1 98.94 104 ARG B O 1
ATOM 2776 N N . SER B 1 105 ? -5.652 18.344 -1.39 1 98.88 105 SER B N 1
ATOM 2777 C CA . SER B 1 105 ? -6.816 19 -0.808 1 98.88 105 SER B CA 1
ATOM 2778 C C . SER B 1 105 ? -7.273 20.188 -1.659 1 98.88 105 SER B C 1
ATOM 2780 O O . SER B 1 105 ? -6.547 20.625 -2.551 1 98.88 105 SER B O 1
ATOM 2782 N N . GLU B 1 106 ? -8.43 20.625 -1.355 1 98.75 106 GLU B N 1
ATOM 2783 C CA . GLU B 1 106 ? -8.969 21.859 -1.935 1 98.75 106 GLU B CA 1
ATOM 2784 C C . GLU B 1 106 ? -9.156 22.938 -0.87 1 98.75 106 GLU B C 1
ATOM 2786 O O . GLU B 1 106 ? -9.453 22.625 0.287 1 98.75 106 GLU B O 1
ATOM 2791 N N . LYS B 1 107 ? -8.938 24.172 -1.344 1 98.5 107 LYS B N 1
ATOM 2792 C CA . LYS B 1 107 ? -9.273 25.266 -0.45 1 98.5 107 LYS B CA 1
ATOM 2793 C C . LYS B 1 107 ? -10.789 25.422 -0.322 1 98.5 107 LYS B C 1
ATOM 2795 O O . LYS B 1 107 ? -11.531 25.172 -1.275 1 98.5 107 LYS B O 1
ATOM 2800 N N . VAL B 1 108 ? -11.18 25.844 0.83 1 98.19 108 VAL B N 1
ATOM 2801 C CA . VAL B 1 108 ? -12.602 26.016 1.105 1 98.19 108 VAL B CA 1
ATOM 2802 C C . VAL B 1 108 ? -13.008 27.469 0.84 1 98.19 108 VAL B C 1
ATOM 2804 O O . VAL B 1 108 ? -12.461 28.391 1.444 1 98.19 108 VAL B O 1
ATOM 2807 N N . GLU B 1 109 ? -13.984 27.641 -0.007 1 97 109 GLU B N 1
ATOM 2808 C CA . GLU B 1 109 ? -14.438 28.984 -0.345 1 97 109 GLU B CA 1
ATOM 2809 C C . GLU B 1 109 ? -15.023 29.703 0.875 1 97 109 GLU B C 1
ATOM 2811 O O . GLU B 1 109 ? -15.82 29.125 1.616 1 97 109 GLU B O 1
ATOM 2816 N N . GLY B 1 110 ? -14.516 30.938 1.087 1 96.19 110 GLY B N 1
ATOM 2817 C CA . GLY B 1 110 ? -15.086 31.766 2.135 1 96.19 110 GLY B CA 1
ATOM 2818 C C . GLY B 1 110 ? -14.461 31.531 3.494 1 96.19 110 GLY B C 1
ATOM 2819 O O . GLY B 1 110 ? -14.766 32.25 4.457 1 96.19 110 GLY B O 1
ATOM 2820 N N . ILE B 1 111 ? -13.641 30.562 3.633 1 96.38 111 ILE B N 1
ATOM 2821 C CA . ILE B 1 111 ? -12.953 30.297 4.891 1 96.38 111 ILE B CA 1
ATOM 2822 C C . ILE B 1 111 ? -11.445 30.391 4.688 1 96.38 111 ILE B C 1
ATOM 2824 O O . ILE B 1 111 ? -10.844 29.516 4.059 1 96.38 111 ILE B O 1
ATOM 2828 N N . PRO B 1 112 ? -10.828 31.391 5.262 1 96.38 112 PRO B N 1
ATOM 2829 C CA . PRO B 1 112 ? -9.391 31.578 5.023 1 96.38 112 PRO B CA 1
ATOM 2830 C C . PRO B 1 112 ? -8.555 30.406 5.539 1 96.38 112 PRO B C 1
ATOM 2832 O O . PRO B 1 112 ? -8.797 29.906 6.641 1 96.38 112 PRO B O 1
ATOM 2835 N N . HIS B 1 113 ? -7.672 29.906 4.75 1 98.06 113 HIS B N 1
ATOM 2836 C CA . HIS B 1 113 ? -6.676 28.891 5.078 1 98.06 113 HIS B CA 1
ATOM 2837 C C . HIS B 1 113 ? -7.332 27.578 5.504 1 98.06 113 HIS B C 1
ATOM 2839 O O . HIS B 1 113 ? -6.809 26.859 6.359 1 98.06 113 HIS B O 1
ATOM 2845 N N . ALA B 1 114 ? -8.5 27.344 5.012 1 98.44 114 ALA B N 1
ATOM 2846 C CA . ALA B 1 114 ? -9.172 26.078 5.273 1 98.44 114 ALA B CA 1
ATOM 2847 C C . ALA B 1 114 ? -8.984 25.109 4.105 1 98.44 114 ALA B C 1
ATOM 2849 O O . ALA B 1 114 ? -9.062 25.516 2.941 1 98.44 114 ALA B O 1
ATOM 2850 N N . LEU B 1 115 ? -8.719 23.812 4.438 1 98.75 115 LEU B N 1
ATOM 2851 C CA . LEU B 1 115 ? -8.586 22.781 3.416 1 98.75 115 LEU B CA 1
ATOM 2852 C C . LEU B 1 115 ? -9.648 21.703 3.584 1 98.75 115 LEU B C 1
ATOM 2854 O O . LEU B 1 115 ? -10.094 21.422 4.703 1 98.75 115 LEU B O 1
ATOM 2858 N N . LYS B 1 116 ? -10.078 21.188 2.502 1 98.81 116 LYS B N 1
ATOM 2859 C CA . LYS B 1 116 ? -10.906 19.984 2.375 1 98.81 116 LYS B CA 1
ATOM 2860 C C . LYS B 1 116 ? -10.18 18.891 1.611 1 98.81 116 LYS B C 1
ATOM 2862 O O . LYS B 1 116 ? -9.703 19.109 0.495 1 98.81 116 LYS B O 1
ATOM 2867 N N . GLY B 1 117 ? -10.062 17.719 2.229 1 98.88 117 GLY B N 1
ATOM 2868 C CA . GLY B 1 117 ? -9.391 16.641 1.524 1 98.88 117 GLY B CA 1
ATOM 2869 C C . GLY B 1 117 ? -8.766 15.625 2.457 1 98.88 117 GLY B C 1
ATOM 2870 O O . GLY B 1 117 ? -9.125 15.547 3.633 1 98.88 117 GLY B O 1
ATOM 2871 N N . TYR B 1 118 ? -7.863 14.773 1.866 1 98.94 118 TYR B N 1
ATOM 2872 C CA . TYR B 1 118 ? -7.195 13.703 2.607 1 98.94 118 TYR B CA 1
ATOM 2873 C C . TYR B 1 118 ? -6.379 14.273 3.762 1 98.94 118 TYR B C 1
ATOM 2875 O O . TYR B 1 118 ? -5.727 15.312 3.617 1 98.94 118 TYR B O 1
ATOM 2883 N N . GLN B 1 119 ? -6.406 13.523 4.852 1 98.94 119 GLN B N 1
ATOM 2884 C CA . GLN B 1 119 ? -5.664 13.938 6.035 1 98.94 119 GLN B CA 1
ATOM 2885 C C . GLN B 1 119 ? -5.02 12.742 6.73 1 98.94 119 GLN B C 1
ATOM 2887 O O . GLN B 1 119 ? -5.703 11.773 7.074 1 98.94 119 GLN B O 1
ATOM 2892 N N . ALA B 1 120 ? -3.725 12.82 6.855 1 98.94 120 ALA B N 1
ATOM 2893 C CA . ALA B 1 120 ? -3.037 11.93 7.793 1 98.94 120 ALA B CA 1
ATOM 2894 C C . ALA B 1 120 ? -3.135 12.461 9.219 1 98.94 120 ALA B C 1
ATOM 2896 O O . ALA B 1 120 ? -2.471 13.445 9.57 1 98.94 120 ALA B O 1
ATOM 2897 N N . ASP B 1 121 ? -3.854 11.758 10.031 1 98.88 121 ASP B N 1
ATOM 2898 C CA . ASP B 1 121 ? -4.188 12.289 11.352 1 98.88 121 ASP B CA 1
ATOM 2899 C C . ASP B 1 121 ? -3.002 12.164 12.305 1 98.88 121 ASP B C 1
ATOM 2901 O O . ASP B 1 121 ? -2.27 11.172 12.266 1 98.88 121 ASP B O 1
ATOM 2905 N N . ALA B 1 122 ? -2.859 13.141 13.117 1 98.62 122 ALA B N 1
ATOM 2906 C CA . ALA B 1 122 ? -1.896 13.211 14.211 1 98.62 122 ALA B CA 1
ATOM 2907 C C . ALA B 1 122 ? -2.514 13.867 15.445 1 98.62 122 ALA B C 1
ATOM 2909 O O . ALA B 1 122 ? -2.906 15.031 15.406 1 98.62 122 ALA B O 1
ATOM 2910 N N . ASP B 1 123 ? -2.613 13.078 16.5 1 98 123 ASP B N 1
ATOM 2911 C CA . ASP B 1 123 ? -3.266 13.648 17.672 1 98 123 ASP B CA 1
ATOM 2912 C C . ASP B 1 123 ? -2.518 13.273 18.953 1 98 123 ASP B C 1
ATOM 2914 O O . ASP B 1 123 ? -1.854 12.234 19 1 98 123 ASP B O 1
ATOM 2918 N N . GLY B 1 124 ? -2.648 14.094 19.922 1 97.38 124 GLY B N 1
ATOM 2919 C CA . GLY B 1 124 ? -1.989 13.914 21.219 1 97.38 124 GLY B CA 1
ATOM 2920 C C . GLY B 1 124 ? -2.447 12.672 21.953 1 97.38 124 GLY B C 1
ATOM 2921 O O . GLY B 1 124 ? -1.626 11.922 22.469 1 97.38 124 GLY B O 1
ATOM 2922 N N . PRO B 1 125 ? -3.725 12.391 22.031 1 96.62 125 PRO B N 1
ATOM 2923 C CA . PRO B 1 125 ? -4.219 11.203 22.734 1 96.62 125 PRO B CA 1
ATOM 2924 C C . PRO B 1 125 ? -3.834 9.906 22.031 1 96.62 125 PRO B C 1
ATOM 2926 O O . PRO B 1 125 ? -4.016 8.82 22.578 1 96.62 125 PRO B O 1
ATOM 2929 N N . ASN B 1 126 ? -3.391 10.039 20.797 1 97.88 126 ASN B N 1
ATOM 2930 C CA . ASN B 1 126 ? -2.977 8.891 19.984 1 97.88 126 ASN B CA 1
ATOM 2931 C C . ASN B 1 126 ? -4.145 7.945 19.719 1 97.88 126 ASN B C 1
ATOM 2933 O O . ASN B 1 126 ? -3.986 6.727 19.781 1 97.88 126 ASN B O 1
ATOM 2937 N N . ARG B 1 127 ? -5.254 8.531 19.531 1 96.06 127 ARG B N 1
ATOM 2938 C CA . ARG B 1 127 ? -6.445 7.773 19.156 1 96.06 127 ARG B CA 1
ATOM 2939 C C . ARG B 1 127 ? -6.52 7.59 17.641 1 96.06 127 ARG B C 1
ATOM 2941 O O . ARG B 1 127 ? -6.965 6.551 17.156 1 96.06 127 ARG B O 1
ATOM 2948 N N . TRP B 1 128 ? -6.012 8.586 16.922 1 96.94 128 TRP B N 1
ATOM 2949 C CA . TRP B 1 128 ? -6.297 8.656 15.5 1 96.94 128 TRP B CA 1
ATOM 2950 C C . TRP B 1 128 ? -5.008 8.703 14.688 1 96.94 128 TRP B C 1
ATOM 2952 O O . TRP B 1 128 ? -5.031 8.586 13.461 1 96.94 128 TRP B O 1
ATOM 2962 N N . SER B 1 129 ? -3.865 8.812 15.367 1 98.75 129 SER B N 1
ATOM 2963 C CA . SER B 1 129 ? -2.602 8.953 14.648 1 98.75 129 SER B CA 1
ATOM 2964 C C . SER B 1 129 ? -2.367 7.77 13.711 1 98.75 129 SER B C 1
ATOM 2966 O O . SER B 1 129 ? -2.463 6.613 14.125 1 98.75 129 SER B O 1
ATOM 2968 N N . GLY B 1 130 ? -2.146 8.078 12.453 1 98.81 130 GLY B N 1
ATOM 2969 C CA . GLY B 1 130 ? -1.836 7.043 11.477 1 98.81 130 GLY B CA 1
ATOM 2970 C C . GLY B 1 130 ? -3.002 6.715 10.562 1 98.81 130 GLY B C 1
ATOM 2971 O O . GLY B 1 130 ? -2.826 6.062 9.531 1 98.81 130 GLY B O 1
ATOM 2972 N N . GLN B 1 131 ? -4.199 7.164 10.938 1 98.69 131 GLN B N 1
ATOM 2973 C CA . GLN B 1 131 ? -5.359 6.852 10.109 1 98.69 131 GLN B CA 1
ATOM 2974 C C . GLN B 1 131 ? -5.516 7.867 8.984 1 98.69 131 GLN B C 1
ATOM 2976 O O . GLN B 1 131 ? -4.887 8.93 9 1 98.69 131 GLN B O 1
ATOM 2981 N N . LEU B 1 132 ? -6.305 7.512 7.992 1 98.94 132 LEU B N 1
ATOM 2982 C CA . LEU B 1 132 ? -6.664 8.383 6.879 1 98.94 132 LEU B CA 1
ATOM 2983 C C . LEU B 1 132 ? -8.094 8.906 7.035 1 98.94 132 LEU B C 1
ATOM 2985 O O . LEU B 1 132 ? -9.047 8.125 6.996 1 98.94 132 LEU B O 1
ATOM 2989 N N . TYR B 1 133 ? -8.125 10.133 7.277 1 98.81 133 TYR B N 1
ATOM 2990 C CA . TYR B 1 133 ? -9.383 10.867 7.355 1 98.81 133 TYR B CA 1
ATOM 2991 C C . TYR B 1 133 ? -9.531 11.812 6.168 1 98.81 133 TYR B C 1
ATOM 2993 O O . TYR B 1 133 ? -8.539 12.219 5.562 1 98.81 133 TYR B O 1
ATOM 3001 N N . GLU B 1 134 ? -10.742 12.078 5.742 1 98.75 134 GLU B N 1
ATOM 3002 C CA . GLU B 1 134 ? -10.969 13.156 4.785 1 98.75 134 GLU B CA 1
ATOM 3003 C C . GLU B 1 134 ? -11.688 14.336 5.438 1 98.75 134 GLU B C 1
ATOM 3005 O O . GLU B 1 134 ? -12.898 14.289 5.652 1 98.75 134 GLU B O 1
ATOM 3010 N N . GLU B 1 135 ? -10.938 15.383 5.672 1 98.31 135 GLU B N 1
ATOM 3011 C CA . GLU B 1 135 ? -11.445 16.625 6.254 1 98.31 135 GLU B CA 1
ATOM 3012 C C . GLU B 1 135 ? -12.547 17.234 5.387 1 98.31 135 GLU B C 1
ATOM 3014 O O . GLU B 1 135 ? -12.367 17.406 4.18 1 98.31 135 GLU B O 1
ATOM 3019 N N . ARG B 1 136 ? -13.727 17.5 5.988 1 97.56 136 ARG B N 1
ATOM 3020 C CA . ARG B 1 136 ? -14.859 18.125 5.316 1 97.56 136 ARG B CA 1
ATOM 3021 C C . ARG B 1 136 ? -15.32 17.297 4.121 1 97.56 136 ARG B C 1
ATOM 3023 O O . ARG B 1 136 ? -15.773 17.859 3.115 1 97.56 136 ARG B O 1
ATOM 3030 N N . GLY B 1 137 ? -15.008 16.016 4.152 1 97.94 137 GLY B N 1
ATOM 3031 C CA . GLY B 1 137 ? -15.352 15.117 3.068 1 97.94 137 GLY B CA 1
ATOM 3032 C C . GLY B 1 137 ? -15.938 13.805 3.555 1 97.94 137 GLY B C 1
ATOM 3033 O O . GLY B 1 137 ? -16.891 13.789 4.336 1 97.94 137 GLY B O 1
ATOM 3034 N N . ARG B 1 138 ? -15.383 12.656 3.158 1 98.06 138 ARG B N 1
ATOM 3035 C CA . ARG B 1 138 ? -15.945 11.328 3.393 1 98.06 138 ARG B CA 1
ATOM 3036 C C . ARG B 1 138 ? -15.586 10.828 4.785 1 98.06 138 ARG B C 1
ATOM 3038 O O . ARG B 1 138 ? -15.984 9.727 5.176 1 98.06 138 ARG B O 1
ATOM 3045 N N . GLU B 1 139 ? -14.805 11.547 5.449 1 97.56 139 GLU B N 1
ATOM 3046 C CA . GLU B 1 139 ? -14.461 11.281 6.84 1 97.56 139 GLU B CA 1
ATOM 3047 C C . GLU B 1 139 ? -13.469 10.125 6.953 1 97.56 139 GLU B C 1
ATOM 3049 O O . GLU B 1 139 ? -12.367 10.188 6.395 1 97.56 139 GLU B O 1
ATOM 3054 N N . PHE B 1 140 ? -13.859 9.016 7.656 1 98.31 140 PHE B N 1
ATOM 3055 C CA . PHE B 1 140 ? -12.914 7.941 7.93 1 98.31 140 PHE B CA 1
ATOM 3056 C C . PHE B 1 140 ? -12.766 7.031 6.719 1 98.31 140 PHE B C 1
ATOM 3058 O O . PHE B 1 140 ? -13.656 6.246 6.41 1 98.31 140 PHE B O 1
ATOM 3065 N N . LEU B 1 141 ? -11.625 7.113 6.078 1 98.81 141 LEU B N 1
ATOM 3066 C CA . LEU B 1 141 ? -11.375 6.316 4.883 1 98.81 141 LEU B CA 1
ATOM 3067 C C . LEU B 1 141 ? -10.594 5.055 5.219 1 98.81 141 LEU B C 1
ATOM 3069 O O . LEU B 1 141 ? -10.789 4.012 4.59 1 98.81 141 LEU B O 1
ATOM 3073 N N . ALA B 1 142 ? -9.688 5.102 6.137 1 98.88 142 ALA B N 1
ATOM 3074 C CA . ALA B 1 142 ? -8.945 3.967 6.676 1 98.88 142 ALA B CA 1
ATOM 3075 C C . ALA B 1 142 ? -8.508 4.23 8.117 1 98.88 142 ALA B C 1
ATOM 3077 O O . ALA B 1 142 ? -7.734 5.152 8.375 1 98.88 142 ALA B O 1
ATOM 3078 N N . LEU B 1 143 ? -8.992 3.445 8.992 1 98.69 143 LEU B N 1
ATOM 3079 C CA . LEU B 1 143 ? -8.547 3.531 10.375 1 98.69 143 LEU B CA 1
ATOM 3080 C C . LEU B 1 143 ? -7.148 2.941 10.539 1 98.69 143 LEU B C 1
ATOM 3082 O O . LEU B 1 143 ? -6.664 2.234 9.648 1 98.69 143 LEU B O 1
ATOM 3086 N N . ARG B 1 144 ? -6.531 3.283 11.625 1 98.75 144 ARG B N 1
ATOM 3087 C CA . ARG B 1 144 ? -5.254 2.656 11.938 1 98.75 144 ARG B CA 1
ATOM 3088 C C . ARG B 1 144 ? -5.363 1.136 11.906 1 98.75 144 ARG B C 1
ATOM 3090 O O . ARG B 1 144 ? -6.297 0.563 12.477 1 98.75 144 ARG B O 1
ATOM 3097 N N . GLY B 1 145 ? -4.461 0.514 11.188 1 98.75 145 GLY B N 1
ATOM 3098 C CA . GLY B 1 145 ? -4.441 -0.938 11.102 1 98.75 145 GLY B CA 1
ATOM 3099 C C . GLY B 1 145 ? -5.133 -1.474 9.859 1 98.75 145 GLY B C 1
ATOM 3100 O O . GLY B 1 145 ? -4.941 -2.633 9.492 1 98.75 145 GLY B O 1
ATOM 3101 N N . GLN B 1 146 ? -5.852 -0.616 9.164 1 98.75 146 GLN B N 1
ATOM 3102 C CA . GLN B 1 146 ? -6.699 -1.118 8.094 1 98.75 146 GLN B CA 1
ATOM 3103 C C . GLN B 1 146 ? -6.027 -0.951 6.73 1 98.75 146 GLN B C 1
ATOM 3105 O O . GLN B 1 146 ? -5.254 -0.012 6.527 1 98.75 146 GLN B O 1
ATOM 3110 N N . VAL B 1 147 ? -6.32 -1.893 5.887 1 98.88 147 VAL B N 1
ATOM 3111 C CA . VAL B 1 147 ? -6.289 -1.701 4.438 1 98.88 147 VAL B CA 1
ATOM 3112 C C . VAL B 1 147 ? -7.711 -1.574 3.902 1 98.88 147 VAL B C 1
ATOM 3114 O O . VAL B 1 147 ? -8.547 -2.451 4.129 1 98.88 147 VAL B O 1
ATOM 3117 N N . THR B 1 148 ? -7.938 -0.456 3.152 1 98.75 148 THR B N 1
ATOM 3118 C CA . THR B 1 148 ? -9.305 -0.27 2.67 1 98.75 148 THR B CA 1
ATOM 3119 C C . THR B 1 148 ? -9.312 -0.057 1.158 1 98.75 148 THR B C 1
ATOM 3121 O O . THR B 1 148 ? -8.336 0.419 0.583 1 98.75 148 THR B O 1
ATOM 3124 N N . HIS B 1 149 ? -10.336 -0.49 0.585 1 98.31 149 HIS B N 1
ATOM 3125 C CA . HIS B 1 149 ? -10.703 -0.109 -0.775 1 98.31 149 HIS B CA 1
ATOM 3126 C C . HIS B 1 149 ? -11.961 0.75 -0.789 1 98.31 149 HIS B C 1
ATOM 3128 O O . HIS B 1 149 ? -12.984 0.364 -0.223 1 98.31 149 HIS B O 1
ATOM 3134 N N . VAL B 1 150 ? -11.805 1.938 -1.333 1 97.94 150 VAL B N 1
ATOM 3135 C CA . VAL B 1 150 ? -12.953 2.805 -1.54 1 97.94 150 VAL B CA 1
ATOM 3136 C C . VAL B 1 150 ? -13.492 2.619 -2.957 1 97.94 150 VAL B C 1
ATOM 3138 O O . VAL B 1 150 ? -12.82 2.955 -3.934 1 97.94 150 VAL B O 1
ATOM 3141 N N . GLY B 1 151 ? -14.695 2.148 -3.016 1 95.5 151 GLY B N 1
ATOM 3142 C CA . GLY B 1 151 ? -15.281 1.891 -4.32 1 95.5 151 GLY B CA 1
ATOM 3143 C C . GLY B 1 151 ? -15.977 3.102 -4.914 1 95.5 151 GLY B C 1
ATOM 3144 O O . GLY B 1 151 ? -15.953 4.184 -4.324 1 95.5 151 GLY B O 1
ATOM 3145 N N . GLU B 1 152 ? -16.578 2.91 -6.07 1 94.56 152 GLU B N 1
ATOM 3146 C CA . GLU B 1 152 ? -17.234 3.984 -6.805 1 94.56 152 GLU B CA 1
ATOM 3147 C C . GLU B 1 152 ? -18.359 4.613 -5.973 1 94.56 152 GLU B C 1
ATOM 3149 O O . GLU B 1 152 ? -18.719 5.77 -6.184 1 94.56 152 GLU B O 1
ATOM 3154 N N . ASP B 1 153 ? -18.875 3.916 -4.996 1 95.38 153 ASP B N 1
ATOM 3155 C CA . ASP B 1 153 ? -19.938 4.418 -4.125 1 95.38 153 ASP B CA 1
ATOM 3156 C C . ASP B 1 153 ? -19.359 5.309 -3.021 1 95.38 153 ASP B C 1
ATOM 3158 O O . ASP B 1 153 ? -20.094 5.785 -2.156 1 95.38 153 ASP B O 1
ATOM 3162 N N . ASP B 1 154 ? -18.016 5.488 -2.992 1 97.12 154 ASP B N 1
ATOM 3163 C CA . ASP B 1 154 ? -17.281 6.371 -2.09 1 97.12 154 ASP B CA 1
ATOM 3164 C C . ASP B 1 154 ? -17.297 5.836 -0.66 1 97.12 154 ASP B C 1
ATOM 3166 O O . ASP B 1 154 ? -17.156 6.602 0.295 1 97.12 154 ASP B O 1
ATOM 3170 N N . LYS B 1 155 ? -17.562 4.566 -0.5 1 96.5 155 LYS B N 1
ATOM 3171 C CA . LYS B 1 155 ? -17.562 3.945 0.821 1 96.5 155 LYS B CA 1
ATOM 3172 C C . LYS B 1 155 ? -16.328 3.068 1.02 1 96.5 155 LYS B C 1
ATOM 3174 O O . LYS B 1 155 ? -16.031 2.199 0.195 1 96.5 155 LYS B O 1
ATOM 3179 N N . PRO B 1 156 ? -15.648 3.287 2.1 1 98 156 PRO B N 1
ATOM 3180 C CA . PRO B 1 156 ? -14.492 2.43 2.375 1 98 156 PRO B CA 1
ATOM 3181 C C . PRO B 1 156 ? -14.891 1.042 2.871 1 98 156 PRO B C 1
ATOM 3183 O O . PRO B 1 156 ? -15.852 0.91 3.637 1 98 156 PRO B O 1
ATOM 3186 N N . ARG B 1 157 ? -14.25 0.044 2.379 1 97.06 157 ARG B N 1
ATOM 3187 C CA . ARG B 1 157 ? -14.367 -1.335 2.844 1 97.06 157 ARG B CA 1
ATOM 3188 C C . ARG B 1 157 ? -13.016 -1.887 3.279 1 97.06 157 ARG B C 1
ATOM 3190 O O . ARG B 1 157 ? -12.031 -1.791 2.541 1 97.06 157 ARG B O 1
ATOM 3197 N N . GLU B 1 158 ? -12.984 -2.402 4.488 1 98.06 158 GLU B N 1
ATOM 3198 C CA . GLU B 1 158 ? -11.75 -3.02 4.969 1 98.06 158 GLU B CA 1
ATOM 3199 C C . GLU B 1 158 ? -11.469 -4.332 4.242 1 98.06 158 GLU B C 1
ATOM 3201 O O . GLU B 1 158 ? -12.305 -5.234 4.23 1 98.06 158 GLU B O 1
ATOM 3206 N N . ILE B 1 159 ? -10.258 -4.426 3.664 1 97.94 159 ILE B N 1
ATOM 3207 C CA . ILE B 1 159 ? -9.969 -5.625 2.883 1 97.94 159 ILE B CA 1
ATOM 3208 C C . ILE B 1 159 ? -8.75 -6.336 3.459 1 97.94 159 ILE B C 1
ATOM 3210 O O . ILE B 1 159 ? -8.375 -7.41 2.988 1 97.94 159 ILE B O 1
ATOM 3214 N N . GLY B 1 160 ? -8.164 -5.766 4.398 1 98.44 160 GLY B N 1
ATOM 3215 C CA . GLY B 1 160 ? -6.98 -6.336 5.02 1 98.44 160 GLY B CA 1
ATOM 3216 C C . GLY B 1 160 ? -6.473 -5.52 6.195 1 98.44 160 GLY B C 1
ATOM 3217 O O . GLY B 1 160 ? -7.133 -4.574 6.633 1 98.44 160 GLY B O 1
ATOM 3218 N N . SER B 1 161 ? -5.297 -5.961 6.68 1 98.75 161 SER B N 1
ATOM 3219 C CA . SER B 1 161 ? -4.742 -5.312 7.867 1 98.75 161 SER B CA 1
ATOM 3220 C C . SER B 1 161 ? -3.23 -5.156 7.754 1 98.75 161 SER B C 1
ATOM 3222 O O . SER B 1 161 ? -2.559 -5.988 7.145 1 98.75 161 SER B O 1
ATOM 3224 N N . VAL B 1 162 ? -2.762 -4.074 8.398 1 98.75 162 VAL B N 1
ATOM 3225 C CA . VAL B 1 162 ? -1.322 -3.846 8.453 1 98.75 162 VAL B CA 1
ATOM 3226 C C . VAL B 1 162 ? -0.802 -4.164 9.852 1 98.75 162 VAL B C 1
ATOM 3228 O O . VAL B 1 162 ? 0.386 -3.992 10.133 1 98.75 162 VAL B O 1
ATOM 3231 N N . GLY B 1 163 ? -1.644 -4.59 10.703 1 97.69 163 GLY B N 1
ATOM 3232 C CA . GLY B 1 163 ? -1.26 -4.93 12.062 1 97.69 163 GLY B CA 1
ATOM 3233 C C . GLY B 1 163 ? -2.383 -4.738 13.062 1 97.69 163 GLY B C 1
ATOM 3234 O O . GLY B 1 163 ? -3.441 -4.203 12.727 1 97.69 163 GLY B O 1
ATOM 3235 N N . GLN B 1 164 ? -2.104 -5.164 14.25 1 95.25 164 GLN B N 1
ATOM 3236 C CA . GLN B 1 164 ? -3.092 -5.051 15.312 1 95.25 164 GLN B CA 1
ATOM 3237 C C . GLN B 1 164 ? -2.988 -3.703 16.016 1 95.25 164 GLN B C 1
ATOM 3239 O O . GLN B 1 164 ? -1.894 -3.156 16.172 1 95.25 164 GLN B O 1
ATOM 3244 N N . GLU B 1 165 ? -4.094 -3.268 16.484 1 95.38 165 GLU B N 1
ATOM 3245 C CA . GLU B 1 165 ? -4.195 -1.943 17.094 1 95.38 165 GLU B 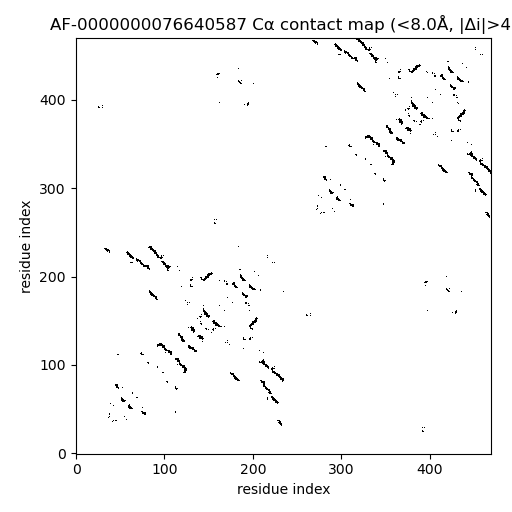CA 1
ATOM 3246 C C . GLU B 1 165 ? -3.205 -1.782 18.234 1 95.38 165 GLU B C 1
ATOM 3248 O O . GLU B 1 165 ? -2.51 -0.768 18.328 1 95.38 165 GLU B O 1
ATOM 3253 N N . GLU B 1 166 ? -3.107 -2.779 19.109 1 94.56 166 GLU B N 1
ATOM 3254 C CA . GLU B 1 166 ? -2.234 -2.688 20.281 1 94.56 166 GLU B CA 1
ATOM 3255 C C . GLU B 1 166 ? -0.781 -2.477 19.875 1 94.56 166 GLU B C 1
ATOM 3257 O O . GLU B 1 166 ? -0.062 -1.693 20.484 1 94.56 166 GLU B O 1
ATOM 3262 N N . GLU B 1 167 ? -0.394 -3.119 18.844 1 95.31 167 GLU B N 1
ATOM 3263 C CA . GLU B 1 167 ? 0.975 -2.998 18.344 1 95.31 167 GLU B CA 1
ATOM 3264 C C . GLU B 1 167 ? 1.208 -1.641 17.688 1 95.31 167 GLU B C 1
ATOM 3266 O O . GLU B 1 167 ? 2.262 -1.028 17.875 1 95.31 167 GLU B O 1
ATOM 3271 N N . LEU B 1 168 ? 0.234 -1.202 17 1 97.94 168 LEU B N 1
ATOM 3272 C CA . LEU B 1 168 ? 0.396 0.018 16.219 1 97.94 168 LEU B CA 1
ATOM 3273 C C . LEU B 1 168 ? 0.339 1.25 17.125 1 97.94 168 LEU B C 1
ATOM 3275 O O . LEU B 1 168 ? 1.012 2.248 16.859 1 97.94 168 LEU B O 1
ATOM 3279 N N . VAL B 1 169 ? -0.422 1.218 18.172 1 97.75 169 VAL B N 1
ATOM 3280 C CA . VAL B 1 169 ? -0.454 2.309 19.141 1 97.75 169 VAL B CA 1
ATOM 3281 C C . VAL B 1 169 ? 0.936 2.504 19.75 1 97.75 169 VAL B C 1
ATOM 3283 O O . VAL B 1 169 ? 1.367 3.639 19.969 1 97.75 169 VAL B O 1
ATOM 3286 N N . ALA B 1 170 ? 1.655 1.427 19.922 1 97.56 170 ALA B N 1
ATOM 3287 C CA . ALA B 1 170 ? 2.959 1.45 20.578 1 97.56 170 ALA B CA 1
ATOM 3288 C C . ALA B 1 170 ? 4.027 2.039 19.656 1 97.56 170 ALA B C 1
ATOM 3290 O O . ALA B 1 170 ? 5.125 2.373 20.109 1 97.56 170 ALA B O 1
ATOM 3291 N N . VAL B 1 171 ? 3.732 2.186 18.406 1 98.19 171 VAL B N 1
ATOM 3292 C CA . VAL B 1 171 ? 4.664 2.73 17.438 1 98.19 171 VAL B CA 1
ATOM 3293 C C . VAL B 1 171 ? 4.805 4.238 17.625 1 98.19 171 VAL B C 1
ATOM 3295 O O . VAL B 1 171 ? 5.848 4.816 17.328 1 98.19 171 VAL B O 1
ATOM 3298 N N . VAL B 1 172 ? 3.768 4.871 18.109 1 98.44 172 VAL B N 1
ATOM 3299 C CA . VAL B 1 172 ? 3.713 6.324 18.219 1 98.44 172 VAL B CA 1
ATOM 3300 C C . VAL B 1 172 ? 4.359 6.766 19.531 1 98.44 172 VAL B C 1
ATOM 3302 O O . VAL B 1 172 ? 3.99 6.281 20.609 1 98.44 172 VAL B O 1
ATOM 3305 N N . ASN B 1 173 ? 5.254 7.738 19.469 1 96.88 173 ASN B N 1
ATOM 3306 C CA . ASN B 1 173 ? 5.977 8.25 20.625 1 96.88 173 ASN B CA 1
ATOM 3307 C C . ASN B 1 173 ? 5.258 9.438 21.25 1 96.88 173 ASN B C 1
ATOM 3309 O O . ASN B 1 173 ? 4.531 10.164 20.562 1 96.88 173 ASN B O 1
ATOM 3313 N N . ASP B 1 174 ? 5.492 9.734 22.641 1 92.56 174 ASP B N 1
ATOM 3314 C CA . ASP B 1 174 ? 5.059 10.961 23.297 1 92.56 174 ASP B CA 1
ATOM 3315 C C . ASP B 1 174 ? 5.93 12.141 22.891 1 92.56 174 ASP B C 1
ATOM 3317 O O . ASP B 1 174 ? 5.535 13.297 23.047 1 92.56 174 ASP B O 1
ATOM 3321 N N . GLY B 1 175 ? 6.559 12.305 21.953 1 97.06 175 GLY B N 1
ATOM 3322 C CA . GLY B 1 175 ? 7.465 13.305 21.406 1 97.06 175 GLY B CA 1
ATOM 3323 C C . GLY B 1 175 ? 7.484 13.344 19.891 1 97.06 175 GLY B C 1
ATOM 3324 O O . GLY B 1 175 ? 6.43 13.422 19.25 1 97.06 175 GLY B O 1
ATOM 3325 N N . TRP B 1 176 ? 8.688 13.359 19.484 1 98.69 176 TRP B N 1
ATOM 3326 C CA . TRP B 1 176 ? 8.82 13.469 18.031 1 98.69 176 TRP B CA 1
ATOM 3327 C C . TRP B 1 176 ? 8.5 12.148 17.359 1 98.69 176 TRP B C 1
ATOM 3329 O O . TRP B 1 176 ? 8.922 11.086 17.828 1 98.69 176 TRP B O 1
ATOM 3339 N N . ASN B 1 177 ? 7.699 12.242 16.344 1 98.88 177 ASN B N 1
ATOM 3340 C CA . ASN B 1 177 ? 7.383 11.164 15.406 1 98.88 177 ASN B CA 1
ATOM 3341 C C . ASN B 1 177 ? 7.68 11.57 13.969 1 98.88 177 ASN B C 1
ATOM 3343 O O . ASN B 1 177 ? 7.664 12.758 13.633 1 98.88 177 ASN B O 1
ATOM 3347 N N . GLU B 1 178 ? 7.969 10.57 13.141 1 98.81 178 GLU B N 1
ATOM 3348 C CA . GLU B 1 178 ? 8.094 10.844 11.711 1 98.81 178 GLU B CA 1
ATOM 3349 C C . GLU B 1 178 ? 6.918 10.25 10.93 1 98.81 178 GLU B C 1
ATOM 3351 O O . GLU B 1 178 ? 6.676 9.047 10.992 1 98.81 178 GLU B O 1
ATOM 3356 N N . TYR B 1 179 ? 6.195 11.117 10.32 1 98.88 179 TYR B N 1
ATOM 3357 C CA . TYR B 1 179 ? 5.234 10.68 9.312 1 98.88 179 TYR B CA 1
ATOM 3358 C C . TYR B 1 179 ? 5.914 10.445 7.969 1 98.88 179 TYR B C 1
ATOM 3360 O O . TYR B 1 179 ? 6.762 11.242 7.555 1 98.88 179 TYR B O 1
ATOM 3368 N N . HIS B 1 180 ? 5.621 9.391 7.398 1 98.88 180 HIS B N 1
ATOM 3369 C CA . HIS B 1 180 ? 6.023 9.07 6.031 1 98.88 180 HIS B CA 1
ATOM 3370 C C . HIS B 1 180 ? 4.82 8.703 5.172 1 98.88 180 HIS B C 1
ATOM 3372 O O . HIS B 1 180 ? 4.191 7.664 5.383 1 98.88 180 HIS B O 1
ATOM 3378 N N . LEU B 1 181 ? 4.441 9.609 4.219 1 98.94 181 LEU B N 1
ATOM 3379 C CA . LEU B 1 181 ? 3.33 9.398 3.299 1 98.94 181 LEU B CA 1
ATOM 3380 C C . LEU B 1 181 ? 3.836 8.953 1.93 1 98.94 181 LEU B C 1
ATOM 3382 O O . LEU B 1 181 ? 4.766 9.555 1.383 1 98.94 181 LEU B O 1
ATOM 3386 N N . VAL B 1 182 ? 3.338 7.879 1.468 1 98.88 182 VAL B N 1
ATOM 3387 C CA . VAL B 1 182 ? 3.516 7.473 0.077 1 98.88 182 VAL B CA 1
ATOM 3388 C C . VAL B 1 182 ? 2.178 7.539 -0.655 1 98.88 182 VAL B C 1
ATOM 3390 O O . VAL B 1 182 ? 1.29 6.715 -0.414 1 98.88 182 VAL B O 1
ATOM 3393 N N . VAL B 1 183 ? 2.047 8.547 -1.448 1 98.94 183 VAL B N 1
ATOM 3394 C CA . VAL B 1 183 ? 0.841 8.805 -2.229 1 98.94 183 VAL B CA 1
ATOM 3395 C C . VAL B 1 183 ? 1.121 8.547 -3.709 1 98.94 183 VAL B C 1
ATOM 3397 O O . VAL B 1 183 ? 1.806 9.344 -4.363 1 98.94 183 VAL B O 1
ATOM 3400 N N . ARG B 1 184 ? 0.657 7.465 -4.207 1 98.69 184 ARG B N 1
ATOM 3401 C CA . ARG B 1 184 ? 0.98 7.035 -5.566 1 98.69 184 ARG B CA 1
ATOM 3402 C C . ARG B 1 184 ? -0.262 6.531 -6.293 1 98.69 184 ARG B C 1
ATOM 3404 O O . ARG B 1 184 ? -0.769 5.449 -5.988 1 98.69 184 ARG B O 1
ATOM 3411 N N . GLY B 1 185 ? -0.704 7.328 -7.293 1 98.38 185 GLY B N 1
ATOM 3412 C CA . GLY B 1 185 ? -1.961 6.992 -7.941 1 98.38 185 GLY B CA 1
ATOM 3413 C C . GLY B 1 185 ? -3.131 6.926 -6.977 1 98.38 185 GLY B C 1
ATOM 3414 O O . GLY B 1 185 ? -3.379 7.875 -6.23 1 98.38 185 GLY B O 1
ATOM 3415 N N . ASN B 1 186 ? -3.828 5.719 -6.996 1 98.69 186 ASN B N 1
ATOM 3416 C CA . ASN B 1 186 ? -5.016 5.535 -6.164 1 98.69 186 ASN B CA 1
ATOM 3417 C C . ASN B 1 186 ? -4.648 5.043 -4.766 1 98.69 186 ASN B C 1
ATOM 3419 O O . ASN B 1 186 ? -5.52 4.918 -3.904 1 98.69 186 ASN B O 1
ATOM 3423 N N . THR B 1 187 ? -3.367 4.805 -4.539 1 98.94 187 THR B N 1
ATOM 3424 C CA . THR B 1 187 ? -2.98 4.188 -3.273 1 98.94 187 THR B CA 1
ATOM 3425 C C . THR B 1 187 ? -2.348 5.215 -2.342 1 98.94 187 THR B C 1
ATOM 3427 O O . THR B 1 187 ? -1.424 5.934 -2.734 1 98.94 187 THR B O 1
ATOM 3430 N N . LEU B 1 188 ? -2.863 5.281 -1.148 1 98.94 188 LEU B N 1
ATOM 3431 C CA . LEU B 1 188 ? -2.418 6.176 -0.086 1 98.94 188 LEU B CA 1
ATOM 3432 C C . LEU B 1 188 ? -1.894 5.383 1.107 1 98.94 188 LEU B C 1
ATOM 3434 O O . LEU B 1 188 ? -2.639 4.621 1.725 1 98.94 188 LEU B O 1
ATOM 3438 N N . ILE B 1 189 ? -0.604 5.551 1.402 1 99 189 ILE B N 1
ATOM 3439 C CA . ILE B 1 189 ? 0.03 4.805 2.48 1 99 189 ILE B CA 1
ATOM 3440 C C . ILE B 1 189 ? 0.541 5.77 3.549 1 99 189 ILE B C 1
ATOM 3442 O O . ILE B 1 189 ? 1.291 6.699 3.244 1 99 189 ILE B O 1
ATOM 3446 N N . HIS B 1 190 ? 0.105 5.547 4.762 1 99 190 HIS B N 1
ATOM 3447 C CA . HIS B 1 190 ? 0.581 6.305 5.914 1 99 190 HIS B CA 1
ATOM 3448 C C . HIS B 1 190 ? 1.503 5.461 6.789 1 99 190 HIS B C 1
ATOM 3450 O O . HIS B 1 190 ? 1.132 4.363 7.211 1 99 190 HIS B O 1
ATOM 3456 N N . MET B 1 191 ? 2.676 6.016 7.02 1 98.94 191 MET B N 1
ATOM 3457 C CA . MET B 1 191 ? 3.6 5.363 7.938 1 98.94 191 MET B CA 1
ATOM 3458 C C . MET B 1 191 ? 3.98 6.297 9.086 1 98.94 191 MET B C 1
ATOM 3460 O O . MET B 1 191 ? 4.109 7.508 8.883 1 98.94 191 MET B O 1
ATOM 3464 N N . LEU B 1 192 ? 4.09 5.703 10.219 1 98.88 192 LEU B N 1
ATOM 3465 C CA . LEU B 1 192 ? 4.672 6.395 11.367 1 98.88 192 LEU B CA 1
ATOM 3466 C C . LEU B 1 192 ? 5.891 5.641 11.891 1 98.88 192 LEU B C 1
ATOM 3468 O O . LEU B 1 192 ? 5.824 4.438 12.141 1 98.88 192 LEU B O 1
ATOM 3472 N N . ASN B 1 193 ? 6.973 6.418 11.961 1 98.75 193 ASN B N 1
ATOM 3473 C CA . ASN B 1 193 ? 8.211 5.863 12.492 1 98.75 193 ASN B CA 1
ATOM 3474 C C . ASN B 1 193 ? 8.578 4.547 11.805 1 98.75 193 ASN B C 1
ATOM 3476 O O . ASN B 1 193 ? 8.961 3.584 12.469 1 98.75 193 ASN B O 1
ATOM 3480 N N . GLY B 1 194 ? 8.297 4.508 10.516 1 98.5 194 GLY B N 1
ATOM 3481 C CA . GLY B 1 194 ? 8.742 3.414 9.672 1 98.5 194 GLY B CA 1
ATOM 3482 C C . GLY B 1 194 ? 7.719 2.305 9.539 1 98.5 194 GLY B C 1
ATOM 3483 O O . GLY B 1 194 ? 7.871 1.409 8.703 1 98.5 194 GLY B O 1
ATOM 3484 N N . GLN B 1 195 ? 6.668 2.34 10.312 1 98.81 195 GLN B N 1
ATOM 3485 C CA . GLN B 1 195 ? 5.621 1.323 10.32 1 98.81 195 GLN B CA 1
ATOM 3486 C C . GLN B 1 195 ? 4.402 1.781 9.523 1 98.81 195 GLN B C 1
ATOM 3488 O O . GLN B 1 195 ? 3.887 2.879 9.742 1 98.81 195 GLN B O 1
ATOM 3493 N N . VAL B 1 196 ? 3.967 0.908 8.578 1 98.94 196 VAL B N 1
ATOM 3494 C CA . VAL B 1 196 ? 2.709 1.215 7.906 1 98.94 196 VAL B CA 1
ATOM 3495 C C . VAL B 1 196 ? 1.563 1.187 8.914 1 98.94 196 VAL B C 1
ATOM 3497 O O . VAL B 1 196 ? 1.408 0.217 9.664 1 98.94 196 VAL B O 1
ATOM 3500 N N . MET B 1 197 ? 0.772 2.262 8.883 1 98.94 197 MET B N 1
ATOM 3501 C CA . MET B 1 197 ? -0.323 2.402 9.836 1 98.94 197 MET B CA 1
ATOM 3502 C C . MET B 1 197 ? -1.672 2.217 9.156 1 98.94 197 MET B C 1
ATOM 3504 O O . MET B 1 197 ? -2.635 1.768 9.781 1 98.94 197 MET B O 1
ATOM 3508 N N . SER B 1 198 ? -1.76 2.607 7.918 1 98.94 198 SER B N 1
ATOM 3509 C CA . SER B 1 198 ? -2.973 2.447 7.121 1 98.94 198 SER B CA 1
ATOM 3510 C C . SER B 1 198 ? -2.664 2.504 5.629 1 98.94 198 SER B C 1
ATOM 3512 O O . SER B 1 198 ? -1.671 3.107 5.215 1 98.94 198 SER B O 1
ATOM 3514 N N . VAL B 1 199 ? -3.459 1.815 4.887 1 98.94 199 VAL B N 1
ATOM 3515 C CA . VAL B 1 199 ? -3.42 1.847 3.428 1 98.94 199 VAL B CA 1
ATOM 3516 C C . VAL B 1 199 ? -4.836 2.012 2.879 1 98.94 199 VAL B C 1
ATOM 3518 O O . VAL B 1 199 ? -5.766 1.335 3.324 1 98.94 199 VAL B O 1
ATOM 3521 N N . ALA B 1 200 ? -4.988 2.922 1.946 1 98.94 200 ALA B N 1
ATOM 3522 C CA . ALA B 1 200 ? -6.258 3.041 1.231 1 98.94 200 ALA B CA 1
ATOM 3523 C C . ALA B 1 200 ? -6.043 3.01 -0.279 1 98.94 200 ALA B C 1
ATOM 3525 O O . ALA B 1 200 ? -5.148 3.684 -0.799 1 98.94 200 ALA B O 1
ATOM 3526 N N . ILE B 1 201 ? -6.746 2.146 -0.914 1 98.81 201 ILE B N 1
ATOM 3527 C CA . ILE B 1 201 ? -6.922 2.219 -2.359 1 98.81 201 ILE B CA 1
ATOM 3528 C C . ILE B 1 201 ? -8.219 2.957 -2.688 1 98.81 201 ILE B C 1
ATOM 3530 O O . ILE B 1 201 ? -9.312 2.42 -2.49 1 98.81 201 ILE B O 1
ATOM 3534 N N . ASP B 1 202 ? -8.094 4.168 -3.176 1 98.75 202 ASP B N 1
ATOM 3535 C CA . ASP B 1 202 ? -9.281 4.996 -3.367 1 98.75 202 ASP B CA 1
ATOM 3536 C C . ASP B 1 202 ? -9.68 5.051 -4.84 1 98.75 202 ASP B C 1
ATOM 3538 O O . ASP B 1 202 ? -9.062 5.77 -5.629 1 98.75 202 ASP B O 1
ATOM 3542 N N . ASP B 1 203 ? -10.727 4.379 -5.184 1 98 203 ASP B N 1
ATOM 3543 C CA . ASP B 1 203 ? -11.32 4.414 -6.516 1 98 203 ASP B CA 1
ATOM 3544 C C . ASP B 1 203 ? -12.68 5.098 -6.492 1 98 203 ASP B C 1
ATOM 3546 O O . ASP B 1 203 ? -13.516 4.867 -7.371 1 98 203 ASP B O 1
ATOM 3550 N N . GLY B 1 204 ? -12.852 5.836 -5.461 1 98.06 204 GLY B N 1
ATOM 3551 C CA . GLY B 1 204 ? -14.109 6.547 -5.328 1 98.06 204 GLY B CA 1
ATOM 3552 C C . GLY B 1 204 ? -14.289 7.648 -6.355 1 98.06 204 GLY B C 1
ATOM 3553 O O . GLY B 1 204 ? -13.305 8.156 -6.906 1 98.06 204 GLY B O 1
ATOM 3554 N N . GLU B 1 205 ? -15.547 8.023 -6.539 1 97.75 205 GLU B N 1
ATOM 3555 C CA . GLU B 1 205 ? -15.852 9.117 -7.453 1 97.75 205 GLU B CA 1
ATOM 3556 C C . GLU B 1 205 ? -15.305 10.445 -6.922 1 97.75 205 GLU B C 1
ATOM 3558 O O . GLU B 1 205 ? -14.922 11.32 -7.699 1 97.75 205 GLU B O 1
ATOM 3563 N N . SER B 1 206 ? -15.211 10.531 -5.656 1 98.19 206 SER B N 1
ATOM 3564 C CA . SER B 1 206 ? -14.805 11.781 -5.008 1 98.19 206 SER B CA 1
ATOM 3565 C C . SER B 1 206 ? -13.297 11.836 -4.816 1 98.19 206 SER B C 1
ATOM 3567 O O . SER B 1 206 ? -12.773 12.797 -4.242 1 98.19 206 SER B O 1
ATOM 3569 N N . ARG B 1 207 ? -12.609 10.828 -5.297 1 98.75 207 ARG B N 1
ATOM 3570 C CA . ARG B 1 207 ? -11.164 10.766 -5.059 1 98.75 207 ARG B CA 1
ATOM 3571 C C . ARG B 1 207 ? -10.461 11.977 -5.656 1 98.75 207 ARG B C 1
ATOM 3573 O O . ARG B 1 207 ? -10.852 12.469 -6.723 1 98.75 207 ARG B O 1
ATOM 3580 N N . ALA B 1 208 ? -9.438 12.461 -4.949 1 98.75 208 ALA B N 1
ATOM 3581 C CA . ALA B 1 208 ? -8.602 13.539 -5.477 1 98.75 208 ALA B CA 1
ATOM 3582 C C . ALA B 1 208 ? -7.301 12.992 -6.062 1 98.75 208 ALA B C 1
ATOM 3584 O O . ALA B 1 208 ? -6.672 12.109 -5.477 1 98.75 208 ALA B O 1
ATOM 3585 N N . LYS B 1 209 ? -6.875 13.562 -7.215 1 98.44 209 LYS B N 1
ATOM 3586 C CA . LYS B 1 209 ? -5.629 13.148 -7.859 1 98.44 209 LYS B CA 1
ATOM 3587 C C . LYS B 1 209 ? -4.527 14.18 -7.621 1 98.44 209 LYS B C 1
ATOM 3589 O O . LYS B 1 209 ? -3.35 13.898 -7.863 1 98.44 209 LYS B O 1
ATOM 3594 N N . GLU B 1 210 ? -4.934 15.312 -7.309 1 98.81 210 GLU B N 1
ATOM 3595 C CA . GLU B 1 210 ? -4.035 16.438 -7.043 1 98.81 210 GLU B CA 1
ATOM 3596 C C . GLU B 1 210 ? -4.668 17.438 -6.086 1 98.81 210 GLU B C 1
ATOM 3598 O O . GLU B 1 210 ? -5.879 17.406 -5.852 1 98.81 210 GLU B O 1
ATOM 3603 N N . GLY B 1 211 ? -3.879 18.281 -5.469 1 98.94 211 GLY B N 1
ATOM 3604 C CA . GLY B 1 211 ? -4.391 19.344 -4.613 1 98.94 211 GLY B CA 1
ATOM 3605 C C . GLY B 1 211 ? -3.344 19.922 -3.678 1 98.94 211 GLY B C 1
ATOM 3606 O O . GLY B 1 211 ? -2.146 19.688 -3.857 1 98.94 211 GLY B O 1
ATOM 3607 N N . TRP B 1 212 ? -3.787 20.641 -2.758 1 98.88 212 TRP B N 1
ATOM 3608 C CA . TRP B 1 212 ? -2.92 21.406 -1.868 1 98.88 212 TRP B CA 1
ATOM 3609 C C . TRP B 1 212 ? -2.404 20.531 -0.728 1 98.88 212 TRP B C 1
ATOM 3611 O O . TRP B 1 212 ? -3.068 19.578 -0.323 1 98.88 212 TRP B O 1
ATOM 3621 N N . LEU B 1 213 ? -1.22 20.875 -0.289 1 98.94 213 LEU B N 1
ATOM 3622 C CA . LEU B 1 213 ? -0.574 20.281 0.875 1 98.94 213 LEU B CA 1
ATOM 3623 C C . LEU B 1 213 ? -0.541 21.266 2.043 1 98.94 213 LEU B C 1
ATOM 3625 O O . LEU B 1 213 ? -0.251 22.453 1.856 1 98.94 213 LEU B O 1
ATOM 3629 N N . GLY B 1 214 ? -0.879 20.797 3.213 1 98.94 214 GLY B N 1
ATOM 3630 C CA . GLY B 1 214 ? -0.821 21.641 4.391 1 98.94 214 GLY B CA 1
ATOM 3631 C C . GLY B 1 214 ? -0.897 20.859 5.691 1 98.94 214 GLY B C 1
ATOM 3632 O O . GLY B 1 214 ? -1.073 19.641 5.684 1 98.94 214 GLY B O 1
ATOM 3633 N N . VAL B 1 215 ? -0.696 21.594 6.82 1 98.94 215 VAL B N 1
ATOM 3634 C CA . VAL B 1 215 ? -0.79 20.984 8.148 1 98.94 215 VAL B CA 1
ATOM 3635 C C . VAL B 1 215 ? -1.807 21.75 8.992 1 98.94 215 VAL B C 1
ATOM 3637 O O . VAL B 1 215 ? -1.987 22.969 8.812 1 98.94 215 VAL B O 1
ATOM 3640 N N . GLN B 1 216 ? -2.383 21.016 9.922 1 98.75 216 GLN B N 1
ATOM 3641 C CA . GLN B 1 216 ? -3.594 21.5 10.57 1 98.75 216 GLN B CA 1
ATOM 3642 C C . GLN B 1 216 ? -3.332 21.859 12.031 1 98.75 216 GLN B C 1
ATOM 3644 O O . GLN B 1 216 ? -2.604 21.141 12.727 1 98.75 216 GLN B O 1
ATOM 3649 N N . ILE B 1 217 ? -3.938 22.906 12.5 1 97.81 217 ILE B N 1
ATOM 3650 C CA . ILE B 1 217 ? -4.32 23.031 13.906 1 97.81 217 ILE B CA 1
ATOM 3651 C C . ILE B 1 217 ? -5.84 23 14.023 1 97.81 217 ILE B C 1
ATOM 3653 O O . ILE B 1 217 ? -6.543 23.625 13.227 1 97.81 217 ILE B O 1
ATOM 3657 N N . HIS B 1 218 ? -6.301 22.266 14.93 1 96.69 218 HIS B N 1
ATOM 3658 C CA . HIS B 1 218 ? -7.73 22.047 15.109 1 96.69 218 HIS B CA 1
ATOM 3659 C C . HIS B 1 218 ? -8.336 23.094 16.047 1 96.69 218 HIS B C 1
ATOM 3661 O O . HIS B 1 218 ? -7.691 23.531 17 1 96.69 218 HIS B O 1
ATOM 3667 N N . ARG B 1 219 ? -9.617 23.391 15.742 1 92.56 219 ARG B N 1
ATOM 3668 C CA . ARG B 1 219 ? -10.359 24.234 16.672 1 92.56 219 ARG B CA 1
ATOM 3669 C C . ARG B 1 219 ? -10.562 23.516 18.016 1 92.56 219 ARG B C 1
ATOM 3671 O O . ARG B 1 219 ? -10.602 22.281 18.062 1 92.56 219 ARG B O 1
ATOM 3678 N N . GLY B 1 220 ? -10.773 24.188 18.953 1 82 220 GLY B N 1
ATOM 3679 C CA . GLY B 1 220 ? -10.984 23.578 20.266 1 82 220 GLY B CA 1
ATOM 3680 C C . GLY B 1 220 ? -10.039 24.125 21.328 1 82 220 GLY B C 1
ATOM 3681 O O . GLY B 1 220 ? -9.617 25.281 21.25 1 82 220 GLY B O 1
ATOM 3682 N N . PRO B 1 221 ? -9.773 23.234 22.344 1 89.31 221 PRO B N 1
ATOM 3683 C CA . PRO B 1 221 ? -8.938 23.719 23.438 1 89.31 221 PRO B CA 1
ATOM 3684 C C . PRO B 1 221 ? -7.531 24.109 22.984 1 89.31 221 PRO B C 1
ATOM 3686 O O . PRO B 1 221 ? -7.152 23.828 21.844 1 89.31 221 PRO B O 1
ATOM 3689 N N . PRO B 1 222 ? -6.902 24.828 23.859 1 96.06 222 PRO B N 1
ATOM 3690 C CA . PRO B 1 222 ? -5.512 25.172 23.547 1 96.06 222 PRO B CA 1
ATOM 3691 C C . PRO B 1 222 ? -4.68 23.969 23.125 1 96.06 222 PRO B C 1
ATOM 3693 O O . PRO B 1 222 ? -4.855 22.875 23.688 1 96.06 222 PRO B O 1
ATOM 3696 N N . MET B 1 223 ? -3.834 24.141 22.156 1 97.69 223 MET B N 1
ATOM 3697 C CA . MET B 1 223 ? -2.945 23.078 21.688 1 97.69 223 MET B CA 1
ATOM 3698 C C . MET B 1 223 ? -1.692 23.672 21.047 1 97.69 223 MET B C 1
ATOM 3700 O O . MET B 1 223 ? -1.666 24.844 20.688 1 97.69 223 MET B O 1
ATOM 3704 N N . LYS B 1 224 ? -0.729 22.828 21 1 98.12 224 LYS B N 1
ATOM 3705 C CA . LYS B 1 224 ? 0.507 23.141 20.297 1 98.12 224 LYS B CA 1
ATOM 3706 C C . LYS B 1 224 ? 0.943 21.969 19.406 1 98.12 224 LYS B C 1
ATOM 3708 O O . LYS B 1 224 ? 0.876 20.812 19.828 1 98.12 224 LYS B O 1
ATOM 3713 N N . VAL B 1 225 ? 1.319 22.25 18.25 1 98.69 225 VAL B N 1
ATOM 3714 C CA . VAL B 1 225 ? 1.914 21.281 17.344 1 98.69 225 VAL B CA 1
ATOM 3715 C C . VAL B 1 225 ? 3.164 21.859 16.703 1 98.69 225 VAL B C 1
ATOM 3717 O O . VAL B 1 225 ? 3.217 23.062 16.422 1 98.69 225 VAL B O 1
ATOM 3720 N N . GLU B 1 226 ? 4.133 21.031 16.562 1 98.88 226 GLU B N 1
ATOM 3721 C CA . GLU B 1 226 ? 5.371 21.422 15.883 1 98.88 226 GLU B CA 1
ATOM 3722 C C . GLU B 1 226 ? 5.711 20.438 14.766 1 98.88 226 GLU B C 1
ATOM 3724 O O . GLU B 1 226 ? 5.508 19.219 14.906 1 98.88 226 GLU B O 1
ATOM 3729 N N . PHE B 1 227 ? 6.137 20.969 13.648 1 98.88 227 PHE B N 1
ATOM 3730 C CA . PHE B 1 227 ? 6.613 20.188 12.516 1 98.88 227 PHE B CA 1
ATOM 3731 C C . PHE B 1 227 ? 8.039 20.594 12.148 1 98.88 227 PHE B C 1
ATOM 3733 O O . PHE B 1 227 ? 8.414 21.766 12.25 1 98.88 227 PHE B O 1
ATOM 3740 N N . ARG B 1 228 ? 8.789 19.625 11.695 1 98.75 228 ARG B N 1
ATOM 3741 C CA . ARG B 1 228 ? 10.117 19.922 11.172 1 98.75 228 ARG B CA 1
ATOM 3742 C C . ARG B 1 228 ? 10.547 18.875 10.141 1 98.75 228 ARG B C 1
ATOM 3744 O O . ARG B 1 228 ? 9.891 17.844 9.984 1 98.75 228 ARG B O 1
ATOM 3751 N N . ASN B 1 229 ? 11.547 19.234 9.328 1 98.25 229 ASN B N 1
ATOM 3752 C CA . ASN B 1 229 ? 12.156 18.312 8.367 1 98.25 229 ASN B CA 1
ATOM 3753 C C . ASN B 1 229 ? 11.148 17.844 7.324 1 98.25 229 ASN B C 1
ATOM 3755 O O . ASN B 1 229 ? 10.984 16.641 7.117 1 98.25 229 ASN B O 1
ATOM 3759 N N . PHE B 1 230 ? 10.555 18.875 6.637 1 98.44 230 PHE B N 1
ATOM 3760 C CA . PHE B 1 230 ? 9.648 18.562 5.535 1 98.44 230 PHE B CA 1
ATOM 3761 C C . PHE B 1 230 ? 10.43 18.109 4.309 1 98.44 230 PHE B C 1
ATOM 3763 O O . PHE B 1 230 ? 10.875 18.922 3.506 1 98.44 230 PHE B O 1
ATOM 3770 N N . ARG B 1 231 ? 10.547 16.828 4.145 1 98.19 231 ARG B N 1
ATOM 3771 C CA . ARG B 1 231 ? 11.258 16.266 3.004 1 98.19 231 ARG B CA 1
ATOM 3772 C C . ARG B 1 231 ? 10.273 15.719 1.97 1 98.19 231 ARG B C 1
ATOM 3774 O O . ARG B 1 231 ? 9.531 14.766 2.246 1 98.19 231 ARG B O 1
ATOM 3781 N N . PHE B 1 232 ? 10.281 16.359 0.815 1 98.44 232 PHE B N 1
ATOM 3782 C CA . PHE B 1 232 ? 9.297 16.094 -0.225 1 98.44 232 PHE B CA 1
ATOM 3783 C C . PHE B 1 232 ? 9.969 15.539 -1.478 1 98.44 232 PHE B C 1
ATOM 3785 O O . PHE B 1 232 ? 11.031 16.016 -1.879 1 98.44 232 PHE B O 1
ATOM 3792 N N . LYS B 1 233 ? 9.359 14.531 -2.037 1 97.38 233 LYS B N 1
ATOM 3793 C CA . LYS B 1 233 ? 9.781 13.938 -3.303 1 97.38 233 LYS B CA 1
ATOM 3794 C C . LYS B 1 233 ? 8.586 13.68 -4.215 1 97.38 233 LYS B C 1
ATOM 3796 O O . LYS B 1 233 ? 7.66 12.953 -3.84 1 97.38 233 LYS B O 1
ATOM 3801 N N . ALA B 1 234 ? 8.586 14.289 -5.391 1 96.19 234 ALA B N 1
ATOM 3802 C CA . ALA B 1 234 ? 7.562 13.992 -6.387 1 96.19 234 ALA B CA 1
ATOM 3803 C C . ALA B 1 234 ? 7.891 12.711 -7.148 1 96.19 234 ALA B C 1
ATOM 3805 O O . ALA B 1 234 ? 9.055 12.438 -7.449 1 96.19 234 ALA B O 1
ATOM 3806 N N . PHE B 1 235 ? 6.859 11.906 -7.418 1 91.81 235 PHE B N 1
ATOM 3807 C CA . PHE B 1 235 ? 7.059 10.734 -8.266 1 91.81 235 PHE B CA 1
ATOM 3808 C C . PHE B 1 235 ? 7.078 11.133 -9.734 1 91.81 235 PHE B C 1
ATOM 3810 O O . PHE B 1 235 ? 6.441 12.109 -10.133 1 91.81 235 PHE B O 1
#

Sequence (470 aa):
MKYFLPAVLGMILLFASPLHAQFPEPPKDEDAGFEQILTRETFDHWEGDRDYWRFEDGKLIGEVTEGNLLDENTFFIWKEKVKDFELKVEYRVSAEGNSGINYRSEKVEGIPHALKGYQADADGPNRWSGQLYEERGREFLALRGQVTHVGEDDKPREIGSVGQEEELVAVVNDGWNEYHLVVRGNTLIHMLNGQVMSVAIDDGESRAKEGWLGVQIHRGPPMKVEFRNFRFKAFMKYFLPAVLGMILLFASPLHAQFPEPPKDEDAGFEQILTRETFDHWEGDRDYWRFEDGKLIGEVTEGNLLDENTFFIWKEKVKDFELKVEYRVSAEGNSGINYRSEKVEGIPHALKGYQADADGPNRWSGQLYEERGREFLALRGQVTHVGEDDKPREIGSVGQEEELVAVVNDGWNEYHLVVRGNTLIHMLNGQVMSVAIDDGESRAKEGWLGVQIHRGPPMKVEFRNFRFKAF